Protein AF-0000000077140291 (afdb_homodimer)

InterPro domains:
  IPR004045 Glutathione S-transferase, N-terminal [PF13417] (4-78)
  IPR004045 Glutathione S-transferase, N-terminal [PS50404] (1-81)
  IPR004046 Glutathione S-transferase, C-terminal [PF00043] (127-194)
  IPR010987 Glutathione S-transferase, C-terminal-like [PS50405] (87-202)
  IPR036249 Thioredoxin-like superfamily [SSF52833] (1-85)
  IPR036282 Glutathione S-transferase, C-terminal domain superfamily [SSF47616] (81-201)
  IPR040079 Glutathione transferase family [SFLDS00019] (3-192)

Radius of gyration: 20.7 Å; Cα contacts (8 Å, |Δi|>4): 551; chains: 2; bounding box: 52×52×52 Å

Sequence (404 aa):
MYGLYSHPNSTYSKRVHIYLQYRNLEYETIHVALDKLENRKKTFLAINPYGKVPVLKEGEFLLSESSAIIRYLEEKHSFPNPLFPADLKERALFNQWINQCESEFCFPGSVIYFSKKFIPEEKWETKRMKDSAKRIGRHFDILEQVLNTNQYLIGNQFGLLEILYAPFIEHYEMMDTKVPKSVEDWIHRVMEEPSVKKVLKTMYGLYSHPNSTYSKRVHIYLQYRNLEYETIHVALDKLENRKKTFLAINPYGKVPVLKEGEFLLSESSAIIRYLEEKHSFPNPLFPADLKERALFNQWINQCESEFCFPGSVIYFSKKFIPEEKWETKRMKDSAKRIGRHFDILEQVLNTNQYLIGNQFGLLEILYAPFIEHYEMMDTKVPKSVEDWIHRVMEEPSVKKVLKT

Solvent-accessible surface area (backbone atoms only — not comparable to full-atom values): 21944 Å² total; per-residue (Å²): 119,38,33,34,36,24,37,97,85,36,52,48,22,45,28,46,52,23,51,34,51,65,69,67,53,71,66,44,81,40,82,46,51,61,93,74,47,42,34,73,33,70,76,40,30,74,72,30,80,82,40,61,62,24,29,40,32,52,86,89,47,70,40,42,46,44,70,27,42,51,53,40,54,51,64,70,67,60,55,95,78,58,72,64,59,84,51,67,69,58,32,29,51,50,45,27,46,53,52,45,44,42,66,36,36,50,50,31,46,47,53,37,50,48,39,71,73,74,42,60,76,92,70,51,59,58,69,61,40,52,54,24,18,51,41,32,32,55,45,45,56,55,48,30,67,49,32,72,81,28,78,28,90,58,93,54,39,91,39,56,66,54,42,67,42,45,59,58,56,74,50,51,82,69,46,75,51,74,71,53,66,46,45,50,52,34,50,54,54,52,54,63,35,66,34,41,35,58,59,70,74,99,118,37,34,34,36,25,39,95,85,35,52,50,22,45,30,46,51,24,50,34,52,63,68,68,53,73,64,42,81,40,82,46,51,60,93,75,45,42,34,73,33,71,76,39,29,72,72,31,79,82,38,60,64,23,31,42,31,52,86,89,46,70,40,42,48,44,70,27,41,51,51,40,52,50,64,71,66,60,55,94,79,57,73,64,59,84,51,67,68,57,32,30,52,48,45,27,48,54,53,44,44,43,66,36,36,50,49,32,47,47,55,38,50,48,38,70,73,73,39,58,76,91,69,51,59,59,69,61,40,50,53,23,18,51,41,33,30,55,46,45,55,55,48,30,70,49,32,70,82,28,79,28,90,58,94,54,39,93,39,56,68,54,42,66,42,46,57,57,57,74,51,52,84,68,45,74,51,76,73,54,66,47,45,52,52,35,50,52,54,53,54,61,35,64,35,42,35,60,58,70,74,99

Foldseek 3Di:
DKEWEDALLDLLSLLQQLLCVVVVPDYHYDYQPVVVPSLVDPVNCVLPVVSDDTWMDDPPDIDHDSVVVSVVVQVVVVDPDGLADPDPVLNVVVVVLVVCCVPQAVVLLVLLVCCVPPNDPVPRPVVSLVVSLVSNQVVLVVQCVQLVVALDNGPNDDHSSLSSCLSRCVVVVSSPHDHDPSRVSSNVVSCPPPSNVVSNVD/DKEWEDALLDLLSLLQQLLCVVVVPDYHYDYQPVVVPSLVDPVNCVLPVVSDDTWMDDPPDIDHDSLVVSVVVQVVVVDPDGLADPDPVLNVVVVVLVVCCVPQAVVLLCLLVCCVPPNPPVPRPVVSLVVSLVSNQVVLVVQCVQLVVALDNGPNDDHSSLSSCLSRCVVVVSSPHDHDPSRVSSNVVSCPPPSNVVSNVD

Structure (mmCIF, N/CA/C/O backbone):
data_AF-0000000077140291-model_v1
#
loop_
_entity.id
_entity.type
_entity.pdbx_description
1 polymer 'Putative glutathione S-transferase'
#
loop_
_atom_site.group_PDB
_atom_site.id
_atom_site.type_symbol
_atom_site.label_atom_id
_atom_site.label_alt_id
_atom_site.label_comp_id
_atom_site.label_asym_id
_atom_site.label_entity_id
_atom_site.label_seq_id
_atom_site.pdbx_PDB_ins_code
_atom_site.Cartn_x
_atom_site.Cartn_y
_atom_site.Cartn_z
_atom_site.occupancy
_atom_site.B_iso_or_equiv
_atom_site.auth_seq_id
_atom_site.auth_comp_id
_atom_site.auth_asym_id
_atom_site.auth_atom_id
_atom_site.pdbx_PDB_model_num
ATOM 1 N N . MET A 1 1 ? -16.688 -6.066 -22.188 1 90.88 1 MET A N 1
ATOM 2 C CA . MET A 1 1 ? -15.438 -6.836 -22.109 1 90.88 1 MET A CA 1
ATOM 3 C C . MET A 1 1 ? -14.32 -6 -21.5 1 90.88 1 MET A C 1
ATOM 5 O O . MET A 1 1 ? -14.242 -4.793 -21.734 1 90.88 1 MET A O 1
ATOM 9 N N . TYR A 1 2 ? -13.539 -6.516 -20.578 1 98.06 2 TYR A N 1
ATOM 10 C CA . TYR A 1 2 ? -12.453 -5.789 -19.938 1 98.06 2 TYR A CA 1
ATOM 11 C C . TYR A 1 2 ? -11.266 -5.633 -20.875 1 98.06 2 TYR A C 1
ATOM 13 O O . TYR A 1 2 ? -10.961 -6.535 -21.656 1 98.06 2 TYR A O 1
ATOM 21 N N . GLY A 1 3 ? -10.703 -4.426 -20.828 1 98.69 3 GLY A N 1
ATOM 22 C CA . GLY A 1 3 ? -9.367 -4.219 -21.375 1 98.69 3 GLY A CA 1
ATOM 23 C C . GLY A 1 3 ? -8.305 -4.094 -20.297 1 98.69 3 GLY A C 1
ATOM 24 O O . GLY A 1 3 ? -8.555 -3.547 -19.234 1 98.69 3 GLY A O 1
ATOM 25 N N . LEU A 1 4 ? -7.148 -4.645 -20.594 1 98.81 4 LEU A N 1
ATOM 26 C CA . LEU A 1 4 ? -6.035 -4.523 -19.656 1 98.81 4 LEU A CA 1
ATOM 27 C C . LEU A 1 4 ? -4.793 -3.98 -20.359 1 98.81 4 LEU A C 1
ATOM 29 O O . LEU A 1 4 ? -4.176 -4.684 -21.156 1 98.81 4 LEU A O 1
ATOM 33 N N . TYR A 1 5 ? -4.488 -2.693 -20.141 1 98.88 5 TYR A N 1
ATOM 34 C CA . TYR A 1 5 ? -3.188 -2.174 -20.547 1 98.88 5 TYR A CA 1
ATOM 35 C C . TYR A 1 5 ? -2.062 -2.84 -19.766 1 98.88 5 TYR A C 1
ATOM 37 O O . TYR A 1 5 ? -2.045 -2.795 -18.531 1 98.88 5 TYR A O 1
ATOM 45 N N . SER A 1 6 ? -1.168 -3.445 -20.453 1 98.06 6 SER A N 1
ATOM 46 C CA . SER A 1 6 ? -0.185 -4.277 -19.766 1 98.06 6 SER A CA 1
ATOM 47 C C . SER A 1 6 ? 1.1 -4.402 -20.578 1 98.06 6 SER A C 1
ATOM 49 O O . SER A 1 6 ? 1.146 -3.992 -21.75 1 98.06 6 SER A O 1
ATOM 51 N N . HIS A 1 7 ? 2.109 -4.77 -19.953 1 95.75 7 HIS A N 1
ATOM 52 C CA . HIS A 1 7 ? 3.381 -5.199 -20.531 1 95.75 7 HIS A CA 1
ATOM 53 C C . HIS A 1 7 ? 3.789 -6.566 -19.984 1 95.75 7 HIS A C 1
ATOM 55 O O . HIS A 1 7 ? 3.633 -6.844 -18.797 1 95.75 7 HIS A O 1
ATOM 61 N N . PRO A 1 8 ? 4.316 -7.465 -20.844 1 91.88 8 PRO A N 1
ATOM 62 C CA . PRO A 1 8 ? 4.609 -8.836 -20.422 1 91.88 8 PRO A CA 1
ATOM 63 C C . PRO A 1 8 ? 5.656 -8.891 -19.312 1 91.88 8 PRO A C 1
ATOM 65 O O . PRO A 1 8 ? 5.656 -9.828 -18.5 1 91.88 8 PRO A O 1
ATOM 68 N N . ASN A 1 9 ? 6.5 -7.902 -19.219 1 89 9 ASN A N 1
ATOM 69 C CA . ASN A 1 9 ? 7.559 -7.918 -18.203 1 89 9 ASN A CA 1
ATOM 70 C C . ASN A 1 9 ? 7.133 -7.203 -16.938 1 89 9 ASN A C 1
ATOM 72 O O . ASN A 1 9 ? 7.898 -7.129 -15.969 1 89 9 ASN A O 1
ATOM 76 N N . SER A 1 10 ? 5.965 -6.707 -16.906 1 92.25 10 SER A N 1
ATOM 77 C CA . SER A 1 10 ? 5.477 -6.02 -15.719 1 92.25 10 SER A CA 1
ATOM 78 C C . SER A 1 10 ? 4.965 -7.012 -14.68 1 92.25 10 SER A C 1
ATOM 80 O O . SER A 1 10 ? 3.947 -7.676 -14.898 1 92.25 10 SER A O 1
ATOM 82 N N . THR A 1 11 ? 5.645 -7.047 -13.586 1 93.19 11 THR A N 1
ATOM 83 C CA . THR A 1 11 ? 5.273 -7.926 -12.484 1 93.19 11 THR A CA 1
ATOM 84 C C . THR A 1 11 ? 3.881 -7.59 -11.969 1 93.19 11 THR A C 1
ATOM 86 O O . THR A 1 11 ? 3.107 -8.484 -11.617 1 93.19 11 THR A O 1
ATOM 89 N N . TYR A 1 12 ? 3.52 -6.328 -12 1 95.38 12 TYR A N 1
ATOM 90 C CA . TYR A 1 12 ? 2.223 -5.895 -11.492 1 95.38 12 TYR A CA 1
ATOM 91 C C . TYR A 1 12 ? 1.113 -6.207 -12.492 1 95.38 12 TYR A C 1
ATOM 93 O O . TYR A 1 12 ? -0.016 -6.508 -12.094 1 95.38 12 TYR A O 1
ATOM 101 N N . SER A 1 13 ? 1.411 -6.117 -13.797 1 97.25 13 SER A N 1
ATOM 102 C CA . SER A 1 13 ? 0.445 -6.543 -14.797 1 97.25 13 SER A CA 1
ATOM 103 C C . SER A 1 13 ? 0.136 -8.031 -14.672 1 97.25 13 SER A C 1
ATOM 105 O O . SER A 1 13 ? -1.011 -8.453 -14.844 1 97.25 13 SER A O 1
ATOM 107 N N . LYS A 1 14 ? 1.156 -8.789 -14.375 1 97.62 14 LYS A N 1
ATOM 108 C CA . LYS A 1 14 ? 1.004 -10.242 -14.258 1 97.62 14 LYS A CA 1
ATOM 109 C C . LYS A 1 14 ? 0.029 -10.602 -13.141 1 97.62 14 LYS A C 1
ATOM 111 O O . LYS A 1 14 ? -0.704 -11.586 -13.242 1 97.62 14 LYS A O 1
ATOM 116 N N . ARG A 1 15 ? -0.027 -9.812 -12.102 1 98.19 15 ARG A N 1
ATOM 117 C CA . ARG A 1 15 ? -0.988 -10.031 -11.031 1 98.19 15 ARG A CA 1
ATOM 118 C C . ARG A 1 15 ? -2.416 -10.055 -11.562 1 98.19 15 ARG A C 1
ATOM 120 O O . ARG A 1 15 ? -3.182 -10.977 -11.266 1 98.19 15 ARG A O 1
ATOM 127 N N . VAL A 1 16 ? -2.699 -9.031 -12.336 1 98.75 16 VAL A N 1
ATOM 128 C CA . VAL A 1 16 ? -4.066 -8.875 -12.828 1 98.75 16 VAL A CA 1
ATOM 129 C C . VAL A 1 16 ? -4.375 -9.969 -13.852 1 98.75 16 VAL A C 1
ATOM 131 O O . VAL A 1 16 ? -5.484 -10.508 -13.875 1 98.75 16 VAL A O 1
ATOM 134 N N . HIS A 1 17 ? -3.363 -10.336 -14.672 1 98.69 17 HIS A N 1
ATOM 135 C CA . HIS A 1 17 ? -3.539 -11.453 -15.594 1 98.69 17 HIS A CA 1
ATOM 136 C C . HIS A 1 17 ? -3.867 -12.734 -14.844 1 98.69 17 HIS A C 1
ATOM 138 O O . HIS A 1 17 ? -4.801 -13.453 -15.211 1 98.69 17 HIS A O 1
ATOM 144 N N . ILE A 1 18 ? -3.102 -13.023 -13.805 1 98.62 18 ILE A N 1
ATOM 145 C CA . ILE A 1 18 ? -3.312 -14.234 -13.016 1 98.62 18 ILE A CA 1
ATOM 146 C C . ILE A 1 18 ? -4.723 -14.227 -12.43 1 98.62 18 ILE A C 1
ATOM 148 O O . ILE A 1 18 ? -5.438 -15.227 -12.508 1 98.62 18 ILE A O 1
ATOM 152 N N . TYR A 1 19 ? -5.168 -13.062 -11.891 1 98.56 19 TYR A N 1
ATOM 153 C CA . TYR A 1 19 ? -6.496 -12.945 -11.305 1 98.56 19 TYR A CA 1
ATOM 154 C C . TYR A 1 19 ? -7.578 -13.219 -12.336 1 98.56 19 TYR A C 1
ATOM 156 O O . TYR A 1 19 ? -8.523 -13.969 -12.078 1 98.56 19 TYR A O 1
ATOM 164 N N . LEU A 1 20 ? -7.453 -12.57 -13.484 1 98.69 20 LEU A N 1
ATOM 165 C CA . LEU A 1 20 ? -8.461 -12.703 -14.523 1 98.69 20 LEU A CA 1
ATOM 166 C C . LEU A 1 20 ? -8.555 -14.148 -15.008 1 98.69 20 LEU A C 1
ATOM 168 O O . LEU A 1 20 ? -9.648 -14.648 -15.281 1 98.69 20 LEU A O 1
ATOM 172 N N . GLN A 1 21 ? -7.387 -14.812 -15.133 1 98.06 21 GLN A N 1
ATOM 173 C CA . GLN A 1 21 ? -7.371 -16.219 -15.5 1 98.06 21 GLN A CA 1
ATOM 174 C C . GLN A 1 21 ? -7.996 -17.078 -14.406 1 98.06 21 GLN A C 1
ATOM 176 O O . GLN A 1 21 ? -8.781 -17.984 -14.688 1 98.06 21 GLN A O 1
ATOM 181 N N . TYR A 1 22 ? -7.641 -16.781 -13.188 1 97.81 22 TYR A N 1
ATOM 182 C CA . TYR A 1 22 ? -8.133 -17.531 -12.039 1 97.81 22 TYR A CA 1
ATOM 183 C C . TYR A 1 22 ? -9.656 -17.484 -11.977 1 97.81 22 TYR A C 1
ATOM 185 O O . TYR A 1 22 ? -10.305 -18.484 -11.68 1 97.81 22 TYR A O 1
ATOM 193 N N . ARG A 1 23 ? -10.234 -16.312 -12.258 1 98.12 23 ARG A N 1
ATOM 194 C CA . ARG A 1 23 ? -11.68 -16.109 -12.18 1 98.12 23 ARG A CA 1
ATOM 195 C C . ARG A 1 23 ? -12.344 -16.406 -13.523 1 98.12 23 ARG A C 1
ATOM 197 O O . ARG A 1 23 ? -13.562 -16.281 -13.656 1 98.12 23 ARG A O 1
ATOM 204 N N . ASN A 1 24 ? -11.602 -16.75 -14.516 1 97.44 24 ASN A N 1
ATOM 205 C CA . ASN A 1 24 ? -12.094 -17.031 -15.859 1 97.44 24 ASN A CA 1
ATOM 206 C C . ASN A 1 24 ? -12.906 -15.867 -16.422 1 97.44 24 ASN A C 1
ATOM 208 O O . ASN A 1 24 ? -14.016 -16.062 -16.922 1 97.44 24 ASN A O 1
ATOM 212 N N . LEU A 1 25 ? -12.422 -14.688 -16.234 1 98.06 25 LEU A N 1
ATOM 213 C CA . LEU A 1 25 ? -13.039 -13.492 -16.812 1 98.06 25 LEU A CA 1
ATOM 214 C C . LEU A 1 25 ? -12.438 -13.172 -18.188 1 98.06 25 LEU A C 1
ATOM 216 O O . LEU A 1 25 ? -11.219 -13.227 -18.359 1 98.06 25 LEU A O 1
ATOM 220 N N . GLU A 1 26 ? -13.258 -12.93 -19.094 1 97.94 26 GLU A N 1
ATOM 221 C CA . GLU A 1 26 ? -12.805 -12.555 -20.438 1 97.94 26 GLU A CA 1
ATOM 222 C C . GLU A 1 26 ? -12.234 -11.141 -20.453 1 97.94 26 GLU A C 1
ATOM 224 O O . GLU A 1 26 ? -12.789 -10.234 -19.828 1 97.94 26 GLU A O 1
ATOM 229 N N . TYR A 1 27 ? -11.109 -11.008 -21.172 1 98.38 27 TYR A N 1
ATOM 230 C CA . TYR A 1 27 ? -10.484 -9.695 -21.297 1 98.38 27 TYR A CA 1
ATOM 231 C C . TYR A 1 27 ? -9.594 -9.641 -22.531 1 98.38 27 TYR A C 1
ATOM 233 O O . TYR A 1 27 ? -9.211 -10.672 -23.078 1 98.38 27 TYR A O 1
ATOM 241 N N . GLU A 1 28 ? -9.352 -8.453 -22.969 1 98.31 28 GLU A N 1
ATOM 242 C CA . GLU A 1 28 ? -8.391 -8.18 -24.031 1 98.31 28 GLU A CA 1
ATOM 243 C C . GLU A 1 28 ? -7.145 -7.488 -23.484 1 98.31 28 GLU A C 1
ATOM 245 O O . GLU A 1 28 ? -7.242 -6.551 -22.688 1 98.31 28 GLU A O 1
ATOM 250 N N . THR A 1 29 ? -6.027 -8.008 -23.859 1 98.19 29 THR A N 1
ATOM 251 C CA . THR A 1 29 ? -4.773 -7.379 -23.469 1 98.19 29 THR A CA 1
ATOM 252 C C . THR A 1 29 ? -4.395 -6.266 -24.438 1 98.19 29 THR A C 1
ATOM 254 O O . THR A 1 29 ? -4.375 -6.473 -25.641 1 98.19 29 THR A O 1
ATOM 257 N N . ILE A 1 30 ? -4.191 -5.094 -23.969 1 98.44 30 ILE A N 1
ATOM 258 C CA . ILE A 1 30 ? -3.693 -3.953 -24.734 1 98.44 30 ILE A CA 1
ATOM 259 C C . ILE A 1 30 ? -2.221 -3.717 -24.406 1 98.44 30 ILE A C 1
ATOM 261 O O . ILE A 1 30 ? -1.888 -3.238 -23.312 1 98.44 30 ILE A O 1
ATOM 265 N N . HIS A 1 31 ? -1.391 -4 -25.328 1 98.06 31 HIS A N 1
ATOM 266 C CA . HIS A 1 31 ? 0.05 -3.969 -25.094 1 98.06 31 HIS A CA 1
ATOM 267 C C . HIS A 1 31 ? 0.563 -2.533 -25.031 1 98.06 31 HIS A C 1
ATOM 269 O O . HIS A 1 31 ? 0.233 -1.709 -25.875 1 98.06 31 HIS A O 1
ATOM 275 N N . VAL A 1 32 ? 1.274 -2.232 -23.984 1 98 32 VAL A N 1
ATOM 276 C CA . VAL A 1 32 ? 2.006 -0.978 -23.844 1 98 32 VAL A CA 1
ATOM 277 C C . VAL A 1 32 ? 3.508 -1.242 -23.938 1 98 32 VAL A C 1
ATOM 279 O O . VAL A 1 32 ? 4.078 -1.934 -23.094 1 98 32 VAL A O 1
ATOM 282 N N . ALA A 1 33 ? 4.23 -0.684 -24.906 1 96.31 33 ALA A N 1
ATOM 283 C CA . ALA A 1 33 ? 5.652 -0.921 -25.156 1 96.31 33 ALA A CA 1
ATOM 284 C C . ALA A 1 33 ? 6.516 -0.086 -24.203 1 96.31 33 ALA A C 1
ATOM 286 O O . ALA A 1 33 ? 7.051 0.951 -24.609 1 96.31 33 ALA A O 1
ATOM 287 N N . LEU A 1 34 ? 6.73 -0.626 -23.047 1 92.56 34 LEU A N 1
ATOM 288 C CA . LEU A 1 34 ? 7.547 0.077 -22.062 1 92.56 34 LEU A CA 1
ATOM 289 C C . LEU A 1 34 ? 8.977 0.242 -22.562 1 92.56 34 LEU A C 1
ATOM 291 O O . LEU A 1 34 ? 9.641 1.236 -22.25 1 92.56 34 LEU A O 1
ATOM 295 N N . ASP A 1 35 ? 9.445 -0.725 -23.297 1 89.62 35 ASP A N 1
ATOM 296 C CA . ASP A 1 35 ? 10.805 -0.701 -23.828 1 89.62 35 ASP A CA 1
ATOM 297 C C . ASP A 1 35 ? 10.992 0.459 -24.797 1 89.62 35 ASP A C 1
ATOM 299 O O . ASP A 1 35 ? 12.125 0.879 -25.062 1 89.62 35 ASP A O 1
ATOM 303 N N . LYS A 1 36 ? 9.953 0.956 -25.375 1 94.31 36 LYS A N 1
ATOM 304 C CA . LYS A 1 36 ? 9.992 2.09 -26.281 1 94.31 36 LYS A CA 1
ATOM 305 C C . LYS A 1 36 ? 9.445 3.354 -25.625 1 94.31 36 LYS A C 1
ATOM 307 O O . LYS A 1 36 ? 9.141 4.332 -26.312 1 94.31 36 LYS A O 1
ATOM 312 N N . LEU A 1 37 ? 9.188 3.268 -24.359 1 94.44 37 LEU A N 1
ATOM 313 C CA . LEU A 1 37 ? 8.734 4.383 -23.531 1 94.44 37 LEU A CA 1
ATOM 314 C C . LEU A 1 37 ? 7.348 4.844 -23.969 1 94.44 37 LEU A C 1
ATOM 316 O O . LEU A 1 37 ? 7.039 6.039 -23.906 1 94.44 37 LEU A O 1
ATOM 320 N N . GLU A 1 38 ? 6.602 3.951 -24.469 1 96.69 38 GLU A N 1
ATOM 321 C CA . GLU A 1 38 ? 5.23 4.27 -24.859 1 96.69 38 GLU A CA 1
ATOM 322 C C . GLU A 1 38 ? 4.438 4.805 -23.656 1 96.69 38 GLU A C 1
ATOM 324 O O . GLU A 1 38 ? 3.561 5.656 -23.828 1 96.69 38 GLU A O 1
ATOM 329 N N . ASN A 1 39 ? 4.754 4.312 -22.469 1 95.69 39 ASN A N 1
ATOM 330 C CA . ASN A 1 39 ? 4.078 4.719 -21.234 1 95.69 39 ASN A CA 1
ATOM 331 C C . ASN A 1 39 ? 4.387 6.168 -20.875 1 95.69 39 ASN A C 1
ATOM 333 O O . ASN A 1 39 ? 3.762 6.734 -19.969 1 95.69 39 ASN A O 1
ATOM 337 N N . ARG A 1 40 ? 5.242 6.82 -21.578 1 95.56 40 ARG A N 1
ATOM 338 C CA . ARG A 1 40 ? 5.621 8.203 -21.297 1 95.56 40 ARG A CA 1
ATOM 339 C C . ARG A 1 40 ? 5.023 9.156 -22.328 1 95.56 40 ARG A C 1
ATOM 341 O O . ARG A 1 40 ? 5.148 10.375 -22.203 1 95.56 40 ARG A O 1
ATOM 348 N N . LYS A 1 41 ? 4.43 8.602 -23.312 1 96.94 41 LYS A N 1
ATOM 349 C CA . LYS A 1 41 ? 3.791 9.422 -24.344 1 96.94 41 LYS A CA 1
ATOM 350 C C . LYS A 1 41 ? 2.467 9.992 -23.844 1 96.94 41 LYS A C 1
ATOM 352 O O . LYS A 1 41 ? 1.827 9.406 -22.969 1 96.94 41 LYS A O 1
ATOM 357 N N . LYS A 1 42 ? 2.047 11.102 -24.469 1 96.31 42 LYS A N 1
ATOM 358 C CA . LYS A 1 42 ? 0.834 11.812 -24.062 1 96.31 42 LYS A CA 1
ATOM 359 C C . LYS A 1 42 ? -0.385 10.898 -24.141 1 96.31 42 LYS A C 1
ATOM 361 O O . LYS A 1 42 ? -1.278 10.984 -23.297 1 96.31 42 LYS A O 1
ATOM 366 N N . THR A 1 43 ? -0.392 10.047 -25.109 1 96.75 43 THR A N 1
ATOM 367 C CA . THR A 1 43 ? -1.535 9.164 -25.344 1 96.75 43 THR A CA 1
ATOM 368 C C . THR A 1 43 ? -1.741 8.234 -24.156 1 96.75 43 THR A C 1
ATOM 370 O O . THR A 1 43 ? -2.865 8.062 -23.672 1 96.75 43 THR A O 1
ATOM 373 N N . PHE A 1 44 ? -0.6 7.629 -23.641 1 97.88 44 PHE A N 1
ATOM 374 C CA . PHE A 1 44 ? -0.748 6.719 -22.516 1 97.88 44 PHE A CA 1
ATOM 375 C C . PHE A 1 44 ? -0.911 7.496 -21.203 1 97.88 44 PHE A C 1
ATOM 377 O O . PHE A 1 44 ? -1.641 7.066 -20.312 1 97.88 44 PHE A O 1
ATOM 384 N N . LEU A 1 45 ? -0.256 8.656 -21.125 1 96.44 45 LEU A N 1
ATOM 385 C CA . LEU A 1 45 ? -0.351 9.461 -19.906 1 96.44 45 LEU A CA 1
ATOM 386 C C . LEU A 1 45 ? -1.773 9.969 -19.703 1 96.44 45 LEU A C 1
ATOM 388 O O . LEU A 1 45 ? -2.174 10.273 -18.578 1 96.44 45 LEU A O 1
ATOM 392 N N . ALA A 1 46 ? -2.586 10.055 -20.766 1 96.25 46 ALA A N 1
ATOM 393 C CA . ALA A 1 46 ? -4.004 10.398 -20.656 1 96.25 46 ALA A CA 1
ATOM 394 C C . ALA A 1 46 ? -4.797 9.258 -20.031 1 96.25 46 ALA A C 1
ATOM 396 O O . ALA A 1 46 ? -5.883 9.469 -19.484 1 96.25 46 ALA A O 1
ATOM 397 N N . ILE A 1 47 ? -4.273 8.008 -20.109 1 97.31 47 ILE A N 1
ATOM 398 C CA . ILE A 1 47 ? -4.891 6.812 -19.531 1 97.31 47 ILE A CA 1
ATOM 399 C C . ILE A 1 47 ? -4.492 6.676 -18.078 1 97.31 47 ILE A C 1
ATOM 401 O O . ILE A 1 47 ? -5.34 6.453 -17.203 1 97.31 47 ILE A O 1
ATOM 405 N N . ASN A 1 48 ? -3.223 6.855 -17.828 1 97.56 48 ASN A N 1
ATOM 406 C CA . ASN A 1 48 ? -2.664 6.852 -16.469 1 97.56 48 ASN A CA 1
ATOM 407 C C . ASN A 1 48 ? -1.543 7.879 -16.328 1 97.56 48 ASN A C 1
ATOM 409 O O . ASN A 1 48 ? -0.428 7.656 -16.812 1 97.56 48 ASN A O 1
ATOM 413 N N . PRO A 1 49 ? -1.765 8.922 -15.594 1 96.62 49 PRO A N 1
ATOM 414 C CA . PRO A 1 49 ? -0.794 10.016 -15.5 1 96.62 49 PRO A CA 1
ATOM 415 C C . PRO A 1 49 ? 0.513 9.594 -14.836 1 96.62 49 PRO A C 1
ATOM 417 O O . PRO A 1 49 ? 1.516 10.305 -14.922 1 96.62 49 PRO A O 1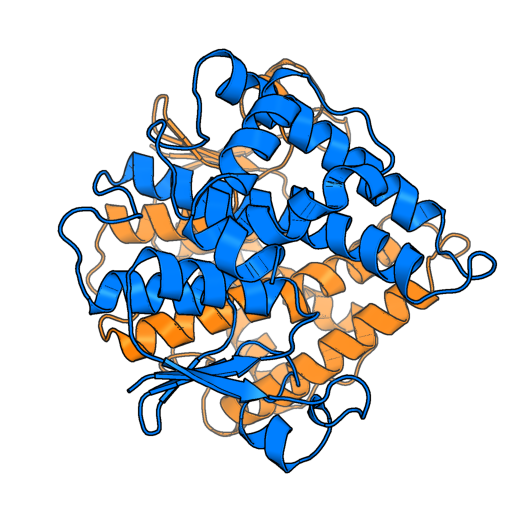
ATOM 420 N N . TYR A 1 50 ? 0.573 8.453 -14.203 1 96.19 50 TYR A N 1
ATOM 421 C CA . TYR A 1 50 ? 1.81 7.969 -13.602 1 96.19 50 TYR A CA 1
ATOM 422 C C . TYR A 1 50 ? 2.637 7.176 -14.602 1 96.19 50 TYR A C 1
ATOM 424 O O . TYR A 1 50 ? 3.777 6.805 -14.32 1 96.19 50 TYR A O 1
ATOM 432 N N . GLY A 1 51 ? 2.023 6.871 -15.789 1 96.5 51 GLY A N 1
ATOM 433 C CA . GLY A 1 51 ? 2.744 6.152 -16.828 1 96.5 51 GLY A CA 1
ATOM 434 C C . GLY A 1 51 ? 3.064 4.719 -16.453 1 96.5 51 GLY A C 1
ATOM 435 O O . GLY A 1 51 ? 4.09 4.176 -16.859 1 96.5 51 GLY A O 1
ATOM 436 N N . LYS A 1 52 ? 2.186 4.133 -15.664 1 95.88 52 LYS A N 1
ATOM 437 C CA . LYS A 1 52 ? 2.445 2.775 -15.195 1 95.88 52 LYS A CA 1
ATOM 438 C C . LYS A 1 52 ? 1.366 1.81 -15.68 1 95.88 52 LYS A C 1
ATOM 440 O O . LYS A 1 52 ? 0.224 2.213 -15.906 1 95.88 52 LYS A O 1
ATOM 445 N N . VAL A 1 53 ? 1.713 0.606 -15.906 1 97.5 53 VAL A N 1
ATOM 446 C CA . VAL A 1 53 ? 0.789 -0.505 -16.109 1 97.5 53 VAL A CA 1
ATOM 447 C C . VAL A 1 53 ? 0.767 -1.386 -14.859 1 97.5 53 VAL A C 1
ATOM 449 O O . VAL A 1 53 ? 1.706 -1.364 -14.055 1 97.5 53 VAL A O 1
ATOM 452 N N . PRO A 1 54 ? -0.321 -2.059 -14.594 1 98.44 54 PRO A N 1
ATOM 453 C CA . PRO A 1 54 ? -1.505 -2.281 -15.43 1 98.44 54 PRO A CA 1
ATOM 454 C C . PRO A 1 54 ? -2.549 -1.177 -15.273 1 98.44 54 PRO A C 1
ATOM 456 O O . PRO A 1 54 ? -2.539 -0.446 -14.281 1 98.44 54 PRO A O 1
ATOM 459 N N . VAL A 1 55 ? -3.406 -1.015 -16.266 1 98.88 55 VAL A N 1
ATOM 460 C CA . VAL A 1 55 ? -4.637 -0.233 -16.203 1 98.88 55 VAL A CA 1
ATOM 461 C C . VAL A 1 55 ? -5.805 -1.06 -16.734 1 98.88 55 VAL A C 1
ATOM 463 O O . VAL A 1 55 ? -5.754 -1.565 -17.859 1 98.88 55 VAL A O 1
ATOM 466 N N . LEU A 1 56 ? -6.793 -1.278 -15.891 1 98.94 56 LEU A N 1
ATOM 467 C CA . LEU A 1 56 ? -8.031 -1.925 -16.328 1 98.94 56 LEU A CA 1
ATOM 468 C C . LEU A 1 56 ? -8.938 -0.933 -17.047 1 98.94 56 LEU A C 1
ATOM 470 O O . LEU A 1 56 ? -9.133 0.192 -16.578 1 98.94 56 LEU A O 1
ATOM 474 N N . LYS A 1 57 ? -9.469 -1.313 -18.156 1 98.75 57 LYS A N 1
ATOM 475 C CA . LYS A 1 57 ? -10.438 -0.53 -18.906 1 98.75 57 LYS A CA 1
ATOM 476 C C . LYS A 1 57 ? -11.789 -1.237 -18.969 1 98.75 57 LYS A C 1
ATOM 478 O O . LYS A 1 57 ? -11.875 -2.387 -19.406 1 98.75 57 LYS A O 1
ATOM 483 N N . GLU A 1 58 ? -12.836 -0.65 -18.469 1 98.31 58 GLU A N 1
ATOM 484 C CA . GLU A 1 58 ? -14.234 -1.053 -18.594 1 98.31 58 GLU A CA 1
ATOM 485 C C . GLU A 1 58 ? -15.078 0.08 -19.172 1 98.31 58 GLU A C 1
ATOM 487 O O . GLU A 1 58 ? -15.547 0.947 -18.422 1 98.31 58 GLU A O 1
ATOM 492 N N . GLY A 1 59 ? -15.367 0.023 -20.484 1 97.31 59 GLY A N 1
ATOM 493 C CA . GLY A 1 59 ? -15.945 1.206 -21.109 1 97.31 59 GLY A CA 1
ATOM 494 C C . GLY A 1 59 ? -15.07 2.438 -20.969 1 97.31 59 GLY A C 1
ATOM 495 O O . GLY A 1 59 ? -13.891 2.414 -21.344 1 97.31 59 GLY A O 1
ATOM 496 N N . GLU A 1 60 ? -15.602 3.443 -20.375 1 97.12 60 GLU A N 1
ATOM 497 C CA . GLU A 1 60 ? -14.836 4.672 -20.172 1 97.12 60 GLU A CA 1
ATOM 498 C C . GLU A 1 60 ? -14.133 4.672 -18.812 1 97.12 60 GLU A C 1
ATOM 500 O O . GLU A 1 60 ? -13.344 5.566 -18.531 1 97.12 60 GLU A O 1
ATOM 505 N N . PHE A 1 61 ? -14.398 3.674 -18.031 1 97.94 61 PHE A N 1
ATOM 506 C CA . PHE A 1 61 ? -13.82 3.586 -16.688 1 97.94 61 PHE A CA 1
ATOM 507 C C . PHE A 1 61 ? -12.406 3.027 -16.734 1 97.94 61 PHE A C 1
ATOM 509 O O . PHE A 1 61 ? -12.172 1.963 -17.312 1 97.94 61 PH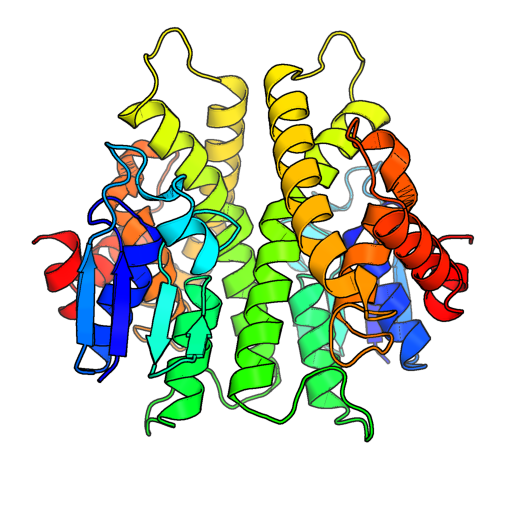E A O 1
ATOM 516 N N . LEU A 1 62 ? -11.422 3.783 -16.219 1 98.56 62 LEU A N 1
ATOM 517 C CA . LEU A 1 62 ? -10.031 3.367 -16.109 1 98.56 62 LEU A CA 1
ATOM 518 C C . LEU A 1 62 ? -9.609 3.219 -14.656 1 98.56 62 LEU A C 1
ATOM 520 O O . LEU A 1 62 ? -9.938 4.062 -13.82 1 98.56 62 LEU A O 1
ATOM 524 N N . LEU A 1 63 ? -8.945 2.125 -14.336 1 98.69 63 LEU A N 1
ATOM 525 C CA . LEU A 1 63 ? -8.5 1.848 -12.977 1 98.69 63 LEU A CA 1
ATOM 526 C C . LEU A 1 63 ? -7.086 1.275 -12.977 1 98.69 63 LEU A C 1
ATOM 528 O O . LEU A 1 63 ? -6.812 0.283 -13.656 1 98.69 63 LEU A O 1
ATOM 532 N N . SER A 1 64 ? -6.219 1.966 -12.227 1 98.38 64 SER A N 1
ATOM 533 C CA . SER A 1 64 ? -4.848 1.484 -12.117 1 98.38 64 SER A CA 1
ATOM 534 C C . SER A 1 64 ? -4.594 0.847 -10.75 1 98.38 64 SER A C 1
ATOM 536 O O . SER A 1 64 ? -5.516 0.717 -9.945 1 98.38 64 SER A O 1
ATOM 538 N N . GLU A 1 65 ? -3.365 0.444 -10.594 1 97.56 65 GLU A N 1
ATOM 539 C CA . GLU A 1 65 ? -2.938 -0.243 -9.383 1 97.56 65 GLU A CA 1
ATOM 540 C C . GLU A 1 65 ? -3.49 -1.664 -9.328 1 97.56 65 GLU A C 1
ATOM 542 O O . GLU A 1 65 ? -4.695 -1.86 -9.172 1 97.56 65 GLU A O 1
ATOM 547 N N . SER A 1 66 ? -2.611 -2.613 -9.328 1 98 66 SER A N 1
ATOM 548 C CA . SER A 1 66 ? -2.996 -4.012 -9.492 1 98 66 SER A CA 1
ATOM 549 C C . SER A 1 66 ? -3.895 -4.477 -8.352 1 98 66 SER A C 1
ATOM 551 O O . SER A 1 66 ? -4.906 -5.141 -8.578 1 98 66 SER A O 1
ATOM 553 N N . SER A 1 67 ? -3.562 -4.07 -7.094 1 96.94 67 SER A N 1
ATOM 554 C CA . SER A 1 67 ? -4.371 -4.508 -5.961 1 96.94 67 SER A CA 1
ATOM 555 C C . SER A 1 67 ? -5.754 -3.865 -5.984 1 96.94 67 SER A C 1
ATOM 557 O O . SER A 1 67 ? -6.746 -4.5 -5.617 1 96.94 67 SER A O 1
ATOM 559 N N . ALA A 1 68 ? -5.855 -2.578 -6.391 1 97.62 68 ALA A N 1
ATOM 560 C CA . ALA A 1 68 ? -7.141 -1.897 -6.516 1 97.62 68 ALA A CA 1
ATOM 561 C C . ALA A 1 68 ? -7.988 -2.521 -7.617 1 97.62 68 ALA A C 1
ATOM 563 O O . ALA A 1 68 ? -9.203 -2.682 -7.465 1 97.62 68 ALA A O 1
ATOM 564 N N . ILE A 1 69 ? -7.352 -2.887 -8.719 1 98.69 69 ILE A N 1
ATOM 565 C CA . ILE A 1 69 ? -8.039 -3.514 -9.844 1 98.69 69 ILE A CA 1
ATOM 566 C C . ILE A 1 69 ? -8.656 -4.836 -9.398 1 98.69 69 ILE A C 1
ATOM 568 O O . ILE A 1 69 ? -9.852 -5.074 -9.617 1 98.69 69 ILE A O 1
ATOM 572 N N . ILE A 1 70 ? -7.895 -5.633 -8.727 1 98.25 70 ILE A N 1
ATOM 573 C CA . ILE A 1 70 ? -8.352 -6.957 -8.32 1 98.25 70 ILE A CA 1
ATOM 574 C C . ILE A 1 70 ? -9.469 -6.824 -7.289 1 98.25 70 ILE A C 1
ATOM 576 O O . ILE A 1 70 ? -10.477 -7.523 -7.367 1 98.25 70 ILE A O 1
ATOM 580 N N . ARG A 1 71 ? -9.289 -5.902 -6.359 1 96.56 71 ARG A N 1
ATOM 581 C CA . ARG A 1 71 ? -10.328 -5.672 -5.363 1 96.56 71 ARG A CA 1
ATOM 582 C C . ARG A 1 71 ? -11.633 -5.242 -6.027 1 96.56 71 ARG A C 1
ATOM 584 O O . ARG A 1 71 ? -12.703 -5.746 -5.68 1 96.56 71 ARG A O 1
ATOM 591 N N . TYR A 1 72 ? -11.555 -4.371 -7.012 1 98.19 72 TYR A N 1
ATOM 592 C CA . TYR A 1 72 ? -12.719 -3.885 -7.742 1 98.19 72 TYR A CA 1
ATOM 593 C C . TYR A 1 72 ? -13.445 -5.031 -8.43 1 98.19 72 TYR A C 1
ATOM 595 O O . TYR A 1 72 ? -14.664 -5.176 -8.297 1 98.19 72 TYR A O 1
ATOM 603 N N . LEU A 1 73 ? -12.734 -5.895 -9.078 1 98.5 73 LEU A N 1
ATOM 604 C CA . LEU A 1 73 ? -13.32 -6.992 -9.836 1 98.5 73 LEU A CA 1
ATOM 605 C C . LEU A 1 73 ? -13.945 -8.023 -8.906 1 98.5 73 LEU A C 1
ATOM 607 O O . LEU A 1 73 ? -15 -8.586 -9.211 1 98.5 73 LEU A O 1
ATOM 611 N N . GLU A 1 74 ? -13.273 -8.25 -7.797 1 96.88 74 GLU A N 1
ATOM 612 C CA . GLU A 1 74 ? -13.844 -9.164 -6.812 1 96.88 74 GLU A CA 1
ATOM 613 C C . GLU A 1 74 ? -15.172 -8.641 -6.273 1 96.88 74 GLU A C 1
ATOM 615 O O . GLU A 1 74 ? -16.141 -9.398 -6.145 1 96.88 74 GLU A O 1
ATOM 620 N N . GLU A 1 75 ? -15.195 -7.371 -5.93 1 95.31 75 GLU A N 1
ATOM 621 C CA . GLU A 1 75 ? -16.406 -6.777 -5.371 1 95.31 75 GLU A CA 1
ATOM 622 C C . GLU A 1 75 ? -17.516 -6.707 -6.414 1 95.31 75 GLU A C 1
ATOM 624 O O . GLU A 1 75 ? -18.688 -6.941 -6.102 1 95.31 75 GLU A O 1
ATOM 629 N N . LYS A 1 76 ? -17.188 -6.43 -7.586 1 97.38 76 LYS A N 1
ATOM 630 C CA . LYS A 1 76 ? -18.141 -6.246 -8.664 1 97.38 76 LYS A CA 1
ATOM 631 C C . LYS A 1 76 ? -18.859 -7.555 -8.984 1 97.38 76 LYS A C 1
ATOM 633 O O . LYS A 1 76 ? -20.078 -7.574 -9.148 1 97.38 76 LYS A O 1
ATOM 638 N N . HIS A 1 77 ? -18.125 -8.625 -9.125 1 97.5 77 HIS A N 1
ATOM 639 C CA . HIS A 1 77 ? -18.688 -9.883 -9.609 1 97.5 77 HIS A CA 1
ATOM 640 C C . HIS A 1 77 ? -19.312 -10.688 -8.477 1 97.5 77 HIS A C 1
ATOM 642 O O . HIS A 1 77 ? -20.125 -11.586 -8.711 1 97.5 77 HIS A O 1
ATOM 648 N N . SER A 1 78 ? -18.969 -10.367 -7.227 1 94.19 78 SER A N 1
ATOM 649 C CA . SER A 1 78 ? -19.562 -11 -6.055 1 94.19 78 SER A CA 1
ATOM 650 C C . SER A 1 78 ? -19.578 -12.523 -6.199 1 94.19 78 SER A C 1
ATOM 652 O O . SER A 1 78 ? -20.625 -13.148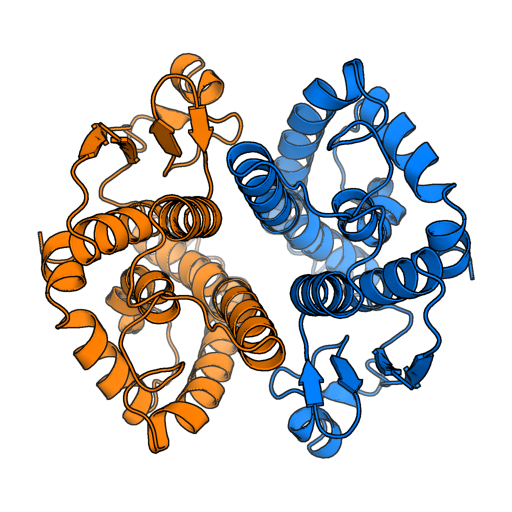 -6.062 1 94.19 78 SER A O 1
ATOM 654 N N . PHE A 1 79 ? -18.438 -13.133 -6.398 1 95.5 79 PHE A N 1
ATOM 655 C CA . PHE A 1 79 ? -18.312 -14.57 -6.574 1 95.5 79 PHE A CA 1
ATOM 656 C C . PHE A 1 79 ? -18.703 -15.312 -5.305 1 95.5 79 PHE A C 1
ATOM 658 O O . PHE A 1 79 ? -18.578 -14.781 -4.199 1 95.5 79 PHE A O 1
ATOM 665 N N . PRO A 1 80 ? -19.234 -16.578 -5.359 1 93.31 80 PRO A N 1
ATOM 666 C CA . PRO A 1 80 ? -19.625 -17.359 -4.184 1 93.31 80 PRO A CA 1
ATOM 667 C C . PRO A 1 80 ? -18.438 -17.688 -3.285 1 93.31 80 PRO A C 1
ATOM 669 O O . PRO A 1 80 ? -18.594 -17.875 -2.076 1 93.31 80 PRO A O 1
ATOM 672 N N . ASN A 1 81 ? -17.281 -17.781 -3.852 1 90.94 81 ASN A N 1
ATOM 673 C CA . ASN A 1 81 ? -16.047 -18.031 -3.115 1 90.94 81 ASN A CA 1
ATOM 674 C C . ASN A 1 81 ? -15.117 -16.812 -3.143 1 90.94 81 ASN A C 1
ATOM 676 O O . ASN A 1 81 ? -14.047 -16.859 -3.754 1 90.94 81 ASN A O 1
ATOM 680 N N . PRO A 1 82 ? -15.539 -15.789 -2.375 1 92 82 PRO A N 1
ATOM 681 C CA . PRO A 1 82 ? -14.766 -14.547 -2.422 1 92 82 PRO A CA 1
ATOM 682 C C . PRO A 1 82 ? -13.328 -14.727 -1.919 1 92 82 PRO A C 1
ATOM 684 O O . PRO A 1 82 ? -13.086 -15.531 -1.015 1 92 82 PRO A O 1
ATOM 687 N N . LEU A 1 83 ? -12.461 -13.938 -2.461 1 94.44 83 LEU A N 1
ATOM 688 C CA . LEU A 1 83 ? -11.055 -13.961 -2.062 1 94.44 83 LEU A CA 1
ATOM 689 C C . LEU A 1 83 ? -10.836 -13.117 -0.812 1 94.44 83 LEU A C 1
ATOM 691 O O . LEU A 1 83 ? -9.773 -13.195 -0.187 1 94.44 83 LEU A O 1
ATOM 695 N N . PHE A 1 84 ? -11.82 -12.305 -0.454 1 91.69 84 PHE A N 1
ATOM 696 C CA . PHE A 1 84 ? -11.773 -11.508 0.766 1 91.69 84 PHE A CA 1
ATOM 697 C C . PHE A 1 84 ? -12.609 -12.148 1.868 1 91.69 84 PHE A C 1
ATOM 699 O O . PHE A 1 84 ? -13.727 -12.602 1.621 1 91.69 84 PHE A O 1
ATOM 706 N N . PRO A 1 85 ? -12.039 -12.164 3.092 1 92.5 85 PRO A N 1
ATOM 707 C CA . PRO A 1 85 ? -12.812 -12.734 4.199 1 92.5 85 PRO A CA 1
ATOM 708 C C . PRO A 1 85 ? -14.078 -11.945 4.508 1 92.5 85 PRO A C 1
ATOM 710 O O . PRO A 1 85 ? -14.086 -10.711 4.395 1 92.5 85 PRO A O 1
ATOM 713 N N . ALA A 1 86 ? -15.102 -12.641 4.965 1 91.62 86 ALA A N 1
ATOM 714 C CA . ALA A 1 86 ? -16.359 -12 5.359 1 91.62 86 ALA A CA 1
ATOM 715 C C . ALA A 1 86 ? -16.25 -11.43 6.773 1 91.62 86 ALA A C 1
ATOM 717 O O . ALA A 1 86 ? -16.828 -10.383 7.066 1 91.62 86 ALA A O 1
ATOM 718 N N . ASP A 1 87 ? -15.57 -12.148 7.594 1 95.62 87 ASP A N 1
ATOM 719 C CA . ASP A 1 87 ? -15.414 -11.719 8.984 1 95.62 87 ASP A CA 1
ATOM 720 C C . ASP A 1 87 ? -14.594 -10.438 9.07 1 95.62 87 ASP A C 1
ATOM 722 O O . ASP A 1 87 ? -13.555 -10.312 8.414 1 95.62 87 ASP A O 1
ATOM 726 N N . LEU A 1 88 ? -15.062 -9.516 9.875 1 96.88 88 LEU A N 1
ATOM 727 C CA . LEU A 1 88 ? -14.484 -8.172 9.961 1 96.88 88 LEU A CA 1
ATOM 728 C C . LEU A 1 88 ? -13.031 -8.242 10.398 1 96.88 88 LEU A C 1
ATOM 730 O O . LEU A 1 88 ? -12.164 -7.617 9.781 1 96.88 88 LEU A O 1
ATOM 734 N N . LYS A 1 89 ? -12.758 -8.961 11.469 1 97.06 89 LYS A N 1
ATOM 735 C CA . LYS A 1 89 ? -11.398 -9.039 11.992 1 97.06 89 LYS A CA 1
ATOM 736 C C . LYS A 1 89 ? -10.484 -9.797 11.031 1 97.06 89 LYS A C 1
ATOM 738 O O . LYS A 1 89 ? -9.328 -9.414 10.836 1 97.06 89 LYS A O 1
ATOM 743 N N . GLU A 1 90 ? -10.977 -10.828 10.391 1 95.38 90 GLU A N 1
ATOM 744 C CA . GLU A 1 90 ? -10.203 -11.555 9.383 1 95.38 90 GLU A CA 1
ATOM 745 C C . GLU A 1 90 ? -9.883 -10.672 8.188 1 95.38 90 GLU A C 1
ATOM 747 O O . GLU A 1 90 ? -8.781 -10.727 7.641 1 95.38 90 GLU A O 1
ATOM 752 N N . ARG A 1 91 ? -10.844 -9.891 7.77 1 95.69 91 ARG A N 1
ATOM 753 C CA . ARG A 1 91 ? -10.648 -8.977 6.648 1 95.69 91 ARG A CA 1
ATOM 754 C C . ARG A 1 91 ? -9.617 -7.906 6.996 1 95.69 91 ARG A C 1
ATOM 756 O O . ARG A 1 91 ? -8.836 -7.492 6.141 1 95.69 91 ARG A O 1
ATOM 763 N N . ALA A 1 92 ? -9.633 -7.457 8.258 1 97.5 92 ALA A N 1
ATOM 764 C CA . ALA A 1 92 ? -8.641 -6.488 8.719 1 97.5 92 ALA A CA 1
ATOM 765 C C . ALA A 1 92 ? -7.23 -7.066 8.648 1 97.5 92 ALA A C 1
ATOM 767 O O . ALA A 1 92 ? -6.309 -6.41 8.156 1 97.5 92 ALA A O 1
ATOM 768 N N . LEU A 1 93 ? -7.109 -8.258 9.086 1 96.38 93 LEU A N 1
ATOM 769 C CA . LEU A 1 93 ? -5.82 -8.938 9.031 1 96.38 93 LEU A CA 1
ATOM 770 C C . LEU A 1 93 ? -5.391 -9.156 7.582 1 96.38 93 LEU A C 1
ATOM 772 O O . LEU A 1 93 ? -4.203 -9.055 7.262 1 96.38 93 LEU A O 1
ATOM 776 N N . PHE A 1 94 ? -6.332 -9.477 6.766 1 95.5 94 PHE A N 1
ATOM 777 C CA . PHE A 1 94 ? -6.094 -9.633 5.336 1 95.5 94 PHE A CA 1
ATOM 778 C C . PHE A 1 94 ? -5.531 -8.352 4.734 1 95.5 94 PHE A C 1
ATOM 780 O O . PHE A 1 94 ? -4.531 -8.383 4.016 1 95.5 94 PHE A O 1
ATOM 787 N N . ASN A 1 95 ? -6.121 -7.223 5.047 1 96.62 95 ASN A N 1
ATOM 788 C CA . ASN A 1 95 ? -5.637 -5.934 4.566 1 96.62 95 ASN A CA 1
ATOM 789 C C . ASN A 1 95 ? -4.246 -5.621 5.109 1 96.62 95 ASN A C 1
ATOM 791 O O . ASN A 1 95 ? -3.408 -5.059 4.398 1 96.62 95 ASN A O 1
ATOM 795 N N . GLN A 1 96 ? -4.016 -5.98 6.359 1 97.5 96 GLN A N 1
ATOM 796 C CA . GLN A 1 96 ? -2.682 -5.859 6.938 1 97.5 96 GLN A CA 1
ATOM 797 C C . GLN A 1 96 ? -1.654 -6.637 6.121 1 97.5 96 GLN A C 1
ATOM 799 O O . GLN A 1 96 ? -0.593 -6.109 5.781 1 97.5 96 GLN A O 1
ATOM 804 N N . TRP A 1 97 ? -1.998 -7.816 5.754 1 97 97 TRP A N 1
ATOM 805 C CA . TRP A 1 97 ? -1.1 -8.695 5.008 1 97 97 TRP A CA 1
ATOM 806 C C . TRP A 1 97 ? -0.812 -8.125 3.623 1 97 97 TRP A C 1
ATOM 808 O O . TRP A 1 97 ? 0.309 -8.234 3.121 1 97 97 TRP A O 1
ATOM 818 N N . ILE A 1 98 ? -1.831 -7.582 3.012 1 96.88 98 ILE A N 1
ATOM 819 C CA . ILE A 1 98 ? -1.645 -6.969 1.701 1 96.88 98 ILE A CA 1
ATOM 820 C C . ILE A 1 98 ? -0.616 -5.848 1.799 1 96.88 98 ILE A C 1
ATOM 822 O O . ILE A 1 98 ? 0.309 -5.77 0.987 1 96.88 98 ILE A O 1
ATOM 826 N N . ASN A 1 99 ? -0.781 -5.012 2.84 1 96.56 99 ASN A N 1
ATOM 827 C CA . ASN A 1 99 ? 0.163 -3.918 3.045 1 96.56 99 ASN A CA 1
ATOM 828 C C . ASN A 1 99 ? 1.575 -4.438 3.299 1 96.56 99 ASN A C 1
ATOM 830 O O . ASN A 1 99 ? 2.543 -3.906 2.752 1 96.56 99 ASN A O 1
ATOM 834 N N . GLN A 1 100 ? 1.671 -5.477 4.086 1 96.81 100 GLN A N 1
ATOM 835 C CA . GLN A 1 100 ? 2.965 -6.066 4.418 1 96.81 100 GLN A CA 1
ATOM 836 C C . GLN A 1 100 ? 3.598 -6.727 3.197 1 96.81 100 GLN A C 1
ATOM 838 O O . GLN A 1 100 ? 4.812 -6.648 3.004 1 96.81 100 GLN A O 1
ATOM 843 N N . CYS A 1 101 ? 2.787 -7.367 2.414 1 96.81 101 CYS A N 1
ATOM 844 C CA . CYS A 1 101 ? 3.266 -7.941 1.16 1 96.81 101 CYS A CA 1
ATOM 845 C C . CYS A 1 101 ? 3.928 -6.875 0.293 1 96.81 101 CYS A C 1
ATOM 847 O O . CYS A 1 101 ? 5.043 -7.07 -0.195 1 96.81 101 CYS A O 1
ATOM 849 N N . GLU A 1 102 ? 3.262 -5.754 0.178 1 95.94 102 GLU A N 1
ATOM 850 C CA . GLU A 1 102 ? 3.75 -4.676 -0.677 1 95.94 102 GLU A CA 1
ATOM 851 C C . GLU A 1 102 ? 5.035 -4.07 -0.123 1 95.94 102 GLU A C 1
ATOM 853 O O . GLU A 1 102 ? 6.031 -3.951 -0.841 1 95.94 102 GLU A O 1
ATOM 858 N N . SER A 1 103 ? 5.043 -3.771 1.159 1 94.25 103 SER A N 1
ATOM 859 C CA . SER A 1 103 ? 6.113 -2.971 1.742 1 94.25 103 SER A CA 1
ATOM 860 C C . SER A 1 103 ? 7.328 -3.834 2.074 1 94.25 103 SER A C 1
ATOM 862 O O . SER A 1 103 ? 8.469 -3.359 2.02 1 94.25 103 SER A O 1
ATOM 864 N N . GLU A 1 104 ? 7.082 -5.109 2.449 1 96.19 104 GLU A N 1
ATOM 865 C CA . GLU A 1 104 ? 8.172 -5.91 3.006 1 96.19 104 GLU A CA 1
ATOM 866 C C . GLU A 1 104 ? 8.719 -6.891 1.972 1 96.19 104 GLU A C 1
ATOM 868 O O . GLU A 1 104 ? 9.805 -7.441 2.146 1 96.19 104 GLU A O 1
ATOM 873 N N . PHE A 1 105 ? 8 -7.094 0.938 1 96.31 105 PHE A N 1
ATOM 874 C CA . PHE A 1 105 ? 8.477 -8.062 -0.039 1 96.31 105 PHE A CA 1
ATOM 875 C C . PHE A 1 105 ? 8.477 -7.469 -1.44 1 96.31 105 PHE A C 1
ATOM 877 O O . PHE A 1 105 ? 9.523 -7.387 -2.086 1 96.31 105 PHE A O 1
ATOM 884 N N . CYS A 1 106 ? 7.371 -6.98 -1.952 1 94.31 106 CYS A N 1
ATOM 885 C CA . CYS A 1 106 ? 7.234 -6.605 -3.355 1 94.31 106 CYS A CA 1
ATOM 886 C C . CYS A 1 106 ? 8.109 -5.402 -3.686 1 94.31 106 CYS A C 1
ATOM 888 O O . CYS A 1 106 ? 8.836 -5.41 -4.684 1 94.31 106 CYS A O 1
ATOM 890 N N . PHE A 1 107 ? 8.07 -4.406 -2.846 1 92.12 107 PHE A N 1
ATOM 891 C CA . PHE A 1 107 ? 8.875 -3.217 -3.105 1 92.12 107 PHE A CA 1
ATOM 892 C C . PHE A 1 107 ? 10.367 -3.539 -3.006 1 92.12 107 PHE A C 1
ATOM 894 O O . PHE A 1 107 ? 11.117 -3.311 -3.953 1 92.12 107 PHE A O 1
ATOM 901 N N . PRO A 1 108 ? 10.82 -4.113 -1.915 1 94.44 108 PRO A N 1
ATOM 902 C CA . PRO A 1 108 ? 12.234 -4.48 -1.864 1 94.44 108 PRO A CA 1
ATOM 903 C C . PRO A 1 108 ? 12.625 -5.473 -2.959 1 94.44 108 PRO A C 1
ATOM 905 O O . PRO A 1 108 ? 13.742 -5.414 -3.475 1 94.44 108 PRO A O 1
ATOM 908 N N . GLY A 1 109 ? 11.766 -6.434 -3.197 1 93.75 109 GLY A N 1
ATOM 909 C CA . GLY A 1 109 ? 12.016 -7.367 -4.281 1 93.75 109 GLY A CA 1
ATOM 910 C C . GLY A 1 109 ? 12.211 -6.684 -5.625 1 93.75 109 GLY A C 1
ATOM 911 O O . GLY A 1 109 ? 13.078 -7.074 -6.406 1 93.75 109 GLY A O 1
ATOM 912 N N . SER A 1 110 ? 11.414 -5.691 -5.875 1 91.44 110 SER A N 1
ATOM 913 C CA . SER A 1 110 ? 11.508 -4.941 -7.125 1 91.44 110 SER A CA 1
ATOM 914 C C . SER A 1 110 ? 12.844 -4.211 -7.23 1 91.44 110 SER A C 1
ATOM 916 O O . SER A 1 110 ? 13.398 -4.074 -8.32 1 91.44 110 SER A O 1
ATOM 918 N N . VAL A 1 111 ? 13.328 -3.711 -6.125 1 91.12 111 VAL A N 1
ATOM 919 C CA . VAL A 1 111 ? 14.625 -3.037 -6.09 1 91.12 111 VAL A CA 1
ATOM 920 C C . VAL A 1 111 ? 15.719 -3.99 -6.57 1 91.12 111 VAL A C 1
ATOM 922 O O . VAL A 1 111 ? 16.516 -3.639 -7.441 1 91.12 111 VAL A O 1
ATOM 925 N N . ILE A 1 112 ? 15.711 -5.168 -6.027 1 93.75 112 ILE A N 1
ATOM 926 C CA . ILE A 1 112 ? 16.734 -6.156 -6.355 1 93.75 112 ILE A CA 1
ATOM 927 C C . ILE A 1 112 ? 16.547 -6.637 -7.793 1 93.75 112 ILE A C 1
ATOM 929 O O . ILE A 1 112 ? 17.5 -6.672 -8.57 1 93.75 112 ILE A O 1
ATOM 933 N N . TYR A 1 113 ? 15.344 -6.918 -8.109 1 90.06 113 TYR A N 1
ATOM 934 C CA . TYR A 1 113 ? 15.031 -7.434 -9.438 1 90.06 113 TYR A CA 1
ATOM 935 C C . TYR A 1 113 ? 15.43 -6.438 -10.516 1 90.06 113 TYR A C 1
ATOM 937 O O . TYR A 1 113 ? 16.094 -6.801 -11.492 1 90.06 113 TYR A O 1
ATOM 945 N N . PHE A 1 114 ? 15.086 -5.223 -10.414 1 87.25 114 PHE A N 1
ATOM 946 C CA . PHE A 1 114 ? 15.391 -4.195 -11.406 1 87.25 114 PHE A CA 1
ATOM 947 C C . PHE A 1 114 ? 16.891 -3.982 -11.516 1 87.25 114 PHE A C 1
ATOM 949 O O . PHE A 1 114 ? 17.422 -3.84 -12.617 1 87.25 114 PHE A O 1
ATOM 956 N N . SER A 1 115 ? 17.562 -3.936 -10.391 1 91.81 115 SER A N 1
ATOM 957 C CA . SER A 1 115 ? 19.016 -3.762 -10.398 1 91.81 115 SER A CA 1
ATOM 958 C C . SER A 1 115 ? 19.703 -4.883 -11.172 1 91.81 115 SER A C 1
ATOM 960 O O . SER A 1 115 ? 20.484 -4.621 -12.086 1 91.81 115 SER A O 1
ATOM 962 N N . LYS A 1 116 ? 19.297 -6.043 -10.898 1 92.25 116 LYS A N 1
ATOM 963 C CA . LYS A 1 116 ? 19.969 -7.195 -11.484 1 92.25 116 LYS A CA 1
ATOM 964 C C . LYS A 1 116 ? 19.594 -7.367 -12.953 1 92.25 116 LYS A C 1
ATOM 966 O O . LYS A 1 116 ? 20.406 -7.848 -13.75 1 92.25 116 LYS A O 1
ATOM 971 N N . LYS A 1 117 ? 18.469 -6.957 -13.352 1 88.06 117 LYS A N 1
ATOM 972 C CA . LYS A 1 117 ? 17.984 -7.207 -14.711 1 88.06 117 LYS A CA 1
ATOM 973 C C . LYS A 1 117 ? 18.344 -6.051 -15.641 1 88.06 117 LYS A C 1
ATOM 975 O O . LYS A 1 117 ? 18.594 -6.262 -16.828 1 88.06 117 LYS A O 1
ATOM 980 N N . PHE A 1 118 ? 18.422 -4.836 -15.109 1 86.19 118 PHE A N 1
ATOM 981 C CA . PHE A 1 118 ? 18.453 -3.719 -16.047 1 86.19 118 PHE A CA 1
ATOM 982 C C . PHE A 1 118 ? 19.641 -2.807 -15.773 1 86.19 118 PHE A C 1
ATOM 984 O O . PHE A 1 118 ? 19.953 -1.927 -16.578 1 86.19 118 PHE A O 1
ATOM 991 N N . ILE A 1 119 ? 20.312 -2.988 -14.641 1 89.88 119 ILE A N 1
ATOM 992 C CA . ILE A 1 119 ? 21.422 -2.113 -14.273 1 89.88 119 ILE A CA 1
ATOM 993 C C . ILE A 1 119 ? 22.719 -2.9 -14.312 1 89.88 119 ILE A C 1
ATOM 995 O O . ILE A 1 119 ? 22.812 -4 -13.766 1 89.88 119 ILE A O 1
ATOM 999 N N . PRO A 1 120 ? 23.672 -2.357 -14.984 1 94.56 120 PRO A N 1
ATOM 1000 C CA . PRO A 1 120 ? 24.984 -3.016 -14.914 1 94.56 120 PRO A CA 1
ATOM 1001 C C . PRO A 1 120 ? 25.5 -3.148 -13.492 1 94.56 120 PRO A C 1
ATOM 1003 O O . PRO A 1 120 ? 25.297 -2.25 -12.664 1 94.56 120 PRO A O 1
ATOM 1006 N N . GLU A 1 121 ? 26.219 -4.168 -13.266 1 93.62 121 GLU A N 1
ATOM 1007 C CA . GLU A 1 121 ? 26.656 -4.516 -11.922 1 93.62 121 GLU A CA 1
ATOM 1008 C C . GLU A 1 121 ? 27.469 -3.383 -11.297 1 93.62 121 GLU A C 1
ATOM 1010 O O . GLU A 1 121 ? 27.359 -3.117 -10.102 1 93.62 121 GLU A O 1
ATOM 1015 N N . GLU A 1 122 ? 28.25 -2.65 -12.07 1 93.88 122 GLU A N 1
ATOM 1016 C CA . GLU A 1 122 ? 29.125 -1.588 -11.578 1 93.88 122 GLU A CA 1
ATOM 1017 C C . GLU A 1 122 ? 28.312 -0.396 -11.078 1 93.88 122 GLU A C 1
ATOM 1019 O O . GLU A 1 122 ? 28.828 0.444 -10.336 1 93.88 122 GLU A O 1
ATOM 1024 N N . LYS A 1 123 ? 27.125 -0.387 -11.359 1 92.5 123 LYS A N 1
ATOM 1025 C CA . LYS A 1 123 ? 26.266 0.742 -10.992 1 92.5 123 LYS A CA 1
ATOM 1026 C C . LYS A 1 123 ? 25.219 0.332 -9.961 1 92.5 123 LYS A C 1
ATOM 1028 O O . LYS A 1 123 ? 24.297 1.095 -9.664 1 92.5 123 LYS A O 1
ATOM 1033 N N . TRP A 1 124 ? 25.391 -0.874 -9.477 1 91.81 124 TRP A N 1
ATOM 1034 C CA . TRP A 1 124 ? 24.438 -1.372 -8.492 1 91.81 124 TRP A CA 1
ATOM 1035 C C . TRP A 1 124 ? 24.469 -0.535 -7.223 1 91.81 124 TRP A C 1
ATOM 1037 O O . TRP A 1 124 ? 25.547 -0.145 -6.766 1 91.81 124 TRP A O 1
ATOM 1047 N N . GLU A 1 125 ? 23.297 -0.223 -6.773 1 89.62 125 GLU A N 1
ATOM 1048 C CA . GLU A 1 125 ? 23.203 0.334 -5.43 1 89.62 125 GLU A CA 1
ATOM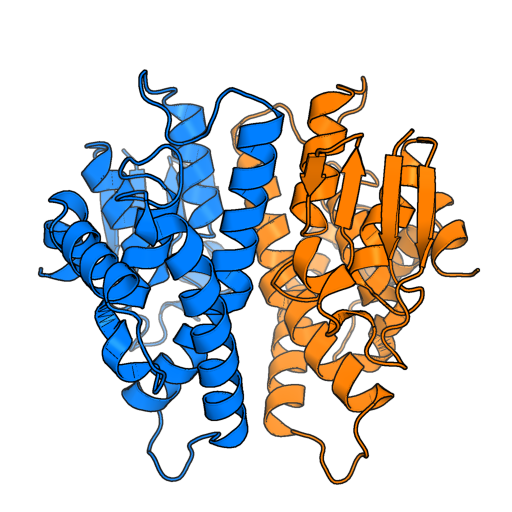 1049 C C . GLU A 1 125 ? 23.266 -0.763 -4.371 1 89.62 125 GLU A C 1
ATOM 1051 O O . GLU A 1 125 ? 22.25 -1.086 -3.742 1 89.62 125 GLU A O 1
ATOM 1056 N N . THR A 1 126 ? 24.391 -1.172 -4.016 1 91.69 126 THR A N 1
ATOM 1057 C CA . THR A 1 126 ? 24.625 -2.396 -3.258 1 91.69 126 THR A CA 1
ATOM 1058 C C . THR A 1 126 ? 24.047 -2.281 -1.847 1 91.69 126 THR A C 1
ATOM 1060 O O . THR A 1 126 ? 23.5 -3.246 -1.313 1 91.69 126 THR A O 1
ATOM 1063 N N . LYS A 1 127 ? 24.234 -1.082 -1.263 1 89.5 127 LYS A N 1
ATOM 1064 C CA . LYS A 1 127 ? 23.688 -0.907 0.083 1 89.5 127 LYS A CA 1
ATOM 1065 C C . LYS A 1 127 ? 22.172 -1.055 0.091 1 89.5 127 LYS A C 1
ATOM 1067 O O . LYS A 1 127 ? 21.609 -1.753 0.941 1 89.5 127 LYS A O 1
ATOM 1072 N N . ARG A 1 128 ? 21.516 -0.447 -0.876 1 89.88 128 ARG A N 1
ATOM 1073 C CA . ARG A 1 128 ? 20.062 -0.513 -0.994 1 89.88 128 ARG A CA 1
ATOM 1074 C C . ARG A 1 128 ? 19.609 -1.941 -1.253 1 89.88 128 ARG A C 1
ATOM 1076 O O . ARG A 1 128 ? 18.594 -2.387 -0.69 1 89.88 128 ARG A O 1
ATOM 1083 N N . MET A 1 129 ? 20.312 -2.637 -2.092 1 94.38 129 MET A N 1
ATOM 1084 C CA . MET A 1 129 ? 19.969 -4.02 -2.416 1 94.38 129 MET A CA 1
ATOM 1085 C C . MET A 1 129 ? 20.125 -4.918 -1.191 1 94.38 129 MET A C 1
ATOM 1087 O O . MET A 1 129 ? 19.281 -5.789 -0.947 1 94.38 129 MET A O 1
ATOM 1091 N N . LYS A 1 130 ? 21.172 -4.691 -0.449 1 95.31 130 LYS A N 1
ATOM 1092 C CA . LYS A 1 130 ? 21.406 -5.477 0.759 1 95.31 130 LYS A CA 1
ATOM 1093 C C . LYS A 1 130 ? 20.312 -5.227 1.797 1 95.31 130 LYS A C 1
ATOM 1095 O O . LYS A 1 130 ? 19.859 -6.16 2.455 1 95.31 130 LYS A O 1
ATOM 1100 N N . ASP A 1 131 ? 19.938 -3.955 1.948 1 93.31 131 ASP A N 1
ATOM 1101 C CA . ASP A 1 131 ? 18.844 -3.613 2.857 1 93.31 131 ASP A CA 1
ATOM 1102 C C . ASP A 1 131 ? 17.547 -4.285 2.428 1 93.31 131 ASP A C 1
ATOM 1104 O O . ASP A 1 131 ? 16.766 -4.746 3.27 1 93.31 131 ASP A O 1
ATOM 1108 N N . SER A 1 132 ? 17.344 -4.27 1.159 1 96 132 SER A N 1
ATOM 1109 C CA . SER A 1 132 ? 16.156 -4.922 0.609 1 96 132 SER A CA 1
ATOM 1110 C C . SER A 1 132 ? 16.172 -6.422 0.899 1 96 132 SER A C 1
ATOM 1112 O O . SER A 1 132 ? 15.156 -6.984 1.315 1 96 132 SER A O 1
ATOM 1114 N N . ALA A 1 133 ? 17.312 -7.043 0.697 1 97.31 133 ALA A N 1
ATOM 1115 C CA . ALA A 1 133 ? 17.438 -8.469 0.957 1 97.31 133 ALA A CA 1
ATOM 1116 C C . ALA A 1 133 ? 17.172 -8.789 2.426 1 97.31 133 ALA A C 1
ATOM 1118 O O . ALA A 1 133 ? 16.547 -9.805 2.744 1 97.31 133 ALA A O 1
ATOM 1119 N N . LYS A 1 134 ? 17.625 -7.953 3.277 1 96.5 134 LYS A N 1
ATOM 1120 C CA . LYS A 1 134 ? 17.406 -8.133 4.707 1 96.5 134 LYS A CA 1
ATOM 1121 C C . LYS A 1 134 ? 15.914 -8.062 5.051 1 96.5 134 LYS A C 1
ATOM 1123 O O . LYS A 1 134 ? 15.414 -8.867 5.84 1 96.5 134 LYS A O 1
ATOM 1128 N N . ARG A 1 135 ? 15.266 -7.113 4.488 1 96 135 ARG A N 1
ATOM 1129 C CA . ARG A 1 135 ? 13.828 -6.949 4.695 1 96 135 ARG A CA 1
ATOM 1130 C C . ARG A 1 135 ? 13.062 -8.18 4.215 1 96 135 ARG A C 1
ATOM 1132 O O . ARG A 1 135 ? 12.164 -8.664 4.902 1 96 135 ARG A O 1
ATOM 1139 N N . ILE A 1 136 ? 13.445 -8.656 3.078 1 97.38 136 ILE A N 1
ATOM 1140 C CA . ILE A 1 136 ? 12.805 -9.836 2.5 1 97.38 136 ILE A CA 1
ATOM 1141 C C . ILE A 1 136 ? 13.062 -11.047 3.387 1 97.38 136 ILE A C 1
ATOM 1143 O O . ILE A 1 136 ? 12.164 -11.859 3.615 1 97.38 136 ILE A O 1
ATOM 1147 N N . GLY A 1 137 ? 14.297 -11.156 3.861 1 97.38 137 GLY A N 1
ATOM 1148 C CA . GLY A 1 137 ? 14.617 -12.258 4.754 1 97.38 137 GLY A CA 1
ATOM 1149 C C . GLY A 1 137 ? 13.75 -12.289 6 1 97.38 137 GLY A C 1
ATOM 1150 O O . GLY A 1 137 ? 13.234 -13.344 6.375 1 97.38 137 GLY A O 1
ATOM 1151 N N . ARG A 1 138 ? 13.547 -11.125 6.613 1 96 138 ARG A N 1
ATOM 1152 C CA . ARG A 1 138 ? 12.68 -11.023 7.777 1 96 138 ARG A CA 1
ATOM 1153 C C . ARG A 1 138 ? 11.242 -11.406 7.426 1 96 138 ARG A C 1
ATOM 1155 O O . ARG A 1 138 ? 10.562 -12.07 8.211 1 96 138 ARG A O 1
ATOM 1162 N N . HIS A 1 139 ? 10.812 -10.961 6.324 1 97.75 139 HIS A N 1
ATOM 1163 C CA . HIS A 1 139 ? 9.469 -11.281 5.855 1 97.75 139 HIS A CA 1
ATOM 1164 C C . HIS A 1 139 ? 9.297 -12.781 5.66 1 97.75 139 HIS A C 1
ATOM 1166 O O . HIS A 1 139 ? 8.281 -13.352 6.062 1 97.75 139 HIS A O 1
ATOM 1172 N N . PHE A 1 140 ? 10.289 -13.445 5.051 1 97.88 140 PHE A N 1
ATOM 1173 C CA . PHE A 1 140 ? 10.234 -14.891 4.84 1 97.88 140 PHE A CA 1
ATOM 1174 C C . PHE A 1 140 ? 10.188 -15.625 6.172 1 97.88 140 PHE A C 1
ATOM 1176 O O . PHE A 1 140 ? 9.508 -16.641 6.301 1 97.88 140 PHE A O 1
ATOM 1183 N N . ASP A 1 141 ? 10.867 -15.109 7.176 1 97.25 141 ASP A N 1
ATOM 1184 C CA . ASP A 1 141 ? 10.82 -15.711 8.508 1 97.25 141 ASP A CA 1
ATOM 1185 C C . ASP A 1 141 ? 9.406 -15.664 9.078 1 97.25 141 ASP A C 1
ATOM 1187 O O . ASP A 1 141 ? 8.953 -16.625 9.703 1 97.25 141 ASP A O 1
ATOM 1191 N N . ILE A 1 142 ? 8.781 -14.625 8.867 1 96.56 142 ILE A N 1
ATOM 1192 C CA . ILE A 1 142 ? 7.422 -14.461 9.359 1 96.56 142 ILE A CA 1
ATOM 1193 C C . ILE A 1 142 ? 6.477 -15.383 8.594 1 96.56 142 ILE A C 1
ATOM 1195 O O . ILE A 1 142 ? 5.613 -16.031 9.188 1 96.56 142 ILE A O 1
ATOM 1199 N N . LEU A 1 143 ? 6.629 -15.461 7.238 1 97.69 143 LEU A N 1
ATOM 1200 C CA . LEU A 1 143 ? 5.82 -16.375 6.438 1 97.69 143 LEU A CA 1
ATOM 1201 C C . LEU A 1 143 ? 6.012 -17.812 6.906 1 97.69 143 LEU A C 1
ATOM 1203 O O . LEU A 1 143 ? 5.066 -18.609 6.879 1 97.69 143 LEU A O 1
ATOM 1207 N N . GLU A 1 144 ? 7.207 -18.125 7.258 1 97.94 144 GLU A N 1
ATOM 1208 C CA . GLU A 1 144 ? 7.52 -19.469 7.715 1 97.94 144 GLU A CA 1
ATOM 1209 C C . GLU A 1 144 ? 6.645 -19.875 8.898 1 97.94 144 GLU A C 1
ATOM 1211 O O . GLU A 1 144 ? 6.172 -21 8.977 1 97.94 144 GLU A O 1
ATOM 1216 N N . GLN A 1 145 ? 6.391 -18.969 9.781 1 95.81 145 GLN A N 1
ATOM 1217 C CA . GLN A 1 145 ? 5.586 -19.25 10.961 1 95.81 145 GLN A CA 1
ATOM 1218 C C . GLN A 1 145 ? 4.168 -19.656 10.57 1 95.81 145 GLN A C 1
ATOM 1220 O O . GLN A 1 145 ? 3.561 -20.516 11.219 1 95.81 145 GLN A O 1
ATOM 1225 N N . VAL A 1 146 ? 3.68 -19.078 9.5 1 95.06 146 VAL A N 1
ATOM 1226 C CA . VAL A 1 146 ? 2.344 -19.406 9.008 1 95.06 146 VAL A CA 1
ATOM 1227 C C . VAL A 1 146 ? 2.383 -20.688 8.195 1 95.06 146 VAL A C 1
ATOM 1229 O O . VAL A 1 146 ? 1.53 -21.562 8.367 1 95.06 146 VAL A O 1
ATOM 1232 N N . LEU A 1 147 ? 3.4 -20.844 7.434 1 97.69 147 LEU A N 1
ATOM 1233 C CA . LEU A 1 147 ? 3.455 -21.891 6.41 1 97.69 147 LEU A CA 1
ATOM 1234 C C . LEU A 1 147 ? 3.955 -23.203 6.996 1 97.69 147 LEU A C 1
ATOM 1236 O O . LEU A 1 147 ? 3.904 -24.234 6.332 1 97.69 147 LEU A O 1
ATOM 1240 N N . ASN A 1 148 ? 4.379 -23.125 8.242 1 96.69 148 ASN A N 1
ATOM 1241 C CA . ASN A 1 148 ? 4.727 -24.359 8.938 1 96.69 148 ASN A CA 1
ATOM 1242 C C . ASN A 1 148 ? 3.496 -25.219 9.211 1 96.69 148 ASN A C 1
ATOM 1244 O O . ASN A 1 148 ? 3.6 -26.453 9.312 1 96.69 148 ASN A O 1
ATOM 1248 N N . THR A 1 149 ? 2.346 -24.578 9.258 1 96 149 THR A N 1
ATOM 1249 C CA . THR A 1 149 ? 1.155 -25.344 9.625 1 96 149 THR A CA 1
ATOM 1250 C C . THR A 1 149 ? 0.051 -25.156 8.594 1 96 149 THR A C 1
ATOM 1252 O O . THR A 1 149 ? -1.017 -25.766 8.703 1 96 149 THR A O 1
ATOM 1255 N N . ASN A 1 150 ? 0.266 -24.312 7.629 1 96.31 150 ASN A N 1
ATOM 1256 C CA . ASN A 1 150 ? -0.706 -24.031 6.578 1 96.31 150 ASN A CA 1
ATOM 1257 C C . ASN A 1 150 ? -0.076 -24.141 5.191 1 96.31 150 ASN A C 1
ATOM 1259 O O . ASN A 1 150 ? 1.119 -23.891 5.027 1 96.31 150 ASN A O 1
ATOM 1263 N N . GLN A 1 151 ? -0.819 -24.484 4.266 1 96.69 151 GLN A N 1
ATOM 1264 C CA . GLN A 1 151 ? -0.333 -24.578 2.893 1 96.69 151 GLN A CA 1
ATOM 1265 C C . GLN A 1 151 ? -0.336 -23.219 2.207 1 96.69 151 GLN A C 1
ATOM 1267 O O . GLN A 1 151 ? 0.413 -23 1.254 1 96.69 151 GLN A O 1
ATOM 1272 N N . TYR A 1 152 ? -1.214 -22.344 2.691 1 96.75 152 TYR A N 1
ATOM 1273 C CA . TYR A 1 152 ? -1.349 -21 2.145 1 96.75 152 TYR A CA 1
ATOM 1274 C C . TYR A 1 152 ? -1.445 -19.969 3.26 1 96.75 152 TYR A C 1
ATOM 1276 O O . TYR A 1 152 ? -1.497 -20.312 4.441 1 96.75 152 TYR A O 1
ATOM 1284 N N . LEU A 1 153 ? -1.386 -18.734 2.893 1 95.12 153 LEU A N 1
ATOM 1285 C CA . LEU A 1 153 ? -1.15 -17.672 3.857 1 95.12 153 LEU A CA 1
ATOM 1286 C C . LEU A 1 153 ? -2.426 -17.328 4.625 1 95.12 153 LEU A C 1
ATOM 1288 O O . LEU A 1 153 ? -2.381 -17.078 5.832 1 95.12 153 LEU A O 1
ATOM 1292 N N . ILE A 1 154 ? -3.559 -17.266 3.928 1 89.31 154 ILE A N 1
ATOM 1293 C CA . ILE A 1 154 ? -4.816 -16.953 4.598 1 89.31 154 ILE A CA 1
ATOM 1294 C C . ILE A 1 154 ? -5.852 -18.031 4.281 1 89.31 154 ILE A C 1
ATOM 1296 O O . ILE A 1 154 ? -6.039 -18.391 3.117 1 89.31 154 ILE A O 1
ATOM 1300 N N . GLY A 1 155 ? -6.566 -18.562 5.289 1 85.31 155 GLY A N 1
ATOM 1301 C CA . GLY A 1 155 ? -7.617 -19.547 5.113 1 85.31 155 GLY A CA 1
ATOM 1302 C C . GLY A 1 155 ? -7.105 -20.859 4.559 1 85.31 155 GLY A C 1
ATOM 1303 O O . GLY A 1 155 ? -7.898 -21.719 4.152 1 85.31 155 GLY A O 1
ATOM 1304 N N . ASN A 1 156 ? -5.871 -20.984 4.41 1 90.19 156 ASN A N 1
ATOM 1305 C CA . ASN A 1 156 ? -5.176 -22.156 3.906 1 90.19 156 ASN A CA 1
ATOM 1306 C C . ASN A 1 156 ? -5.652 -22.531 2.506 1 90.19 156 ASN A C 1
ATOM 1308 O O . ASN A 1 156 ? -5.895 -23.703 2.221 1 90.19 156 ASN A O 1
ATOM 1312 N N . GLN A 1 157 ? -5.945 -21.609 1.731 1 92.38 157 GLN A N 1
ATOM 1313 C CA . GLN A 1 157 ? -6.324 -21.766 0.331 1 92.38 157 GLN A CA 1
ATOM 1314 C C . GLN A 1 157 ? -5.668 -20.703 -0.538 1 92.38 157 GLN A C 1
ATOM 1316 O O . GLN A 1 157 ? -5.355 -19.609 -0.06 1 92.38 157 GLN A O 1
ATOM 1321 N N . PHE A 1 158 ? -5.445 -21.109 -1.834 1 96 158 PHE A N 1
ATOM 1322 C CA . PHE A 1 158 ? -4.961 -20.125 -2.801 1 96 158 PHE A CA 1
ATOM 1323 C C . PHE A 1 158 ? -5.895 -18.938 -2.877 1 96 158 PHE A C 1
ATOM 1325 O O . PHE A 1 158 ? -7.113 -19.094 -2.969 1 96 158 PHE A O 1
ATOM 1332 N N . GLY A 1 159 ? -5.301 -17.766 -2.768 1 95.44 159 GLY A N 1
ATOM 1333 C CA . GLY A 1 159 ? -6.133 -16.578 -2.738 1 95.44 159 GLY A CA 1
ATOM 1334 C C . GLY A 1 159 ? -5.422 -15.336 -3.244 1 95.44 159 GLY A C 1
ATOM 1335 O O . GLY A 1 159 ? -4.48 -15.438 -4.035 1 95.44 159 GLY A O 1
ATOM 1336 N N . LEU A 1 160 ? -5.918 -14.219 -2.898 1 96.06 160 LEU A N 1
ATOM 1337 C CA . LEU A 1 160 ? -5.453 -12.938 -3.424 1 96.06 160 LEU A CA 1
ATOM 1338 C C . LEU A 1 160 ? -3.99 -12.703 -3.068 1 96.06 160 LEU A C 1
ATOM 1340 O O . LEU A 1 160 ? -3.223 -12.195 -3.887 1 96.06 160 LEU A O 1
ATOM 1344 N N . LEU A 1 161 ? -3.633 -13.047 -1.833 1 96.88 161 LEU A N 1
ATOM 1345 C CA . LEU A 1 161 ? -2.248 -12.812 -1.433 1 96.88 161 LEU A CA 1
ATOM 1346 C C . LEU A 1 161 ? -1.288 -13.602 -2.316 1 96.88 161 LEU A C 1
ATOM 1348 O O . LEU A 1 161 ? -0.252 -13.086 -2.734 1 96.88 161 LEU A O 1
ATOM 1352 N N . GLU A 1 162 ? -1.631 -14.883 -2.59 1 98.12 162 GLU A N 1
ATOM 1353 C CA . GLU A 1 162 ? -0.783 -15.672 -3.473 1 98.12 162 GLU A CA 1
ATOM 1354 C C . GLU A 1 162 ? -0.676 -15.039 -4.855 1 98.12 162 GLU A C 1
ATOM 1356 O O . GLU A 1 162 ? 0.395 -15.039 -5.465 1 98.12 162 GLU A O 1
ATOM 1361 N N . ILE A 1 163 ? -1.777 -14.477 -5.293 1 98.12 163 ILE A N 1
ATOM 1362 C CA . ILE A 1 163 ? -1.788 -13.797 -6.59 1 98.12 163 ILE A CA 1
ATOM 1363 C C . ILE A 1 163 ? -0.851 -12.594 -6.551 1 98.12 163 ILE A C 1
ATOM 1365 O O . ILE A 1 163 ? -0.11 -12.352 -7.504 1 98.12 163 ILE A O 1
ATOM 1369 N N . LEU A 1 164 ? -0.838 -11.867 -5.465 1 97.5 164 LEU A N 1
ATOM 1370 C CA . LEU A 1 164 ? 0.013 -10.688 -5.336 1 97.5 164 LEU A CA 1
ATOM 1371 C C . LEU A 1 164 ? 1.485 -11.086 -5.285 1 97.5 164 LEU A C 1
ATOM 1373 O O . LEU A 1 164 ? 2.34 -10.383 -5.828 1 97.5 164 LEU A O 1
ATOM 1377 N N . TYR A 1 165 ? 1.788 -12.219 -4.695 1 97.5 165 TYR A N 1
ATOM 1378 C CA . TYR A 1 165 ? 3.162 -12.672 -4.5 1 97.5 165 TYR A CA 1
ATOM 1379 C C . TYR A 1 165 ? 3.709 -13.312 -5.773 1 97.5 165 TYR A C 1
ATOM 1381 O O . TYR A 1 165 ? 4.906 -13.227 -6.047 1 97.5 165 TYR A O 1
ATOM 1389 N N . ALA A 1 166 ? 2.908 -13.938 -6.508 1 97.44 166 ALA A N 1
ATOM 1390 C CA . ALA A 1 166 ? 3.293 -14.93 -7.512 1 97.44 166 ALA A CA 1
ATOM 1391 C C . ALA A 1 166 ? 4.305 -14.344 -8.492 1 97.44 166 ALA A C 1
ATOM 1393 O O . ALA A 1 166 ? 5.379 -14.914 -8.695 1 97.44 166 ALA A O 1
ATOM 1394 N N . PRO A 1 167 ? 4.051 -13.156 -9.055 1 95.69 167 PRO A N 1
ATOM 1395 C CA . PRO A 1 167 ? 5.012 -12.672 -10.047 1 95.69 167 PRO A CA 1
ATOM 1396 C C . PRO A 1 167 ? 6.363 -12.312 -9.438 1 95.69 167 PRO A C 1
ATOM 1398 O O . PRO A 1 167 ? 7.371 -12.266 -10.148 1 95.69 167 PRO A O 1
ATOM 1401 N N . PHE A 1 168 ? 6.371 -12.07 -8.164 1 94.25 168 PHE A N 1
ATOM 1402 C CA . PHE A 1 168 ? 7.602 -11.664 -7.492 1 94.25 168 PHE A CA 1
ATOM 1403 C C . PHE A 1 168 ? 8.383 -12.875 -7 1 94.25 168 PHE A C 1
ATOM 1405 O O . PHE A 1 168 ? 9.602 -12.93 -7.137 1 94.25 168 PHE A O 1
ATOM 1412 N N . ILE A 1 169 ? 7.668 -13.828 -6.484 1 95.56 169 ILE A N 1
ATOM 1413 C CA . ILE A 1 169 ? 8.352 -14.977 -5.902 1 95.56 169 ILE A CA 1
ATOM 1414 C C . ILE A 1 169 ? 8.828 -15.906 -7.016 1 95.56 169 ILE A C 1
ATOM 1416 O O . ILE A 1 169 ? 9.609 -16.828 -6.766 1 95.56 169 ILE A O 1
ATOM 1420 N N . GLU A 1 170 ? 8.336 -15.68 -8.211 1 93.44 170 GLU A N 1
ATOM 1421 C CA . GLU A 1 170 ? 8.914 -16.375 -9.359 1 93.44 170 GLU A CA 1
ATOM 1422 C C . GLU A 1 170 ? 10.422 -16.203 -9.406 1 93.44 170 GLU A C 1
ATOM 1424 O O . GLU A 1 170 ? 11.141 -17.094 -9.867 1 93.44 170 GLU A O 1
ATOM 1429 N N . HIS A 1 171 ? 10.93 -15.109 -8.867 1 91.06 171 HIS A N 1
ATOM 1430 C CA . HIS A 1 171 ? 12.344 -14.758 -8.93 1 91.06 171 HIS A CA 1
ATOM 1431 C C . HIS A 1 171 ? 12.969 -14.734 -7.543 1 91.06 171 HIS A C 1
ATOM 1433 O O . HIS A 1 171 ? 13.867 -13.938 -7.273 1 91.06 171 HIS A O 1
ATOM 1439 N N . TYR A 1 172 ? 12.469 -15.602 -6.664 1 92.69 172 TYR A N 1
ATOM 1440 C CA . TYR A 1 172 ? 12.922 -15.531 -5.277 1 92.69 172 TYR A CA 1
ATOM 1441 C C . TYR A 1 172 ? 14.414 -15.805 -5.172 1 92.69 172 TYR A C 1
ATOM 1443 O O . TYR A 1 172 ? 15.07 -15.344 -4.238 1 92.69 172 TYR A O 1
ATOM 1451 N N . GLU A 1 173 ? 15.016 -16.453 -6.164 1 92.69 173 GLU A N 1
ATOM 1452 C CA . GLU A 1 173 ? 16.438 -16.797 -6.141 1 92.69 173 GLU A CA 1
ATOM 1453 C C . GLU A 1 173 ? 17.297 -15.539 -6.293 1 92.69 173 GLU A C 1
ATOM 1455 O O . GLU A 1 173 ? 18.469 -15.539 -5.914 1 92.69 173 GLU A O 1
ATOM 1460 N N . MET A 1 174 ? 16.75 -14.531 -6.785 1 92.19 174 MET A N 1
ATOM 1461 C CA . MET A 1 174 ? 17.469 -13.281 -7 1 92.19 174 MET A CA 1
ATOM 1462 C C . MET A 1 174 ? 17.516 -12.453 -5.719 1 92.19 174 MET A C 1
ATOM 1464 O O . MET A 1 174 ? 18.281 -11.492 -5.629 1 92.19 174 MET A O 1
ATOM 1468 N N . MET A 1 175 ? 16.781 -12.773 -4.633 1 92.12 175 MET A N 1
ATOM 1469 C CA . MET A 1 175 ? 16.562 -11.906 -3.477 1 92.12 175 MET A CA 1
ATOM 1470 C C . MET A 1 175 ? 17.766 -11.938 -2.537 1 92.12 175 MET A C 1
ATOM 1472 O O . MET A 1 175 ? 17.859 -11.117 -1.623 1 92.12 175 MET A O 1
ATOM 1476 N N . ASP A 1 176 ? 18.734 -12.82 -2.762 1 91.69 176 ASP A N 1
ATOM 1477 C CA . ASP A 1 176 ? 20 -12.875 -2.031 1 91.69 176 ASP A CA 1
ATOM 1478 C C . ASP A 1 176 ? 19.75 -13.031 -0.531 1 91.69 176 ASP A C 1
ATOM 1480 O O . ASP A 1 176 ? 20.297 -12.266 0.272 1 91.69 176 ASP A O 1
ATOM 1484 N N . THR A 1 177 ? 18.781 -13.828 -0.142 1 95.12 177 THR A N 1
ATOM 1485 C CA . THR A 1 177 ? 18.484 -14.141 1.251 1 95.12 177 THR A CA 1
ATOM 1486 C C . THR A 1 177 ? 18.094 -15.609 1.41 1 95.12 177 THR A C 1
ATOM 1488 O O . THR A 1 177 ? 17.828 -16.297 0.422 1 95.12 177 THR A O 1
ATOM 1491 N N . LYS A 1 178 ? 18.188 -16.078 2.617 1 95.31 178 LYS A N 1
ATOM 1492 C CA . LYS A 1 178 ? 17.766 -17.438 2.908 1 95.31 178 LYS A CA 1
ATOM 1493 C C . LYS A 1 178 ? 16.266 -17.609 2.771 1 95.31 178 LYS A C 1
ATOM 1495 O O . LYS A 1 178 ? 15.5 -16.719 3.168 1 95.31 178 LYS A O 1
ATOM 1500 N N . VAL A 1 179 ? 15.875 -18.703 2.211 1 96.81 179 VAL A N 1
ATOM 1501 C CA . VAL A 1 179 ? 14.469 -19.047 2.07 1 96.81 179 VAL A CA 1
ATOM 1502 C C . VAL A 1 179 ? 14.172 -20.328 2.854 1 96.81 179 VAL A C 1
ATOM 1504 O O . VAL A 1 179 ? 14.648 -21.406 2.496 1 96.81 179 VAL A O 1
ATOM 1507 N N . PRO A 1 180 ? 13.383 -20.141 3.887 1 97.69 180 PRO A N 1
ATOM 1508 C CA . PRO A 1 180 ? 13.031 -21.344 4.645 1 97.69 180 PRO A CA 1
ATOM 1509 C C . PRO A 1 180 ? 12.344 -22.406 3.783 1 97.69 180 PRO A C 1
ATOM 1511 O O . PRO A 1 180 ? 11.641 -22.062 2.826 1 97.69 180 PRO A O 1
ATOM 1514 N N . LYS A 1 181 ? 12.438 -23.688 4.141 1 97.62 181 LYS A N 1
ATOM 1515 C CA . LYS A 1 181 ? 11.898 -24.797 3.363 1 97.62 181 LYS A CA 1
ATOM 1516 C C . LYS A 1 181 ? 10.391 -24.672 3.201 1 97.62 181 LYS A C 1
ATOM 1518 O O . LYS A 1 181 ? 9.852 -24.891 2.111 1 97.62 181 LYS A O 1
ATOM 1523 N N . SER A 1 182 ? 9.703 -24.312 4.238 1 98 182 SER A N 1
ATOM 1524 C CA . SER A 1 182 ? 8.25 -24.203 4.172 1 98 182 SER A CA 1
ATOM 1525 C C . SER A 1 182 ? 7.82 -23.109 3.197 1 98 182 SER A C 1
ATOM 1527 O O . SER A 1 182 ? 6.797 -23.234 2.523 1 98 182 SER A O 1
ATOM 1529 N N . VAL A 1 183 ? 8.617 -22.047 3.135 1 98.19 183 VAL A N 1
ATOM 1530 C CA . VAL A 1 183 ? 8.344 -20.953 2.197 1 98.19 183 VAL A CA 1
ATOM 1531 C C . VAL A 1 183 ? 8.625 -21.422 0.771 1 98.19 183 VAL A C 1
ATOM 1533 O O . VAL A 1 183 ? 7.855 -21.141 -0.146 1 98.19 183 VAL A O 1
ATOM 1536 N N . GLU A 1 184 ? 9.719 -22.109 0.612 1 97.69 184 GLU A N 1
ATOM 1537 C CA . GLU A 1 184 ? 10.039 -22.672 -0.701 1 97.69 184 GLU A CA 1
ATOM 1538 C C . GLU A 1 184 ? 8.945 -23.609 -1.191 1 97.69 184 GLU A C 1
ATOM 1540 O O . GLU A 1 184 ? 8.562 -23.578 -2.363 1 97.69 184 GLU A O 1
ATOM 1545 N N . ASP A 1 185 ? 8.5 -24.438 -0.318 1 98 185 ASP A N 1
ATOM 1546 C CA . ASP A 1 185 ? 7.414 -25.344 -0.665 1 98 185 ASP A CA 1
ATOM 1547 C C . ASP A 1 185 ? 6.164 -24.562 -1.077 1 98 185 ASP A C 1
ATOM 1549 O O . ASP A 1 185 ? 5.477 -24.953 -2.029 1 98 185 ASP A O 1
ATOM 1553 N N . TRP A 1 186 ? 5.879 -23.516 -0.323 1 98.44 186 TRP A N 1
ATOM 1554 C CA . TRP A 1 186 ? 4.746 -22.656 -0.626 1 98.44 186 TRP A CA 1
ATOM 1555 C C . TRP A 1 186 ? 4.91 -22 -1.998 1 98.44 186 TRP A C 1
ATOM 1557 O O . TRP A 1 186 ? 3.961 -21.953 -2.785 1 98.44 186 TRP A O 1
ATOM 1567 N N . ILE A 1 187 ? 6.129 -21.562 -2.295 1 97.81 187 ILE A N 1
ATOM 1568 C CA . ILE A 1 187 ? 6.422 -20.953 -3.588 1 97.81 187 ILE A CA 1
ATOM 1569 C C . ILE A 1 187 ? 6.137 -21.953 -4.707 1 97.81 187 ILE A C 1
ATOM 1571 O O . ILE A 1 187 ? 5.473 -21.625 -5.691 1 97.81 187 ILE A O 1
ATOM 1575 N N . HIS A 1 188 ? 6.566 -23.141 -4.527 1 97.38 188 HIS A N 1
ATOM 1576 C CA . HIS A 1 188 ? 6.34 -24.172 -5.535 1 97.38 188 HIS A CA 1
ATOM 1577 C C . HIS A 1 188 ? 4.852 -24.438 -5.727 1 97.38 188 HIS A C 1
ATOM 1579 O O . HIS A 1 188 ? 4.387 -24.594 -6.855 1 97.38 188 HIS A O 1
ATOM 1585 N N . ARG A 1 189 ? 4.113 -24.5 -4.645 1 97.62 189 ARG A N 1
ATOM 1586 C CA . ARG A 1 189 ? 2.674 -24.719 -4.719 1 97.62 189 ARG A CA 1
ATOM 1587 C C . ARG A 1 189 ? 1.988 -23.578 -5.477 1 97.62 189 ARG A C 1
ATOM 1589 O O . ARG A 1 189 ? 1.116 -23.828 -6.312 1 97.62 189 ARG A O 1
ATOM 1596 N N . VAL A 1 190 ? 2.379 -22.359 -5.16 1 98.06 190 VAL A N 1
ATOM 1597 C CA . VAL A 1 190 ? 1.793 -21.188 -5.801 1 98.06 190 VAL A CA 1
ATOM 1598 C C . VAL A 1 190 ? 2.104 -21.203 -7.297 1 98.06 190 VAL A C 1
ATOM 1600 O O . VAL A 1 190 ? 1.221 -20.969 -8.125 1 98.06 190 VAL A O 1
ATOM 1603 N N . MET A 1 191 ? 3.381 -21.562 -7.648 1 97.44 191 MET A N 1
ATOM 1604 C CA . MET A 1 191 ? 3.82 -21.547 -9.039 1 97.44 191 MET A CA 1
ATOM 1605 C C . MET A 1 191 ? 3.111 -22.641 -9.844 1 97.44 191 MET A C 1
ATOM 1607 O O . MET A 1 191 ? 2.992 -22.531 -11.07 1 97.44 191 MET A O 1
ATOM 1611 N N . GLU A 1 192 ? 2.564 -23.609 -9.164 1 96.94 192 GLU A N 1
ATOM 1612 C CA . GLU A 1 192 ? 1.927 -24.734 -9.844 1 96.94 192 GLU A CA 1
ATOM 1613 C C . GLU A 1 192 ? 0.438 -24.484 -10.055 1 96.94 192 GLU A C 1
ATOM 1615 O O . GLU A 1 192 ? -0.23 -25.219 -10.773 1 96.94 192 GLU A O 1
ATOM 1620 N N . GLU A 1 193 ? -0.085 -23.5 -9.391 1 97.38 193 GLU A N 1
ATOM 1621 C CA . GLU A 1 193 ? -1.485 -23.156 -9.609 1 97.38 193 GLU A CA 1
ATOM 1622 C C . GLU A 1 193 ? -1.754 -22.859 -11.078 1 97.38 193 GLU A C 1
ATOM 1624 O O . GLU A 1 193 ? -1.005 -22.109 -11.711 1 97.38 193 GLU A O 1
ATOM 1629 N N . PRO A 1 194 ? -2.775 -23.359 -11.688 1 97.62 194 PRO A N 1
ATOM 1630 C CA . PRO A 1 194 ? -2.998 -23.297 -13.133 1 97.62 194 PRO A CA 1
ATOM 1631 C C . PRO A 1 194 ? -3.006 -21.875 -13.68 1 97.62 194 PRO A C 1
ATOM 1633 O O . PRO A 1 194 ? -2.377 -21.594 -14.703 1 97.62 194 PRO A O 1
ATOM 1636 N N . SER A 1 195 ? -3.656 -20.984 -13.031 1 97.75 195 SER A N 1
ATOM 1637 C CA . SER A 1 195 ? -3.713 -19.594 -13.508 1 97.75 195 SER A CA 1
ATOM 1638 C C . SER A 1 195 ? -2.338 -18.938 -13.461 1 97.75 195 SER A C 1
ATOM 1640 O O . SER A 1 195 ? -1.999 -18.141 -14.336 1 97.75 195 SER A O 1
ATOM 1642 N N . VAL A 1 196 ? -1.525 -19.297 -12.461 1 98.12 196 VAL A N 1
ATOM 1643 C CA . VAL A 1 196 ? -0.175 -18.75 -12.32 1 98.12 196 VAL A CA 1
ATOM 1644 C C . VAL A 1 196 ? 0.722 -19.328 -13.414 1 98.12 196 VAL A C 1
ATOM 1646 O O . VAL A 1 196 ? 1.419 -18.578 -14.109 1 98.12 196 VAL A O 1
ATOM 1649 N N . LYS A 1 197 ? 0.62 -20.594 -13.641 1 97.12 197 LYS A N 1
ATOM 1650 C CA . LYS A 1 197 ? 1.412 -21.266 -14.664 1 97.12 197 LYS A CA 1
ATOM 1651 C C . LYS A 1 197 ? 1.104 -20.703 -16.047 1 97.12 197 LYS A C 1
ATOM 1653 O O . LYS A 1 197 ? 2.012 -20.5 -16.859 1 97.12 197 LYS A O 1
ATOM 1658 N N . LYS A 1 198 ? -0.105 -20.516 -16.25 1 96.06 198 LYS A N 1
ATOM 1659 C CA . LYS A 1 198 ? -0.536 -20.031 -17.562 1 96.06 198 LYS A CA 1
ATOM 1660 C C . LYS A 1 198 ? 0.047 -18.656 -17.844 1 96.06 198 LYS A C 1
ATOM 1662 O O . LYS A 1 198 ? 0.452 -18.359 -18.969 1 96.06 198 LYS A O 1
ATOM 1667 N N . VAL A 1 199 ? 0.125 -17.781 -16.828 1 97 199 VAL A N 1
ATOM 1668 C CA . VAL A 1 199 ? 0.531 -16.391 -17.016 1 97 199 VAL A CA 1
ATOM 1669 C C . VAL A 1 199 ? 2.055 -16.281 -16.969 1 97 199 VAL A C 1
ATOM 1671 O O . VAL A 1 199 ? 2.656 -15.562 -17.766 1 97 199 VAL A O 1
ATOM 1674 N N . LEU A 1 200 ? 2.707 -16.938 -16.062 1 95.19 200 LEU A N 1
ATOM 1675 C CA . LEU A 1 200 ? 4.137 -16.75 -15.844 1 95.19 200 LEU A CA 1
ATOM 1676 C C . LEU A 1 200 ? 4.953 -17.688 -16.719 1 95.19 200 LEU A C 1
ATOM 1678 O O . LEU A 1 200 ? 6.125 -17.422 -17 1 95.19 200 LEU A O 1
ATOM 1682 N N . LYS A 1 201 ? 4.59 -18.906 -17.016 1 80 201 LYS A N 1
ATOM 1683 C CA . LYS A 1 201 ? 5.348 -19.828 -17.859 1 80 201 LYS A CA 1
ATOM 1684 C C . LYS A 1 201 ? 4.977 -19.656 -19.328 1 80 201 LYS A C 1
ATOM 1686 O O . LYS A 1 201 ? 5.414 -20.422 -20.172 1 80 201 LYS A O 1
ATOM 1691 N N . THR A 1 202 ? 4.137 -18.625 -19.719 1 54.5 202 THR A N 1
ATOM 1692 C CA . THR A 1 202 ? 3.891 -18.469 -21.141 1 54.5 202 THR A CA 1
ATOM 1693 C C . THR A 1 202 ? 4.992 -17.625 -21.797 1 54.5 202 THR A C 1
ATOM 1695 O O . THR A 1 202 ? 5.496 -16.688 -21.188 1 54.5 202 THR A O 1
ATOM 1698 N N . MET B 1 1 ? -12.102 -0.585 25.25 1 91 1 MET B N 1
ATOM 1699 C CA . MET B 1 1 ? -11.312 0.604 24.922 1 91 1 MET B CA 1
ATOM 1700 C C . MET B 1 1 ? -10.133 0.253 24.031 1 91 1 MET B C 1
ATOM 1702 O O . MET B 1 1 ? -9.531 -0.812 24.172 1 91 1 MET B O 1
ATOM 1706 N N . TYR B 1 2 ? -9.844 0.998 22.984 1 98.06 2 TYR B N 1
ATOM 1707 C CA . TYR B 1 2 ? -8.742 0.729 22.078 1 98.06 2 TYR B CA 1
ATOM 1708 C C . TYR B 1 2 ? -7.402 1.106 22.703 1 98.06 2 TYR B C 1
ATOM 1710 O O . TYR B 1 2 ? -7.316 2.086 23.453 1 98.06 2 TYR B O 1
ATOM 1718 N N . GLY B 1 3 ? -6.441 0.229 22.484 1 98.69 3 GLY B N 1
ATOM 1719 C CA . GLY B 1 3 ? -5.047 0.594 22.688 1 98.69 3 GLY B CA 1
ATOM 1720 C C . GLY B 1 3 ? -4.297 0.857 21.391 1 98.69 3 GLY B C 1
ATOM 1721 O O . GLY B 1 3 ? -4.543 0.196 20.391 1 98.69 3 GLY B O 1
ATOM 1722 N N . LEU B 1 4 ? -3.432 1.831 21.453 1 98.81 4 LEU B N 1
ATOM 1723 C CA . LEU B 1 4 ? -2.607 2.121 20.281 1 98.81 4 LEU B CA 1
ATOM 1724 C C . LEU B 1 4 ? -1.13 2.156 20.656 1 98.81 4 LEU B C 1
ATOM 1726 O O . LEU B 1 4 ? -0.676 3.086 21.328 1 98.81 4 LEU B O 1
ATOM 1730 N N . TYR B 1 5 ? -0.394 1.092 20.312 1 98.81 5 TYR B N 1
ATOM 1731 C CA . TYR B 1 5 ? 1.062 1.154 20.375 1 98.81 5 TYR B CA 1
ATOM 1732 C C . TYR B 1 5 ? 1.616 2.176 19.391 1 98.81 5 TYR B C 1
ATOM 1734 O O . TYR B 1 5 ? 1.367 2.084 18.188 1 98.81 5 TYR B O 1
ATOM 1742 N N . SER B 1 6 ? 2.326 3.104 19.906 1 98 6 SER B N 1
ATOM 1743 C CA . SER B 1 6 ? 2.711 4.227 19.047 1 98 6 SER B CA 1
ATOM 1744 C C . SER B 1 6 ? 3.99 4.887 19.547 1 98 6 SER B C 1
ATOM 1746 O O . SER B 1 6 ? 4.465 4.582 20.641 1 98 6 SER B O 1
ATOM 1748 N N . HIS B 1 7 ? 4.59 5.613 18.734 1 95.69 7 HIS B N 1
ATOM 1749 C CA . HIS B 1 7 ? 5.68 6.539 19.016 1 95.69 7 HIS B CA 1
ATOM 1750 C C . HIS B 1 7 ? 5.379 7.93 18.469 1 95.69 7 HIS B C 1
ATOM 1752 O O . HIS B 1 7 ? 4.863 8.062 17.359 1 95.69 7 HIS B O 1
ATOM 1758 N N . PRO B 1 8 ? 5.695 9 19.219 1 91.81 8 PRO B N 1
ATOM 1759 C CA . PRO B 1 8 ? 5.312 10.352 18.797 1 91.81 8 PRO B CA 1
ATOM 1760 C C . PRO B 1 8 ? 5.965 10.766 17.484 1 91.81 8 PRO B C 1
ATOM 1762 O O . PRO B 1 8 ? 5.41 11.586 16.75 1 91.81 8 PRO B O 1
ATOM 1765 N N . ASN B 1 9 ? 7.086 10.195 17.141 1 88.88 9 ASN B N 1
ATOM 1766 C CA . ASN B 1 9 ? 7.793 10.586 15.922 1 88.88 9 ASN B CA 1
ATOM 1767 C C . ASN B 1 9 ? 7.398 9.695 14.742 1 88.88 9 ASN B C 1
ATOM 1769 O O . ASN B 1 9 ? 7.887 9.891 13.633 1 88.88 9 ASN B O 1
ATOM 1773 N N . SER B 1 10 ? 6.562 8.773 14.977 1 92.06 10 SER B N 1
ATOM 1774 C CA . SER B 1 10 ? 6.129 7.895 13.891 1 92.06 10 SER B CA 1
ATOM 1775 C C . SER B 1 10 ? 5.039 8.547 13.055 1 92.06 10 SER B C 1
ATOM 1777 O O . SER B 1 10 ? 3.92 8.758 13.523 1 92.06 10 SER B O 1
ATOM 1779 N N . THR B 1 11 ? 5.355 8.805 11.836 1 93.06 11 THR B N 1
ATOM 1780 C CA . THR B 1 11 ? 4.426 9.414 10.891 1 93.06 11 THR B CA 1
ATOM 1781 C C . THR B 1 11 ? 3.203 8.523 10.688 1 93.06 11 THR B C 1
ATOM 1783 O O . THR B 1 11 ? 2.08 9.023 10.57 1 93.06 11 THR B O 1
ATOM 1786 N N . TYR B 1 12 ? 3.396 7.223 10.742 1 95.25 12 TYR B N 1
ATOM 1787 C CA . TYR B 1 12 ? 2.301 6.285 10.523 1 95.25 12 TYR B CA 1
ATOM 1788 C C . TYR B 1 12 ? 1.42 6.176 11.766 1 95.25 12 TYR B C 1
ATOM 1790 O O . TYR B 1 12 ? 0.207 5.984 11.656 1 95.25 12 TYR B O 1
ATOM 1798 N N . SER B 1 13 ? 2.025 6.277 12.953 1 97.25 13 SER B N 1
ATOM 1799 C CA . SER B 1 13 ? 1.229 6.336 14.18 1 97.25 13 SER B CA 1
ATOM 1800 C C . SER B 1 13 ? 0.333 7.57 14.195 1 97.25 13 SER B C 1
ATOM 1802 O O . SER B 1 13 ? -0.814 7.5 14.641 1 97.25 13 SER B O 1
ATOM 1804 N N . LYS B 1 14 ? 0.871 8.656 13.719 1 97.56 14 LYS B N 1
ATOM 1805 C CA . LYS B 1 14 ? 0.132 9.914 13.711 1 97.56 14 LYS B CA 1
ATOM 1806 C C . LYS B 1 14 ? -1.134 9.805 12.867 1 97.56 14 LYS B C 1
ATOM 1808 O O . LYS B 1 14 ? -2.154 10.414 13.18 1 97.56 14 LYS B O 1
ATOM 1813 N N . ARG B 1 15 ? -1.11 9.008 11.828 1 98.12 15 ARG B N 1
ATOM 1814 C CA . ARG B 1 15 ? -2.297 8.781 11.008 1 98.12 15 ARG B CA 1
ATOM 1815 C C . ARG B 1 15 ? -3.453 8.258 11.852 1 98.12 15 ARG B C 1
ATOM 1817 O O . ARG B 1 15 ? -4.566 8.781 11.781 1 98.12 15 ARG B O 1
ATOM 1824 N N . VAL B 1 16 ? -3.119 7.242 12.617 1 98.75 16 VAL B N 1
ATOM 1825 C CA . VAL B 1 16 ? -4.16 6.578 13.398 1 98.75 16 VAL B CA 1
ATOM 1826 C C . VAL B 1 16 ? -4.633 7.5 14.516 1 98.75 16 VAL B C 1
ATOM 1828 O O . VAL B 1 16 ? -5.824 7.551 14.828 1 98.75 16 VAL B O 1
ATOM 1831 N N . HIS B 1 17 ? -3.701 8.281 15.102 1 98.69 17 HIS B N 1
ATOM 1832 C CA . HIS B 1 17 ? -4.09 9.273 16.094 1 98.69 17 HIS B CA 1
ATOM 1833 C C . HIS B 1 17 ? -5.066 10.289 15.5 1 98.69 17 HIS B C 1
ATOM 1835 O O . HIS B 1 17 ? -6.098 10.594 16.109 1 98.69 17 HIS B O 1
ATOM 1841 N N . ILE B 1 18 ? -4.734 10.812 14.344 1 98.56 18 ILE B N 1
ATOM 1842 C CA . ILE B 1 18 ? -5.586 11.797 13.68 1 98.56 18 ILE B CA 1
ATOM 1843 C C . ILE B 1 18 ? -6.969 11.195 13.438 1 98.56 18 ILE B C 1
ATOM 1845 O O . ILE B 1 18 ? -7.984 11.836 13.727 1 98.56 18 ILE B O 1
ATOM 1849 N N . TYR B 1 19 ? -7.016 9.938 12.945 1 98.56 19 TYR B N 1
ATOM 1850 C CA . TYR B 1 19 ? -8.281 9.273 12.672 1 98.56 19 TYR B CA 1
ATOM 1851 C C . TYR B 1 19 ? -9.117 9.133 13.938 1 98.56 19 TYR B C 1
ATOM 1853 O O . TYR B 1 19 ? -10.312 9.438 13.938 1 98.56 19 TYR B O 1
ATOM 1861 N N . LEU B 1 20 ? -8.484 8.641 14.992 1 98.62 20 LEU B N 1
ATOM 1862 C CA . LEU B 1 20 ? -9.195 8.414 16.25 1 98.62 20 LEU B CA 1
ATOM 1863 C C . LEU B 1 20 ? -9.742 9.727 16.797 1 98.62 20 LEU B C 1
ATOM 1865 O O . LEU B 1 20 ? -10.859 9.758 17.328 1 98.62 20 LEU B O 1
ATOM 1869 N N . GLN B 1 21 ? -8.945 10.797 16.688 1 98.06 21 GLN B N 1
ATOM 1870 C CA . GLN B 1 21 ? -9.414 12.109 17.109 1 98.06 21 GLN B CA 1
ATOM 1871 C C . GLN B 1 21 ? -10.562 12.594 16.234 1 98.06 21 GLN B C 1
ATOM 1873 O O . GLN B 1 21 ? -11.555 13.117 16.734 1 98.06 21 GLN B O 1
ATOM 1878 N N . TYR B 1 22 ? -10.406 12.414 14.945 1 97.81 22 TYR B N 1
ATOM 1879 C CA . TYR B 1 22 ? -11.406 12.844 13.977 1 97.81 22 TYR B CA 1
ATOM 1880 C C . TYR B 1 22 ? -12.75 12.188 14.258 1 97.81 22 TYR B C 1
ATOM 1882 O O . TYR B 1 22 ? -13.797 12.836 14.156 1 97.81 22 TYR B O 1
ATOM 1890 N N . ARG B 1 23 ? -12.734 10.883 14.609 1 98.12 23 ARG B N 1
ATOM 1891 C CA . ARG B 1 23 ? -13.961 10.133 14.852 1 98.12 23 ARG B CA 1
ATOM 1892 C C . ARG B 1 23 ? -14.359 10.195 16.312 1 98.12 23 ARG B C 1
ATOM 1894 O O . ARG B 1 23 ? -15.367 9.602 16.719 1 98.12 23 ARG B O 1
ATOM 1901 N N . ASN B 1 24 ? -13.609 10.852 17.141 1 97.44 24 ASN B N 1
ATOM 1902 C CA . ASN B 1 24 ? -13.859 10.984 18.578 1 97.44 24 ASN B CA 1
ATOM 1903 C C . ASN B 1 24 ? -13.984 9.617 19.25 1 97.44 24 ASN B C 1
ATOM 1905 O O . ASN B 1 24 ? -14.93 9.375 20 1 97.44 24 ASN B O 1
ATOM 1909 N N . LEU B 1 25 ? -13.117 8.719 18.922 1 98.06 25 LEU B N 1
ATOM 1910 C CA . LEU B 1 25 ? -13.055 7.406 19.547 1 98.06 25 LEU B CA 1
ATOM 1911 C C . LEU B 1 25 ? -12.086 7.418 20.734 1 98.06 25 LEU B C 1
ATOM 1913 O O . LEU B 1 25 ? -10.984 7.965 20.625 1 98.06 25 LEU B O 1
ATOM 1917 N N . GLU B 1 26 ? -12.492 6.898 21.797 1 97.94 26 GLU B N 1
ATOM 1918 C CA . GLU B 1 26 ? -11.633 6.805 22.969 1 97.94 26 GLU B CA 1
ATOM 1919 C C . GLU B 1 26 ? -10.555 5.738 22.781 1 97.94 26 GLU B C 1
ATOM 1921 O O . GLU B 1 26 ? -10.828 4.66 22.25 1 97.94 26 GLU B O 1
ATOM 1926 N N . TYR B 1 27 ? -9.344 6.105 23.234 1 98.38 27 TYR B N 1
ATOM 1927 C CA . TYR B 1 27 ? -8.234 5.164 23.156 1 98.38 27 TYR B CA 1
ATOM 1928 C C . TYR B 1 27 ? -7.137 5.523 24.141 1 98.38 27 TYR B C 1
ATOM 1930 O O . TYR B 1 27 ? -7.086 6.652 24.641 1 98.38 27 TYR B O 1
ATOM 1938 N N . GLU B 1 28 ? -6.359 4.555 24.453 1 98.31 28 GLU B N 1
ATOM 1939 C CA . GLU B 1 28 ? -5.156 4.738 25.25 1 98.31 28 GLU B CA 1
ATOM 1940 C C . GLU B 1 28 ? -3.896 4.578 24.406 1 98.31 28 GLU B C 1
ATOM 1942 O O . GLU B 1 28 ? -3.789 3.643 23.609 1 98.31 28 GLU B O 1
ATOM 1947 N N . THR B 1 29 ? -3.025 5.512 24.531 1 98.19 29 THR B N 1
ATOM 1948 C CA . THR B 1 29 ? -1.753 5.418 23.828 1 98.19 29 THR B CA 1
ATOM 1949 C C . THR B 1 29 ? -0.747 4.598 24.625 1 98.19 29 THR B C 1
ATOM 1951 O O . THR B 1 29 ? -0.532 4.855 25.812 1 98.19 29 THR B O 1
ATOM 1954 N N . ILE B 1 30 ? -0.201 3.582 24.078 1 98.44 30 ILE B N 1
ATOM 1955 C CA . ILE B 1 30 ? 0.869 2.771 24.641 1 98.44 30 ILE B CA 1
ATOM 1956 C C . ILE B 1 30 ? 2.197 3.127 23.984 1 98.44 30 ILE B C 1
ATOM 1958 O O . ILE B 1 30 ? 2.432 2.771 22.828 1 98.44 30 ILE B O 1
ATOM 1962 N N . HIS B 1 31 ? 3.02 3.746 24.703 1 98 31 HIS B N 1
ATOM 1963 C CA . HIS B 1 31 ? 4.258 4.281 24.156 1 98 31 HIS B CA 1
ATOM 1964 C C . HIS B 1 31 ? 5.27 3.168 23.891 1 98 31 HIS B C 1
ATOM 1966 O O . HIS B 1 31 ? 5.5 2.32 24.766 1 98 31 HIS B O 1
ATOM 1972 N N . VAL B 1 32 ? 5.793 3.125 22.719 1 97.94 32 VAL B N 1
ATOM 1973 C CA . VAL B 1 32 ? 6.91 2.26 22.344 1 97.94 32 VAL B CA 1
ATOM 1974 C C . VAL B 1 32 ? 8.164 3.104 22.109 1 97.94 32 VAL B C 1
ATOM 1976 O O . VAL B 1 32 ? 8.203 3.922 21.188 1 97.94 32 VAL B O 1
ATOM 1979 N N . ALA B 1 33 ? 9.258 2.924 22.859 1 96.25 33 ALA B N 1
ATOM 1980 C CA . ALA B 1 33 ? 10.484 3.719 22.781 1 96.25 33 ALA B CA 1
ATOM 1981 C C . ALA B 1 33 ? 11.367 3.256 21.625 1 96.25 33 ALA B C 1
ATOM 1983 O O . ALA B 1 33 ? 12.352 2.543 21.844 1 96.25 33 ALA B O 1
ATOM 1984 N N . LEU B 1 34 ? 11.078 3.785 20.484 1 92.19 34 LEU B N 1
ATOM 1985 C CA . LEU B 1 34 ? 11.859 3.42 19.297 1 92.19 34 LEU B CA 1
ATOM 1986 C C . LEU B 1 34 ? 13.312 3.863 19.453 1 92.19 34 LEU B C 1
ATOM 1988 O O . LEU B 1 34 ? 14.219 3.197 18.953 1 92.19 34 LEU B O 1
ATOM 1992 N N . ASP B 1 35 ? 13.516 4.965 20.109 1 89.38 35 ASP B N 1
ATOM 1993 C CA . ASP B 1 35 ? 14.852 5.516 20.312 1 89.38 35 ASP B CA 1
ATOM 1994 C C . ASP B 1 35 ? 15.703 4.578 21.156 1 89.38 35 ASP B C 1
ATOM 1996 O O . ASP B 1 35 ? 16.938 4.66 21.141 1 89.38 35 ASP B O 1
ATOM 2000 N N . LYS B 1 36 ? 15.109 3.721 21.969 1 94.5 36 LYS B N 1
ATOM 2001 C CA . LYS B 1 36 ? 15.805 2.742 22.781 1 94.5 36 LYS B CA 1
ATOM 2002 C C . LYS B 1 36 ? 15.68 1.339 22.203 1 94.5 36 LYS B C 1
ATOM 2004 O O . LYS B 1 36 ? 15.961 0.348 22.875 1 94.5 36 LYS B O 1
ATOM 2009 N N . LEU B 1 37 ? 15.102 1.264 21 1 94.25 37 LEU B N 1
ATOM 2010 C CA . LEU B 1 37 ? 14.953 0.024 20.25 1 94.25 37 LEU B CA 1
ATOM 2011 C C . LEU B 1 37 ? 14 -0.934 20.953 1 94.25 37 LEU B C 1
ATOM 2013 O O . LEU B 1 37 ? 14.195 -2.15 20.922 1 94.25 37 LEU B O 1
ATOM 2017 N N . GLU B 1 38 ? 13.102 -0.381 21.672 1 96.62 38 GLU B N 1
ATOM 2018 C CA . GLU B 1 38 ? 12.094 -1.205 22.328 1 96.62 38 GLU B CA 1
ATOM 2019 C C . GLU B 1 38 ? 11.336 -2.064 21.328 1 96.62 38 GLU B C 1
ATOM 2021 O O . GLU B 1 38 ? 10.93 -3.188 21.641 1 96.62 38 GLU B O 1
ATOM 2026 N N . ASN B 1 39 ? 11.141 -1.551 20.109 1 95.62 39 ASN B N 1
ATOM 2027 C CA . ASN B 1 39 ? 10.422 -2.246 19.047 1 95.62 39 ASN B CA 1
ATOM 2028 C C . ASN B 1 39 ? 11.195 -3.467 18.562 1 95.62 39 ASN B C 1
ATOM 2030 O O . ASN B 1 39 ? 10.664 -4.273 17.781 1 95.62 39 ASN B O 1
ATOM 2034 N N . ARG B 1 40 ? 12.375 -3.688 19.016 1 95.56 40 ARG B N 1
ATOM 2035 C CA . ARG B 1 40 ? 13.195 -4.812 18.594 1 95.56 40 ARG B CA 1
ATOM 2036 C C . ARG B 1 40 ? 13.281 -5.875 19.688 1 95.56 40 ARG B C 1
ATOM 2038 O O . ARG B 1 40 ? 13.852 -6.949 19.469 1 95.56 40 ARG B O 1
ATOM 2045 N N . LYS B 1 41 ? 12.758 -5.543 20.797 1 96.94 41 LYS B N 1
ATOM 2046 C CA . LYS B 1 41 ? 12.75 -6.5 21.906 1 96.94 41 LYS B CA 1
ATOM 2047 C C . LYS B 1 41 ? 11.68 -7.574 21.688 1 96.94 41 LYS B C 1
ATOM 2049 O O . LYS B 1 41 ? 10.688 -7.336 21 1 96.94 41 LYS B O 1
ATOM 2054 N N . LYS B 1 42 ? 11.891 -8.758 22.344 1 96.19 42 LYS B N 1
ATOM 2055 C CA . LYS B 1 42 ? 11 -9.906 22.203 1 96.19 42 LYS B CA 1
ATOM 2056 C C . LYS B 1 42 ? 9.57 -9.555 22.594 1 96.19 42 LYS B C 1
ATOM 2058 O O . LYS B 1 42 ? 8.617 -10.023 21.969 1 96.19 42 LYS B O 1
ATOM 2063 N N . THR B 1 43 ? 9.453 -8.727 23.578 1 96.81 43 THR B N 1
ATOM 2064 C CA . THR B 1 43 ? 8.141 -8.367 24.109 1 96.81 43 THR B CA 1
ATOM 2065 C C . THR B 1 43 ? 7.309 -7.648 23.047 1 96.81 43 THR B C 1
ATOM 2067 O O . THR B 1 43 ? 6.137 -7.969 22.844 1 96.81 43 THR B O 1
ATOM 2070 N N . PHE B 1 44 ? 7.965 -6.66 22.328 1 97.88 44 PHE B N 1
ATOM 2071 C CA . PHE B 1 44 ? 7.215 -5.938 21.312 1 97.88 44 PHE B CA 1
ATOM 2072 C C . PHE B 1 44 ? 7.078 -6.773 20.047 1 97.88 44 PHE B C 1
ATOM 2074 O O . PHE B 1 44 ? 6.055 -6.715 19.359 1 97.88 44 PHE B O 1
ATOM 2081 N N . LEU B 1 45 ? 8.102 -7.574 19.734 1 96.44 45 LEU B N 1
ATOM 2082 C CA . LEU B 1 45 ? 8.062 -8.406 18.547 1 96.44 45 LEU B CA 1
ATOM 2083 C C . LEU B 1 45 ? 6.949 -9.445 18.641 1 96.44 45 LEU B C 1
ATOM 2085 O O . LEU B 1 45 ? 6.453 -9.93 17.625 1 96.44 45 LEU B O 1
ATOM 2089 N N . ALA B 1 46 ? 6.516 -9.812 19.859 1 96.25 46 ALA B N 1
ATOM 2090 C CA . ALA B 1 46 ? 5.367 -10.695 20.078 1 96.25 46 ALA B CA 1
ATOM 2091 C C . ALA B 1 46 ? 4.066 -9.992 19.703 1 96.25 46 ALA B C 1
ATOM 2093 O O . ALA B 1 46 ? 3.061 -10.641 19.406 1 96.25 46 ALA B O 1
ATOM 2094 N N . ILE B 1 47 ? 4.047 -8.633 19.719 1 97.31 47 ILE B N 1
ATOM 2095 C CA . ILE B 1 47 ? 2.893 -7.816 19.375 1 97.31 47 ILE B CA 1
ATOM 2096 C C . ILE B 1 47 ? 2.857 -7.602 17.859 1 97.31 47 ILE B C 1
ATOM 2098 O O . ILE B 1 47 ? 1.812 -7.773 17.219 1 97.31 47 ILE B O 1
ATOM 2102 N N . ASN B 1 48 ? 4.012 -7.277 17.312 1 97.56 48 ASN B N 1
ATOM 2103 C CA . ASN B 1 48 ? 4.195 -7.117 15.875 1 97.56 48 ASN B CA 1
ATOM 2104 C C . ASN B 1 48 ? 5.566 -7.617 15.43 1 97.56 48 ASN B C 1
ATOM 2106 O O . ASN B 1 48 ? 6.578 -6.941 15.633 1 97.56 48 ASN B O 1
ATOM 2110 N N . PRO B 1 49 ? 5.617 -8.688 14.711 1 96.69 49 PRO B N 1
ATOM 2111 C CA . PRO B 1 49 ? 6.895 -9.305 14.344 1 96.69 49 PRO B CA 1
ATOM 2112 C C . PRO B 1 49 ? 7.734 -8.43 13.422 1 96.69 49 PRO B C 1
ATOM 2114 O O . PRO B 1 49 ? 8.93 -8.68 13.242 1 96.69 49 PRO B O 1
ATOM 2117 N N . TYR B 1 50 ? 7.188 -7.395 12.844 1 96.19 50 TYR B N 1
ATOM 2118 C CA . TYR B 1 50 ? 7.957 -6.492 12 1 96.19 50 TYR B CA 1
ATOM 2119 C C . TYR B 1 50 ? 8.609 -5.391 12.828 1 96.19 50 TYR B C 1
ATOM 2121 O O . TYR B 1 50 ? 9.414 -4.613 12.312 1 96.19 50 TYR B O 1
ATOM 2129 N N . GLY B 1 51 ? 8.211 -5.281 14.141 1 96.44 51 GLY B N 1
ATOM 2130 C CA . GLY B 1 51 ? 8.797 -4.285 15.016 1 96.44 51 GLY B CA 1
ATOM 2131 C C . GLY B 1 51 ? 8.422 -2.865 14.648 1 96.44 51 GLY B C 1
ATOM 2132 O O . GLY B 1 51 ? 9.211 -1.937 14.852 1 96.44 51 GLY B O 1
ATOM 2133 N N . LYS B 1 52 ? 7.227 -2.717 14.117 1 95.81 52 LYS B N 1
ATOM 2134 C CA . LYS B 1 52 ? 6.812 -1.393 13.664 1 95.81 52 LYS B CA 1
ATOM 2135 C C . LYS B 1 52 ? 5.582 -0.913 14.43 1 95.81 52 LYS B C 1
ATOM 2137 O O . LYS B 1 52 ? 4.777 -1.725 14.891 1 95.81 52 LYS B O 1
ATOM 2142 N N . VAL B 1 53 ? 5.461 0.339 14.617 1 97.44 53 VAL B N 1
ATOM 2143 C CA . VAL B 1 53 ? 4.242 1.002 15.078 1 97.44 53 VAL B CA 1
ATOM 2144 C C . VAL B 1 53 ? 3.59 1.746 13.914 1 97.44 53 VAL B C 1
ATOM 2146 O O . VAL B 1 53 ? 4.25 2.066 12.922 1 97.44 53 VAL B O 1
ATOM 2149 N N . PRO B 1 54 ? 2.295 1.923 13.945 1 98.44 54 PRO B N 1
ATOM 2150 C CA . PRO B 1 54 ? 1.344 1.687 15.039 1 98.44 54 PRO B CA 1
ATOM 2151 C C . PRO B 1 54 ? 0.825 0.251 15.062 1 98.44 54 PRO B C 1
ATOM 2153 O O . PRO B 1 54 ? 0.903 -0.459 14.062 1 98.44 54 PRO B O 1
ATOM 2156 N N . VAL B 1 55 ? 0.362 -0.193 16.219 1 98.81 55 VAL B N 1
ATOM 2157 C CA . VAL B 1 55 ? -0.437 -1.402 16.391 1 98.81 55 VAL B CA 1
ATOM 2158 C C . VAL B 1 55 ? -1.681 -1.086 17.219 1 98.81 55 VAL B C 1
ATOM 2160 O O . VAL B 1 55 ? -1.578 -0.552 18.328 1 98.81 55 VAL B O 1
ATOM 2163 N N . LEU B 1 56 ? -2.848 -1.319 16.625 1 98.94 56 LEU B N 1
ATOM 2164 C CA . LEU B 1 56 ? -4.102 -1.199 17.375 1 98.94 56 LEU B CA 1
ATOM 2165 C C . LEU B 1 56 ? -4.352 -2.438 18.219 1 98.94 56 LEU B C 1
ATOM 2167 O O . LEU B 1 56 ? -4.184 -3.564 17.75 1 98.94 56 LEU B O 1
ATOM 2171 N N . LYS B 1 57 ? -4.719 -2.25 19.438 1 98.75 57 LYS B N 1
ATOM 2172 C CA . LYS B 1 57 ? -5.098 -3.32 20.359 1 98.75 57 LYS B CA 1
ATOM 2173 C C . LYS B 1 57 ? -6.566 -3.207 20.766 1 98.75 57 LYS B C 1
ATOM 2175 O O . LYS B 1 57 ? -7 -2.168 21.266 1 98.75 57 LYS B O 1
ATOM 2180 N N . GLU B 1 58 ? -7.367 -4.191 20.469 1 98.31 58 GLU B N 1
ATOM 2181 C CA . GLU B 1 58 ? -8.742 -4.375 20.938 1 98.31 58 GLU B CA 1
ATOM 2182 C C . GLU B 1 58 ? -8.914 -5.727 21.625 1 98.31 58 GLU B C 1
ATOM 2184 O O . GLU B 1 58 ? -9.148 -6.738 20.969 1 98.31 58 GLU B O 1
ATOM 2189 N N . GLY B 1 59 ? -8.898 -5.723 22.984 1 97.31 59 GLY B N 1
ATOM 2190 C CA . GLY B 1 59 ? -8.789 -7.004 23.672 1 97.31 59 GLY B CA 1
ATOM 2191 C C . GLY B 1 59 ? -7.551 -7.789 23.266 1 97.31 59 GLY B C 1
ATOM 2192 O O . GLY B 1 59 ? -6.434 -7.281 23.359 1 97.31 59 GLY B O 1
ATOM 2193 N N . GLU B 1 60 ? -7.762 -8.945 22.766 1 97.12 60 GLU B N 1
ATOM 2194 C CA . GLU B 1 60 ? -6.641 -9.773 22.344 1 97.12 60 GLU B CA 1
ATOM 2195 C C . GLU B 1 60 ? -6.324 -9.562 20.859 1 97.12 60 GLU B C 1
ATOM 2197 O O . GLU B 1 60 ? -5.328 -10.078 20.344 1 97.12 60 GLU B O 1
ATOM 2202 N N . PHE B 1 61 ? -7.133 -8.797 20.203 1 97.94 61 PHE B N 1
ATOM 2203 C CA . PHE B 1 61 ? -6.965 -8.555 18.781 1 97.94 61 PHE B CA 1
ATOM 2204 C C . PHE B 1 61 ? -5.918 -7.473 18.531 1 97.94 61 PHE B C 1
ATOM 2206 O O . PHE B 1 61 ? -6.012 -6.375 19.078 1 97.94 61 PHE B O 1
ATOM 2213 N N . LEU B 1 62 ? -4.859 -7.797 17.75 1 98.56 62 LEU B N 1
ATOM 2214 C CA . LEU B 1 62 ? -3.811 -6.859 17.359 1 98.56 62 LEU B CA 1
ATOM 2215 C C . LEU B 1 62 ? -3.826 -6.625 15.852 1 98.56 62 LEU B C 1
ATOM 2217 O O . LEU B 1 62 ? -3.969 -7.57 15.07 1 98.56 62 LEU B O 1
ATOM 2221 N N . LEU B 1 63 ? -3.75 -5.379 15.453 1 98.69 63 LEU B N 1
ATOM 2222 C CA . LEU B 1 63 ? -3.777 -5.008 14.039 1 98.69 63 LEU B CA 1
ATOM 2223 C C . LEU B 1 63 ? -2.752 -3.92 13.742 1 98.69 63 LEU B C 1
ATOM 2225 O O . LEU B 1 63 ? -2.75 -2.869 14.391 1 98.69 63 LEU B O 1
ATOM 2229 N N . SER B 1 64 ? -1.878 -4.238 12.781 1 98.31 64 SER B N 1
ATOM 2230 C CA . SER B 1 64 ? -0.875 -3.254 12.383 1 98.31 64 SER B CA 1
ATOM 2231 C C . SER B 1 64 ? -1.218 -2.631 11.031 1 98.31 64 SER B C 1
ATOM 2233 O O . SER B 1 64 ? -2.273 -2.912 10.469 1 98.31 64 SER B O 1
ATOM 2235 N N . GLU B 1 65 ? -0.313 -1.787 10.625 1 97.56 65 GLU B N 1
ATOM 2236 C CA . GLU B 1 65 ? -0.482 -1.045 9.375 1 97.56 65 GLU B CA 1
ATOM 2237 C C . GLU B 1 65 ? -1.555 0.032 9.516 1 97.56 65 GLU B C 1
ATOM 2239 O O . GLU B 1 65 ? -2.74 -0.279 9.648 1 97.56 65 GLU B O 1
ATOM 2244 N N . SER B 1 66 ? -1.15 1.256 9.359 1 98 66 SER B N 1
ATOM 2245 C CA . SER B 1 66 ? -2.012 2.391 9.672 1 98 66 SER B CA 1
ATOM 2246 C C . SER B 1 66 ? -3.258 2.4 8.797 1 98 66 SER B C 1
ATOM 2248 O O . SER B 1 66 ? -4.367 2.611 9.289 1 98 66 SER B O 1
ATOM 2250 N N . SER B 1 67 ? -3.09 2.109 7.477 1 96.94 67 SER B N 1
ATOM 2251 C CA . SER B 1 67 ? -4.242 2.137 6.582 1 96.94 67 SER B CA 1
ATOM 2252 C C . SER B 1 67 ? -5.207 0.996 6.887 1 96.94 67 SER B C 1
ATOM 2254 O O . SER B 1 67 ? -6.426 1.163 6.789 1 96.94 67 SER B O 1
ATOM 2256 N N . ALA B 1 68 ? -4.699 -0.204 7.246 1 97.62 68 ALA B N 1
ATOM 2257 C CA . ALA B 1 68 ? -5.543 -1.336 7.625 1 97.62 68 ALA B CA 1
ATOM 2258 C C . ALA B 1 68 ? -6.293 -1.052 8.922 1 97.62 68 ALA B C 1
ATOM 2260 O O . ALA B 1 68 ? -7.473 -1.396 9.055 1 97.62 68 ALA B O 1
ATOM 2261 N N . ILE B 1 69 ? -5.617 -0.411 9.859 1 98.69 69 ILE B N 1
ATOM 2262 C CA . ILE B 1 69 ? -6.219 -0.059 11.141 1 98.69 69 ILE B CA 1
ATOM 2263 C C . ILE B 1 69 ? -7.402 0.88 10.914 1 98.69 69 ILE B C 1
ATOM 2265 O O . ILE B 1 69 ? -8.5 0.634 11.406 1 98.69 69 ILE B O 1
ATOM 2269 N N . ILE B 1 70 ? -7.191 1.887 10.125 1 98.25 70 ILE B N 1
ATOM 2270 C CA . ILE B 1 70 ? -8.219 2.898 9.898 1 98.25 70 ILE B CA 1
ATOM 2271 C C . ILE B 1 70 ? -9.391 2.281 9.141 1 98.25 70 ILE B C 1
ATOM 2273 O O . ILE B 1 70 ? -10.555 2.521 9.484 1 98.25 70 ILE B O 1
ATOM 2277 N N . ARG B 1 71 ? -9.086 1.459 8.164 1 96.62 71 ARG B N 1
ATOM 2278 C CA . ARG B 1 71 ? -10.148 0.785 7.418 1 96.62 71 ARG B CA 1
ATOM 2279 C C . ARG B 1 71 ? -10.984 -0.098 8.336 1 96.62 71 ARG B C 1
ATOM 2281 O O . ARG B 1 71 ? -12.211 -0.084 8.266 1 96.62 71 ARG B O 1
ATOM 2288 N N . TYR B 1 72 ? -10.328 -0.816 9.227 1 98.25 72 TYR B N 1
ATOM 2289 C CA . TYR B 1 72 ? -11.008 -1.691 10.18 1 98.25 72 TYR B CA 1
ATOM 2290 C C . TYR B 1 72 ? -11.953 -0.899 11.07 1 98.25 72 TYR B C 1
ATOM 2292 O O . TYR B 1 72 ? -13.125 -1.262 11.219 1 98.25 72 TYR B O 1
ATOM 2300 N N . LEU B 1 73 ? -11.523 0.21 11.57 1 98.5 73 LEU B N 1
ATOM 2301 C CA . LEU B 1 73 ? -12.312 1.016 12.492 1 98.5 73 LEU B CA 1
ATOM 2302 C C . LEU B 1 73 ? -13.492 1.668 11.781 1 98.5 73 LEU B C 1
ATOM 2304 O O . LEU B 1 73 ? -14.586 1.771 12.344 1 98.5 73 LEU B O 1
ATOM 2308 N N . GLU B 1 74 ? -13.234 2.082 10.562 1 96.88 74 GLU B N 1
ATOM 2309 C CA . GLU B 1 74 ? -14.328 2.645 9.781 1 96.88 74 GLU B CA 1
ATOM 2310 C C . GLU B 1 74 ? -15.422 1.607 9.531 1 96.88 74 GLU B C 1
ATOM 2312 O O . GLU B 1 74 ? -16.609 1.906 9.656 1 96.88 74 GLU B O 1
ATOM 2317 N N . GLU B 1 75 ? -15.008 0.427 9.141 1 95.31 75 GLU B N 1
ATOM 2318 C CA . GLU B 1 75 ? -15.977 -0.628 8.844 1 95.31 75 GLU B CA 1
ATOM 2319 C C . GLU B 1 75 ? -16.703 -1.085 10.109 1 95.31 75 GLU B C 1
ATOM 2321 O O . GLU B 1 75 ? -17.906 -1.352 10.078 1 95.31 75 GLU B O 1
ATOM 2326 N N . LYS B 1 76 ? -16.016 -1.149 11.164 1 97.38 76 LYS B N 1
ATOM 2327 C CA . LYS B 1 76 ? -16.562 -1.648 12.422 1 97.38 76 LYS B CA 1
ATOM 2328 C C . LYS B 1 76 ? -17.641 -0.722 12.961 1 97.38 76 LYS B C 1
ATOM 2330 O O . LYS B 1 76 ? -18.703 -1.184 13.398 1 97.38 76 LYS B O 1
ATOM 2335 N N . HIS B 1 77 ? -17.391 0.56 12.961 1 97.5 77 HIS B N 1
ATOM 2336 C CA . HIS B 1 77 ? -18.281 1.508 13.625 1 97.5 77 HIS B CA 1
ATOM 2337 C C . HIS B 1 77 ? -19.406 1.942 12.695 1 97.5 77 HIS B C 1
ATOM 2339 O O . HIS B 1 77 ? -20.438 2.463 13.156 1 97.5 77 HIS B O 1
ATOM 2345 N N . SER B 1 78 ? -19.266 1.726 11.391 1 94.19 78 SER B N 1
ATOM 2346 C CA . SER B 1 78 ? -20.312 2.02 10.422 1 94.19 78 SER B CA 1
ATOM 2347 C C . SER B 1 78 ? -20.891 3.412 10.641 1 94.19 78 SER B C 1
ATOM 2349 O O . SER B 1 78 ? -22.109 3.57 10.781 1 94.19 78 SER B O 1
ATOM 2351 N N . PHE B 1 79 ? -20.078 4.426 10.609 1 95.44 79 PHE B N 1
ATOM 2352 C CA . PHE B 1 79 ? -20.5 5.809 10.82 1 95.44 79 PHE B CA 1
ATOM 2353 C C . PHE B 1 79 ? -21.438 6.266 9.711 1 95.44 79 PHE B C 1
ATOM 2355 O O . PHE B 1 79 ? -21.359 5.777 8.586 1 95.44 79 PHE B O 1
ATOM 2362 N N . PRO B 1 80 ? -22.391 7.219 9.969 1 93.25 80 PRO B N 1
ATOM 2363 C CA . PRO B 1 80 ? -23.312 7.727 8.953 1 93.25 80 PRO B CA 1
ATOM 2364 C C . PRO B 1 80 ? -22.609 8.469 7.824 1 93.25 80 PRO B C 1
ATOM 2366 O O . PRO B 1 80 ? -23.109 8.516 6.699 1 93.25 80 PRO B O 1
ATOM 2369 N N . ASN B 1 81 ? -21.469 9.047 8.109 1 90.88 81 ASN B N 1
ATOM 2370 C CA . ASN B 1 81 ? -20.641 9.734 7.125 1 90.88 81 ASN B CA 1
ATOM 2371 C C . ASN B 1 81 ? -19.344 8.984 6.879 1 90.88 81 ASN B C 1
ATOM 2373 O O . ASN B 1 81 ? -18.266 9.477 7.223 1 90.88 81 ASN B O 1
ATOM 2377 N N . PRO B 1 82 ? -19.484 7.836 6.184 1 92 82 PRO B N 1
ATOM 2378 C CA . PRO B 1 82 ? -18.297 7.004 5.988 1 92 82 PRO B CA 1
ATOM 2379 C C . PRO B 1 82 ? -17.203 7.711 5.18 1 92 82 PRO B C 1
ATOM 2381 O O . PRO B 1 82 ? -17.516 8.5 4.285 1 92 82 PRO B O 1
ATOM 2384 N N . LEU B 1 83 ? -15.992 7.359 5.469 1 94.5 83 LEU B N 1
ATOM 2385 C CA . LEU B 1 83 ? -14.844 7.922 4.762 1 94.5 83 LEU B CA 1
ATOM 2386 C C . LEU B 1 83 ? -14.594 7.172 3.457 1 94.5 83 LEU B C 1
ATOM 2388 O O . LEU B 1 83 ? -13.828 7.633 2.611 1 94.5 83 LEU B O 1
ATOM 2392 N N . PHE B 1 84 ? -15.234 6.027 3.297 1 91.69 84 PHE B N 1
ATOM 2393 C CA . PHE B 1 84 ? -15.148 5.258 2.061 1 91.69 84 PHE B CA 1
ATOM 2394 C C . PHE B 1 84 ? -16.406 5.457 1.215 1 91.69 84 PHE B C 1
ATOM 2396 O O . PHE B 1 84 ? -17.516 5.434 1.734 1 91.69 84 PHE B O 1
ATOM 2403 N N . PRO B 1 85 ? -16.188 5.637 -0.103 1 92.56 85 PRO B N 1
ATOM 2404 C CA . PRO B 1 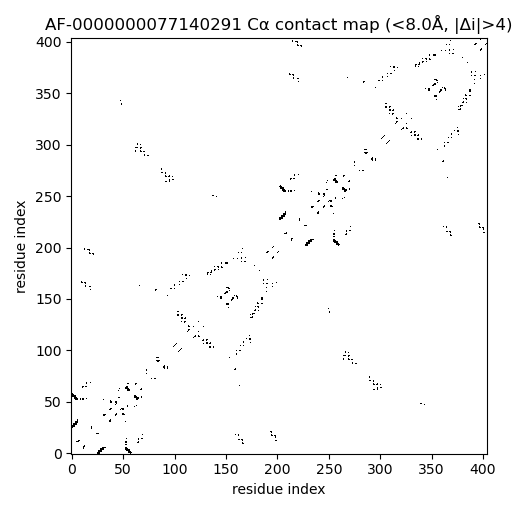85 ? -17.344 5.801 -0.97 1 92.56 85 PRO B CA 1
ATOM 2405 C C . PRO B 1 85 ? -18.234 4.551 -1.017 1 92.56 85 PRO B C 1
ATOM 2407 O O . PRO B 1 85 ? -17.719 3.432 -0.966 1 92.56 85 PRO B O 1
ATOM 2410 N N . ALA B 1 86 ? -19.531 4.758 -1.189 1 91.62 86 ALA B N 1
ATOM 2411 C CA . ALA B 1 86 ? -20.469 3.65 -1.319 1 91.62 86 ALA B CA 1
ATOM 2412 C C . ALA B 1 86 ? -20.484 3.104 -2.744 1 91.62 86 ALA B C 1
ATOM 2414 O O . ALA B 1 86 ? -20.641 1.898 -2.953 1 91.62 86 ALA B O 1
ATOM 2415 N N . ASP B 1 87 ? -20.344 3.996 -3.67 1 95.62 87 ASP B N 1
ATOM 2416 C CA . ASP B 1 87 ? -20.359 3.6 -5.074 1 95.62 87 ASP B CA 1
ATOM 2417 C C . ASP B 1 87 ? -19.141 2.748 -5.414 1 95.62 87 ASP B C 1
ATOM 2419 O O . ASP B 1 87 ? -18.016 3.078 -5.02 1 95.62 87 ASP B O 1
ATOM 2423 N N . LEU B 1 88 ? -19.375 1.667 -6.129 1 96.88 88 LEU B N 1
ATOM 2424 C CA . LEU B 1 88 ? -18.344 0.667 -6.414 1 96.88 88 LEU B CA 1
ATOM 2425 C C . LEU B 1 88 ? -17.172 1.288 -7.168 1 96.88 88 LEU B C 1
ATOM 2427 O O . LEU B 1 88 ? -16.016 1.095 -6.797 1 96.88 88 LEU B O 1
ATOM 2431 N N . LYS B 1 89 ? -17.469 2.008 -8.234 1 97.12 89 LYS B N 1
ATOM 2432 C CA . LYS B 1 89 ? -16.422 2.596 -9.055 1 97.12 89 LYS B CA 1
ATOM 2433 C C . LYS B 1 89 ? -15.688 3.699 -8.289 1 97.12 89 LYS B C 1
ATOM 2435 O O . LYS B 1 89 ? -14.461 3.822 -8.383 1 97.12 89 LYS B O 1
ATOM 2440 N N . GLU B 1 90 ? -16.391 4.488 -7.504 1 95.31 90 GLU B N 1
ATOM 2441 C CA . GLU B 1 90 ? -15.758 5.512 -6.672 1 95.31 90 GLU B CA 1
ATOM 2442 C C . GLU B 1 90 ? -14.852 4.887 -5.621 1 95.31 90 GLU B C 1
ATOM 2444 O O . GLU B 1 90 ? -13.766 5.402 -5.344 1 95.31 90 GLU B O 1
ATOM 2449 N N . ARG B 1 91 ? -15.297 3.814 -5.035 1 95.69 91 ARG B N 1
ATOM 2450 C CA . ARG B 1 91 ? -14.5 3.111 -4.035 1 95.69 91 ARG B CA 1
ATOM 2451 C C . ARG B 1 91 ? -13.234 2.52 -4.656 1 95.69 91 ARG B C 1
ATOM 2453 O O . ARG B 1 91 ? -12.18 2.5 -4.023 1 95.69 91 ARG B O 1
ATOM 2460 N N . ALA B 1 92 ? -13.359 2.035 -5.906 1 97.5 92 ALA B N 1
ATOM 2461 C CA . ALA B 1 92 ? -12.195 1.522 -6.625 1 97.5 92 ALA B CA 1
ATOM 2462 C C . ALA B 1 92 ? -11.156 2.619 -6.848 1 97.5 92 ALA B C 1
ATOM 2464 O O . ALA B 1 92 ? -9.969 2.414 -6.605 1 97.5 92 ALA B O 1
ATOM 2465 N N . LEU B 1 93 ? -11.625 3.744 -7.254 1 96.25 93 LEU B N 1
ATOM 2466 C CA . LEU B 1 93 ? -10.734 4.883 -7.457 1 96.25 93 LEU B CA 1
ATOM 2467 C C . LEU B 1 93 ? -10.109 5.328 -6.137 1 96.25 93 LEU B C 1
ATOM 2469 O O . LEU B 1 93 ? -8.945 5.723 -6.098 1 96.25 93 LEU B O 1
ATOM 2473 N N . PHE B 1 94 ? -10.883 5.273 -5.125 1 95.38 94 PHE B N 1
ATOM 2474 C CA . PHE B 1 94 ? -10.406 5.586 -3.781 1 95.38 94 PHE B CA 1
ATOM 2475 C C . PHE B 1 94 ? -9.258 4.664 -3.385 1 95.38 94 PHE B C 1
ATOM 2477 O O . PHE B 1 94 ? -8.219 5.125 -2.91 1 95.38 94 PHE B O 1
ATOM 2484 N N . ASN B 1 95 ? -9.414 3.391 -3.594 1 96.62 95 ASN B N 1
ATOM 2485 C CA . ASN B 1 95 ? -8.359 2.428 -3.299 1 96.62 95 ASN B CA 1
ATOM 2486 C C . ASN B 1 95 ? -7.121 2.668 -4.16 1 96.62 95 ASN B C 1
ATOM 2488 O O . ASN B 1 95 ? -5.992 2.527 -3.689 1 96.62 95 ASN B O 1
ATOM 2492 N N . GLN B 1 96 ? -7.352 3.021 -5.406 1 97.5 96 GLN B N 1
ATOM 2493 C CA . GLN B 1 96 ? -6.254 3.422 -6.281 1 97.5 96 GLN B CA 1
ATOM 2494 C C . GLN B 1 96 ? -5.469 4.582 -5.68 1 97.5 96 GLN B C 1
ATOM 2496 O O . GLN B 1 96 ? -4.238 4.539 -5.617 1 97.5 96 GLN B O 1
ATOM 2501 N N . TRP B 1 97 ? -6.16 5.551 -5.195 1 97 97 TRP B N 1
ATOM 2502 C CA . TRP B 1 97 ? -5.539 6.746 -4.629 1 97 97 TRP B CA 1
ATOM 2503 C C . TRP B 1 97 ? -4.738 6.402 -3.377 1 97 97 TRP B C 1
ATOM 2505 O O . TRP B 1 97 ? -3.67 6.973 -3.143 1 97 97 TRP B O 1
ATOM 2515 N N . ILE B 1 98 ? -5.289 5.527 -2.578 1 96.81 98 ILE B N 1
ATOM 2516 C CA . ILE B 1 98 ? -4.582 5.105 -1.374 1 96.81 98 ILE B CA 1
ATOM 2517 C C . ILE B 1 98 ? -3.242 4.48 -1.758 1 96.81 98 ILE B C 1
ATOM 2519 O O . ILE B 1 98 ? -2.205 4.82 -1.182 1 96.81 98 ILE B O 1
ATOM 2523 N N . ASN B 1 99 ? -3.293 3.598 -2.766 1 96.56 99 ASN B N 1
ATOM 2524 C CA . ASN B 1 99 ? -2.064 2.963 -3.232 1 96.56 99 ASN B CA 1
ATOM 2525 C C . ASN B 1 99 ? -1.074 3.988 -3.777 1 96.56 99 ASN B C 1
ATOM 2527 O O . ASN B 1 99 ? 0.123 3.916 -3.492 1 96.56 99 ASN B O 1
ATOM 2531 N N . GLN B 1 100 ? -1.582 4.938 -4.523 1 96.81 100 GLN B N 1
ATOM 2532 C CA . GLN B 1 100 ? -0.743 5.973 -5.109 1 96.81 100 GLN B CA 1
ATOM 2533 C C . GLN B 1 100 ? -0.165 6.891 -4.035 1 96.81 100 GLN B C 1
ATOM 2535 O O . GLN B 1 100 ? 0.99 7.312 -4.129 1 96.81 100 GLN B O 1
ATOM 2540 N N . CYS B 1 101 ? -0.965 7.199 -3.059 1 96.81 101 CYS B N 1
ATOM 2541 C CA . CYS B 1 101 ? -0.479 7.973 -1.923 1 96.81 101 CYS B CA 1
ATOM 2542 C C . CYS B 1 101 ? 0.728 7.301 -1.28 1 96.81 101 CYS B C 1
ATOM 2544 O O . CYS B 1 101 ? 1.756 7.941 -1.057 1 96.81 101 CYS B O 1
ATOM 2546 N N . GLU B 1 102 ? 0.609 6.008 -1.069 1 95.94 102 GLU B N 1
ATOM 2547 C CA . GLU B 1 102 ? 1.664 5.258 -0.398 1 95.94 102 GLU B CA 1
ATOM 2548 C C . GLU B 1 102 ? 2.922 5.184 -1.258 1 95.94 102 GLU B C 1
ATOM 2550 O O . GLU B 1 102 ? 4.02 5.492 -0.787 1 95.94 102 GLU B O 1
ATOM 2555 N N . SER B 1 103 ? 2.754 4.859 -2.52 1 94.31 103 SER B N 1
ATOM 2556 C CA . SER B 1 103 ? 3.895 4.523 -3.367 1 94.31 103 SER B CA 1
ATOM 2557 C C . SER B 1 103 ? 4.555 5.781 -3.924 1 94.31 103 SER B C 1
ATOM 2559 O O . SER B 1 103 ? 5.766 5.801 -4.152 1 94.31 103 SER B O 1
ATOM 2561 N N . GLU B 1 104 ? 3.738 6.832 -4.176 1 96.25 104 GLU B N 1
ATOM 2562 C CA . GLU B 1 104 ? 4.262 7.973 -4.926 1 96.25 104 GLU B CA 1
ATOM 2563 C C . GLU B 1 104 ? 4.59 9.141 -4 1 96.25 104 GLU B C 1
ATOM 2565 O O . GLU B 1 104 ? 5.297 10.07 -4.391 1 96.25 104 GLU B O 1
ATOM 2570 N N . PHE B 1 105 ? 4.105 9.094 -2.82 1 96.25 105 PHE B N 1
ATOM 2571 C CA . PHE B 1 105 ? 4.367 10.219 -1.932 1 96.25 105 PHE B CA 1
ATOM 2572 C C . PHE B 1 105 ? 4.926 9.742 -0.598 1 96.25 105 PHE B C 1
ATOM 2574 O O . PHE B 1 105 ? 6.031 10.125 -0.211 1 96.25 105 PHE B O 1
ATOM 2581 N N . CYS B 1 106 ? 4.258 8.875 0.13 1 94.25 106 CYS B N 1
ATOM 2582 C CA . CYS B 1 106 ? 4.609 8.547 1.507 1 94.25 106 CYS B CA 1
ATOM 2583 C C . CYS B 1 106 ? 5.941 7.812 1.569 1 94.25 106 CYS B C 1
ATOM 2585 O O . CYS B 1 106 ? 6.805 8.156 2.377 1 94.25 106 CYS B O 1
ATOM 2587 N N . PHE B 1 107 ? 6.109 6.852 0.711 1 92 107 PHE B N 1
ATOM 2588 C CA . PHE B 1 107 ? 7.359 6.098 0.719 1 92 107 PHE B CA 1
ATOM 2589 C C . PHE B 1 107 ? 8.523 6.98 0.302 1 92 107 PHE B C 1
ATOM 2591 O O . PHE B 1 107 ? 9.508 7.109 1.036 1 92 107 PHE B O 1
ATOM 2598 N N . PRO B 1 108 ? 8.453 7.621 -0.837 1 94.38 108 PRO B N 1
ATOM 2599 C CA . PRO B 1 108 ? 9.555 8.523 -1.189 1 94.38 108 PRO B CA 1
ATOM 2600 C C . PRO B 1 108 ? 9.758 9.641 -0.167 1 94.38 108 PRO B C 1
ATOM 2602 O O . PRO B 1 108 ? 10.891 10.062 0.076 1 94.38 108 PRO B O 1
ATOM 2605 N N . GLY B 1 109 ? 8.656 10.188 0.318 1 93.62 109 GLY B N 1
ATOM 2606 C CA . GLY B 1 109 ? 8.766 11.188 1.363 1 93.62 109 GLY B CA 1
ATOM 2607 C C . GLY B 1 109 ? 9.516 10.703 2.588 1 93.62 109 GLY B C 1
ATOM 2608 O O . GLY B 1 109 ? 10.305 11.445 3.17 1 93.62 109 GLY B O 1
ATOM 2609 N N . SER B 1 110 ? 9.266 9.492 2.957 1 91.25 110 SER B N 1
ATOM 2610 C CA . SER B 1 110 ? 9.938 8.906 4.109 1 91.25 110 SER B CA 1
ATOM 2611 C C . SER B 1 110 ? 11.438 8.773 3.869 1 91.25 110 SER B C 1
ATOM 2613 O O . SER B 1 110 ? 12.234 8.914 4.797 1 91.25 110 SER B O 1
ATOM 2615 N N . VAL B 1 111 ? 11.805 8.453 2.658 1 91 111 VAL B N 1
ATOM 2616 C CA . VAL B 1 111 ? 13.211 8.352 2.291 1 91 111 VAL B CA 1
ATOM 2617 C C . VAL B 1 111 ? 13.914 9.688 2.557 1 91 111 VAL B C 1
ATOM 2619 O O . VAL B 1 111 ? 14.969 9.727 3.199 1 91 111 VAL B O 1
ATOM 2622 N N . ILE B 1 112 ? 13.32 10.734 2.094 1 93.62 112 ILE B N 1
ATOM 2623 C CA . ILE B 1 112 ? 13.906 12.062 2.225 1 93.62 112 ILE B CA 1
ATOM 2624 C C . ILE B 1 112 ? 13.883 12.5 3.689 1 93.62 112 ILE B C 1
ATOM 2626 O O . ILE B 1 112 ? 14.891 12.953 4.227 1 93.62 112 ILE B O 1
ATOM 2630 N N . TYR B 1 113 ? 12.773 12.297 4.301 1 89.88 113 TYR B N 1
ATOM 2631 C CA . TYR B 1 113 ? 12.594 12.711 5.688 1 89.88 113 TYR B CA 1
ATOM 2632 C C . TYR B 1 113 ? 13.594 12.008 6.602 1 89.88 113 TYR B C 1
ATOM 2634 O O . TYR B 1 113 ? 14.266 12.656 7.406 1 89.88 113 TYR B O 1
ATOM 2642 N N . PHE B 1 114 ? 13.742 10.75 6.516 1 86.88 114 PHE B N 1
ATOM 2643 C CA . PHE B 1 114 ? 14.648 9.977 7.359 1 86.88 114 PHE B CA 1
ATOM 2644 C C . PHE B 1 114 ? 16.094 10.391 7.113 1 86.88 114 PHE B C 1
ATOM 2646 O O . PHE B 1 114 ? 16.875 10.523 8.055 1 86.88 114 PHE B O 1
ATOM 2653 N N . SER B 1 115 ? 16.438 10.555 5.859 1 91.56 115 SER B N 1
ATOM 2654 C CA . SER B 1 115 ? 17.797 10.977 5.523 1 91.56 115 SER B CA 1
ATOM 2655 C C . SER B 1 115 ? 18.141 12.312 6.172 1 91.56 115 SER B C 1
ATOM 2657 O O . SER B 1 115 ? 19.156 12.43 6.863 1 91.56 115 SER B O 1
ATOM 2659 N N . LYS B 1 116 ? 17.266 13.203 6.059 1 92.06 116 LYS B N 1
ATOM 2660 C CA . LYS B 1 116 ? 17.547 14.555 6.527 1 92.06 116 LYS B CA 1
ATOM 2661 C C . LYS B 1 116 ? 17.469 14.633 8.055 1 92.06 116 LYS B C 1
ATOM 2663 O O . LYS B 1 116 ? 18.188 15.43 8.664 1 92.06 116 LYS B O 1
ATOM 2668 N N . LYS B 1 117 ? 16.734 13.828 8.672 1 87.81 117 LYS B N 1
ATOM 2669 C CA . LYS B 1 117 ? 16.516 13.93 10.117 1 87.81 117 LYS B CA 1
ATOM 2670 C C . LYS B 1 117 ? 17.516 13.062 10.883 1 87.81 117 LYS B C 1
ATOM 2672 O O . LYS B 1 117 ? 17.922 13.414 11.992 1 87.81 117 LYS B O 1
ATOM 2677 N N . PHE B 1 118 ? 17.938 11.961 10.297 1 85.88 118 PHE B N 1
ATOM 2678 C CA . PHE B 1 118 ? 18.625 10.992 11.148 1 85.88 118 PHE B CA 1
ATOM 2679 C C . PHE B 1 118 ? 19.969 10.617 10.57 1 85.88 118 PHE B C 1
ATOM 2681 O O . PHE B 1 118 ? 20.797 9.977 11.242 1 85.88 118 PHE B O 1
ATOM 2688 N N . ILE B 1 119 ? 20.234 10.984 9.328 1 89.56 119 ILE B N 1
ATOM 2689 C CA . ILE B 1 119 ? 21.484 10.602 8.68 1 89.56 119 ILE B CA 1
ATOM 2690 C C . ILE B 1 119 ? 22.344 11.844 8.461 1 89.56 119 ILE B C 1
ATOM 2692 O O . ILE B 1 119 ? 21.859 12.867 7.961 1 89.56 119 ILE B O 1
ATOM 2696 N N . PRO B 1 120 ? 23.562 11.75 8.883 1 94.5 120 PRO B N 1
ATOM 2697 C CA . PRO B 1 120 ? 24.438 12.867 8.555 1 94.5 120 PRO B CA 1
ATOM 2698 C C . PRO B 1 120 ? 24.531 13.133 7.051 1 94.5 120 PRO B C 1
ATOM 2700 O O . PRO B 1 120 ? 24.516 12.188 6.254 1 94.5 120 PRO B O 1
ATOM 2703 N N . GLU B 1 121 ? 24.703 14.344 6.723 1 93.69 121 GLU B N 1
ATOM 2704 C CA . GLU B 1 121 ? 24.641 14.773 5.328 1 93.69 121 GLU B CA 1
ATOM 2705 C C . GLU B 1 121 ? 25.672 14.031 4.48 1 93.69 121 GLU B C 1
ATOM 2707 O O . GLU B 1 121 ? 25.406 13.68 3.33 1 93.69 121 GLU B O 1
ATOM 2712 N N . GLU B 1 122 ? 26.828 13.695 5.016 1 93.81 122 GLU B N 1
ATOM 2713 C CA . GLU B 1 122 ? 27.906 13.047 4.289 1 93.81 122 GLU B CA 1
ATOM 2714 C C . GLU B 1 122 ? 27.547 11.609 3.924 1 93.81 122 GLU B C 1
ATOM 2716 O O . GLU B 1 122 ? 28.172 11.008 3.047 1 93.81 122 GLU B O 1
ATOM 2721 N N . LYS B 1 123 ? 26.562 11.148 4.473 1 92.44 123 LYS B N 1
ATOM 2722 C CA . LYS B 1 123 ? 26.172 9.758 4.25 1 92.44 123 LYS B CA 1
ATOM 2723 C C . LYS B 1 123 ? 24.844 9.68 3.5 1 92.44 123 LYS B C 1
ATOM 2725 O O . LYS B 1 123 ? 24.266 8.594 3.379 1 92.44 123 LYS B O 1
ATOM 2730 N N . TRP B 1 124 ? 24.406 10.805 3.043 1 91.88 124 TRP B N 1
ATOM 2731 C CA . TRP B 1 124 ? 23.141 10.844 2.326 1 91.88 124 TRP B CA 1
ATOM 2732 C C . TRP B 1 124 ? 23.219 10.039 1.032 1 91.88 124 TRP B C 1
ATOM 2734 O O . TRP B 1 124 ? 24.234 10.094 0.326 1 91.88 124 TRP B O 1
ATOM 2744 N N . GLU B 1 125 ? 22.219 9.273 0.844 1 89.44 125 GLU B N 1
ATOM 2745 C CA . GLU B 1 125 ? 22.031 8.656 -0.469 1 89.44 125 GLU B CA 1
ATOM 2746 C C . GLU B 1 125 ? 21.406 9.633 -1.457 1 89.44 125 GLU B C 1
ATOM 2748 O O . GLU B 1 125 ? 20.234 9.5 -1.816 1 89.44 125 GLU B O 1
ATOM 2753 N N . THR B 1 126 ? 22.172 10.438 -2.031 1 91.56 126 THR B N 1
ATOM 2754 C CA . THR B 1 126 ? 21.719 11.617 -2.762 1 91.56 126 THR B CA 1
ATOM 2755 C C . THR B 1 126 ? 20.938 11.219 -4.012 1 91.56 126 THR B C 1
ATOM 2757 O O . THR B 1 126 ? 19.938 11.852 -4.359 1 91.56 126 THR B O 1
ATOM 2760 N N . LYS B 1 127 ? 21.422 10.148 -4.68 1 89.38 127 LYS B N 1
ATOM 2761 C CA . LYS B 1 127 ? 20.703 9.711 -5.871 1 89.38 127 LYS B CA 1
ATOM 2762 C C . LYS B 1 127 ? 19.297 9.242 -5.527 1 89.38 127 LYS B C 1
ATOM 2764 O O . LYS B 1 127 ? 18.328 9.609 -6.195 1 89.38 127 LYS B O 1
ATOM 2769 N N . ARG B 1 128 ? 19.188 8.477 -4.465 1 89.69 128 ARG B N 1
ATOM 2770 C CA . ARG B 1 128 ? 17.891 7.961 -4.016 1 89.69 128 ARG B CA 1
ATOM 2771 C C . ARG B 1 128 ? 16.969 9.102 -3.586 1 89.69 128 ARG B C 1
ATOM 2773 O O . ARG B 1 128 ? 15.781 9.078 -3.883 1 89.69 128 ARG B O 1
ATOM 2780 N N . MET B 1 129 ? 17.516 10.055 -2.912 1 94.38 129 MET B N 1
ATOM 2781 C CA . MET B 1 129 ? 16.75 11.203 -2.451 1 94.38 129 MET B CA 1
ATOM 2782 C C . MET B 1 129 ? 16.25 12.031 -3.633 1 94.38 129 MET B C 1
ATOM 2784 O O . MET B 1 129 ? 15.102 12.484 -3.635 1 94.38 129 MET B O 1
ATOM 2788 N N . LYS B 1 130 ? 17.094 12.203 -4.605 1 95.25 130 LYS B N 1
ATOM 2789 C CA . LYS B 1 130 ? 16.703 12.961 -5.797 1 95.25 130 LYS B CA 1
ATOM 2790 C C . LYS B 1 130 ? 15.602 12.242 -6.57 1 95.25 130 LYS B C 1
ATOM 2792 O O . LYS B 1 130 ? 14.672 12.883 -7.055 1 95.25 130 LYS B O 1
ATOM 2797 N N . ASP B 1 131 ? 15.734 10.914 -6.688 1 93.25 131 ASP B N 1
ATOM 2798 C CA . ASP B 1 131 ? 14.695 10.125 -7.34 1 93.25 131 ASP B CA 1
ATOM 2799 C C . ASP B 1 131 ? 13.367 10.234 -6.59 1 93.25 131 ASP B C 1
ATOM 2801 O O . ASP B 1 131 ? 12.305 10.312 -7.207 1 93.25 131 ASP B O 1
ATOM 2805 N N . SER B 1 132 ? 13.492 10.211 -5.305 1 95.88 132 SER B N 1
ATOM 2806 C CA . SER B 1 132 ? 12.305 10.367 -4.469 1 95.88 132 SER B CA 1
ATOM 2807 C C . SER B 1 132 ? 11.656 11.727 -4.68 1 95.88 132 SER B C 1
ATOM 2809 O O . SER B 1 132 ? 10.43 11.82 -4.828 1 95.88 132 SER B O 1
ATOM 2811 N N . ALA B 1 133 ? 12.461 12.758 -4.723 1 97.31 133 ALA B N 1
ATOM 2812 C CA . ALA B 1 133 ? 11.953 14.109 -4.938 1 97.31 133 ALA B CA 1
ATOM 2813 C C . ALA B 1 133 ? 11.258 14.227 -6.289 1 97.31 133 ALA B C 1
ATOM 2815 O O . ALA B 1 133 ? 10.219 14.883 -6.406 1 97.31 133 ALA B O 1
ATOM 2816 N N . LYS B 1 134 ? 11.781 13.586 -7.254 1 96.44 134 LYS B N 1
ATOM 2817 C CA . LYS B 1 134 ? 11.18 13.594 -8.586 1 96.44 134 LYS B CA 1
ATOM 2818 C C . LYS B 1 134 ? 9.812 12.914 -8.578 1 96.44 134 LYS B C 1
ATOM 2820 O O . LYS B 1 134 ? 8.867 13.414 -9.195 1 96.44 134 LYS B O 1
ATOM 2825 N N . ARG B 1 135 ? 9.742 11.82 -7.93 1 95.94 135 ARG B N 1
ATOM 2826 C CA . ARG B 1 135 ? 8.484 11.086 -7.809 1 95.94 135 ARG B CA 1
ATOM 2827 C C . ARG B 1 135 ? 7.43 11.938 -7.105 1 95.94 135 ARG B C 1
ATOM 2829 O O . ARG B 1 135 ? 6.281 11.984 -7.543 1 95.94 135 ARG B O 1
ATOM 2836 N N . ILE B 1 136 ? 7.84 12.578 -6.074 1 97.38 136 ILE B N 1
ATOM 2837 C CA . ILE B 1 136 ? 6.938 13.43 -5.305 1 97.38 136 ILE B CA 1
ATOM 2838 C C . ILE B 1 136 ? 6.48 14.602 -6.168 1 97.38 136 ILE B C 1
ATOM 2840 O O . ILE B 1 136 ? 5.305 14.977 -6.148 1 97.38 136 ILE B O 1
ATOM 2844 N N . GLY B 1 137 ? 7.418 15.188 -6.902 1 97.31 137 GLY B N 1
ATOM 2845 C CA . GLY B 1 137 ? 7.062 16.281 -7.793 1 97.31 137 GLY B CA 1
ATOM 2846 C C . GLY B 1 137 ? 5.996 15.906 -8.805 1 97.31 137 GLY B C 1
ATOM 2847 O O . GLY B 1 137 ? 5.031 16.656 -9 1 97.31 137 GLY B O 1
ATOM 2848 N N . ARG B 1 138 ? 6.141 14.719 -9.406 1 95.94 138 ARG B N 1
ATOM 2849 C CA . ARG B 1 138 ? 5.141 14.227 -10.344 1 95.94 138 ARG B CA 1
ATOM 2850 C C . ARG B 1 138 ? 3.795 14.023 -9.648 1 95.94 138 ARG B C 1
ATOM 2852 O O . ARG B 1 138 ? 2.744 14.32 -10.227 1 95.94 138 ARG B O 1
ATOM 2859 N N . HIS B 1 139 ? 3.848 13.492 -8.516 1 97.75 139 HIS B N 1
ATOM 2860 C CA . HIS B 1 139 ? 2.635 13.273 -7.734 1 97.75 139 HIS B CA 1
ATOM 2861 C C . HIS B 1 139 ? 1.927 14.594 -7.43 1 97.75 139 HIS B C 1
ATOM 2863 O O . HIS B 1 139 ? 0.705 14.688 -7.562 1 97.75 139 HIS B O 1
ATOM 2869 N N . PHE B 1 140 ? 2.684 15.617 -7.039 1 97.88 140 PHE B N 1
ATOM 2870 C CA . PHE B 1 140 ? 2.111 16.938 -6.754 1 97.88 140 PHE B CA 1
ATOM 2871 C C . PHE B 1 140 ? 1.473 17.531 -8 1 97.88 140 PHE B C 1
ATOM 2873 O O . PHE B 1 140 ? 0.435 18.188 -7.922 1 97.88 140 PHE B O 1
ATOM 2880 N N . ASP B 1 141 ? 2.045 17.281 -9.164 1 97.25 141 ASP B N 1
ATOM 2881 C CA . ASP B 1 141 ? 1.457 17.75 -10.414 1 97.25 141 ASP B CA 1
ATOM 2882 C C . ASP B 1 141 ? 0.086 17.109 -10.641 1 97.25 141 ASP B C 1
ATOM 2884 O O . ASP B 1 141 ? -0.841 17.781 -11.102 1 97.25 141 ASP B O 1
ATOM 2888 N N . ILE B 1 142 ? 0.001 15.922 -10.336 1 96.5 142 ILE B N 1
ATOM 2889 C CA . ILE B 1 142 ? -1.257 15.203 -10.516 1 96.5 142 ILE B CA 1
ATOM 2890 C C . ILE B 1 142 ? -2.287 15.711 -9.508 1 96.5 142 ILE B C 1
ATOM 2892 O O . ILE B 1 142 ? -3.449 15.93 -9.852 1 96.5 142 ILE B O 1
ATOM 2896 N N . LEU B 1 143 ? -1.869 15.914 -8.227 1 97.69 143 LEU B N 1
ATOM 2897 C CA . LEU B 1 143 ? -2.764 16.469 -7.219 1 97.69 143 LEU B CA 1
ATOM 2898 C C . LEU B 1 143 ? -3.281 17.844 -7.648 1 97.69 143 LEU B C 1
ATOM 2900 O O . LEU B 1 143 ? -4.43 18.188 -7.367 1 97.69 143 LEU B O 1
ATOM 2904 N N . GLU B 1 144 ? -2.418 18.578 -8.242 1 97.94 144 GLU B N 1
ATOM 2905 C CA . GLU B 1 144 ? -2.787 19.922 -8.695 1 97.94 144 GLU B CA 1
ATOM 2906 C C . GLU B 1 144 ? -3.992 19.875 -9.633 1 97.94 144 GLU B C 1
ATOM 2908 O O . GLU B 1 144 ? -4.883 20.719 -9.547 1 97.94 144 GLU B O 1
ATOM 2913 N N . GLN B 1 145 ? -4.062 18.906 -10.469 1 95.81 145 GLN B N 1
ATOM 2914 C CA . GLN B 1 145 ? -5.164 18.781 -11.414 1 95.81 145 GLN B CA 1
ATOM 2915 C C . GLN B 1 145 ? -6.5 18.625 -10.695 1 95.81 145 GLN B C 1
ATOM 2917 O O . GLN B 1 145 ? -7.527 19.125 -11.148 1 95.81 145 GLN B O 1
ATOM 2922 N N . VAL B 1 146 ? -6.457 17.953 -9.578 1 95.12 146 VAL B N 1
ATOM 2923 C CA . VAL B 1 146 ? -7.656 17.734 -8.773 1 95.12 146 VAL B CA 1
ATOM 2924 C C . VAL B 1 146 ? -7.945 18.969 -7.93 1 95.12 146 VAL B C 1
ATOM 2926 O O . VAL B 1 146 ? -9.094 19.422 -7.859 1 95.12 146 VAL B O 1
ATOM 2929 N N . LEU B 1 147 ? -6.934 19.562 -7.414 1 97.69 147 LEU B N 1
ATOM 2930 C CA . LEU B 1 147 ? -7.062 20.578 -6.383 1 97.69 147 LEU B CA 1
ATOM 2931 C C . LEU B 1 147 ? -7.27 21.953 -7 1 97.69 147 LEU B C 1
ATOM 2933 O O . LEU B 1 147 ? -7.57 22.922 -6.293 1 97.69 147 LEU B O 1
ATOM 2937 N N . ASN B 1 148 ? -7.148 22 -8.312 1 96.75 148 ASN B N 1
ATOM 2938 C CA . ASN B 1 148 ? -7.484 23.234 -9.008 1 96.75 148 ASN B CA 1
ATOM 2939 C C . ASN B 1 148 ? -8.984 23.531 -8.945 1 96.75 148 ASN B C 1
ATOM 2941 O O . ASN B 1 148 ? -9.398 24.688 -9.008 1 96.75 148 ASN B O 1
ATOM 2945 N N . THR B 1 149 ? -9.773 22.484 -8.758 1 96.06 149 THR B N 1
ATOM 2946 C CA . THR B 1 149 ? -11.219 22.688 -8.805 1 96.06 149 THR B CA 1
ATOM 2947 C C . THR B 1 149 ? -11.883 22.141 -7.551 1 96.06 149 THR B C 1
ATOM 2949 O O . THR B 1 149 ? -13.102 22.281 -7.375 1 96.06 149 THR B O 1
ATOM 2952 N N . ASN B 1 150 ? -11.148 21.5 -6.727 1 96.31 150 ASN B N 1
ATOM 2953 C CA . ASN B 1 150 ? -11.656 20.906 -5.492 1 96.31 150 ASN B CA 1
ATOM 2954 C C . ASN B 1 150 ? -10.82 21.312 -4.285 1 96.31 150 ASN B C 1
ATOM 2956 O O . ASN B 1 150 ? -9.617 21.562 -4.414 1 96.31 150 ASN B O 1
ATOM 2960 N N . GLN B 1 151 ? -11.391 21.359 -3.191 1 96.69 151 GLN B N 1
ATOM 2961 C CA . GLN B 1 151 ? -10.68 21.719 -1.965 1 96.69 151 GLN B CA 1
ATOM 2962 C C . GLN B 1 151 ? -9.992 20.484 -1.366 1 96.69 151 GLN B C 1
ATOM 2964 O O . GLN B 1 151 ? -9.016 20.625 -0.622 1 96.69 151 GLN B O 1
ATOM 2969 N N . TYR B 1 152 ? -10.539 19.328 -1.679 1 96.75 152 TYR B N 1
ATOM 2970 C CA . TYR B 1 152 ? -10 18.062 -1.182 1 96.75 152 TYR B CA 1
ATOM 2971 C C . TYR B 1 152 ? -9.93 17.031 -2.295 1 96.75 152 TYR B C 1
ATOM 2973 O O . TYR B 1 152 ? -10.391 17.281 -3.412 1 96.75 152 TYR B O 1
ATOM 2981 N N . LEU B 1 153 ? -9.297 15.938 -2.02 1 95.06 153 LEU B N 1
ATOM 2982 C CA . LEU B 1 153 ? -8.883 15.008 -3.064 1 95.06 153 LEU B CA 1
ATOM 2983 C C . LEU B 1 153 ? -10.055 14.156 -3.535 1 95.06 153 LEU B C 1
ATOM 2985 O O . LEU B 1 153 ? -10.195 13.891 -4.73 1 95.06 153 LEU B O 1
ATOM 2989 N N . ILE B 1 154 ? -10.875 13.672 -2.596 1 89.44 154 ILE B N 1
ATOM 2990 C CA . ILE B 1 154 ? -12.023 12.852 -2.973 1 89.44 154 ILE B CA 1
ATOM 2991 C C . ILE B 1 154 ? -13.297 13.438 -2.369 1 89.44 154 ILE B C 1
ATOM 2993 O O . ILE B 1 154 ? -13.344 13.75 -1.178 1 89.44 154 ILE B O 1
ATOM 2997 N N . GLY B 1 155 ? -14.383 13.578 -3.162 1 85.31 155 GLY B N 1
ATOM 2998 C CA . GLY B 1 155 ? -15.664 14.07 -2.697 1 85.31 155 GLY B CA 1
ATOM 2999 C C . GLY B 1 155 ? -15.609 15.508 -2.213 1 85.31 155 GLY B C 1
ATOM 3000 O O . GLY B 1 155 ? -16.562 16 -1.612 1 85.31 155 GLY B O 1
ATOM 3001 N N . ASN B 1 156 ? -14.523 16.125 -2.352 1 90.12 156 ASN B N 1
ATOM 3002 C CA . ASN B 1 156 ? -14.258 17.516 -1.965 1 90.12 156 ASN B CA 1
ATOM 3003 C C . ASN B 1 156 ? -14.508 17.734 -0.476 1 90.12 156 ASN B C 1
ATOM 3005 O O . ASN B 1 156 ? -15.133 18.734 -0.089 1 90.12 156 ASN B O 1
ATOM 3009 N N . GLN B 1 157 ? -14.219 16.797 0.305 1 92.38 157 GLN B N 1
ATOM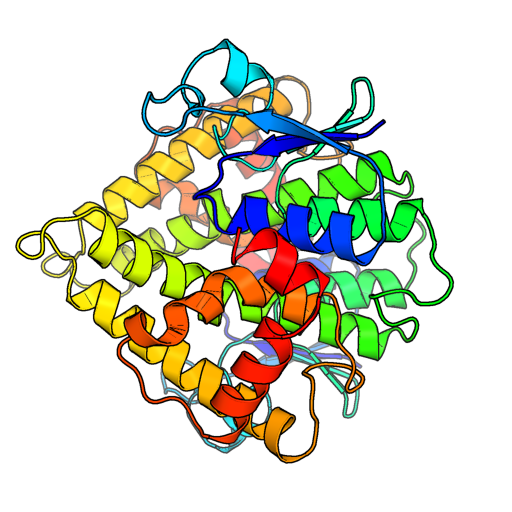 3010 C CA . GLN B 1 157 ? -14.297 16.859 1.761 1 92.38 157 GLN B CA 1
ATOM 3011 C C . GLN B 1 157 ? -13.094 16.188 2.404 1 92.38 157 GLN B C 1
ATOM 3013 O O . GLN B 1 157 ? -12.492 15.281 1.815 1 92.38 157 GLN B O 1
ATOM 3018 N N . PHE B 1 158 ? -12.766 16.703 3.629 1 96 158 PHE B N 1
ATOM 3019 C CA . PHE B 1 158 ? -11.727 16.047 4.414 1 96 158 PHE B CA 1
ATOM 3020 C C . PHE B 1 158 ? -12.062 14.586 4.641 1 96 158 PHE B C 1
ATOM 3022 O O . PHE B 1 158 ? -13.195 14.258 5.016 1 96 158 PHE B O 1
ATOM 3029 N N . GLY B 1 159 ? -11.102 13.75 4.355 1 95.5 159 GLY B N 1
ATOM 3030 C CA . GLY B 1 159 ? -11.375 12.32 4.465 1 95.5 159 GLY B CA 1
ATOM 3031 C C . GLY B 1 159 ? -10.133 11.492 4.73 1 95.5 159 GLY B C 1
ATOM 3032 O O . GLY B 1 159 ? -9.148 11.992 5.285 1 95.5 159 GLY B O 1
ATOM 3033 N N . LEU B 1 160 ? -10.195 10.258 4.43 1 96.12 160 LEU B N 1
ATOM 3034 C CA . LEU B 1 160 ? -9.156 9.297 4.766 1 96.12 160 LEU B CA 1
ATOM 3035 C C . LEU B 1 160 ? -7.844 9.648 4.074 1 96.12 160 LEU B C 1
ATOM 3037 O O . LEU B 1 160 ? -6.77 9.531 4.668 1 96.12 160 LEU B O 1
ATOM 3041 N N . LEU B 1 161 ? -7.949 10.039 2.811 1 96.88 161 LEU B N 1
ATOM 3042 C CA . LEU B 1 161 ? -6.719 10.367 2.094 1 96.88 161 LEU B CA 1
ATOM 3043 C C . LEU B 1 161 ? -5.98 11.516 2.777 1 96.88 161 LEU B C 1
ATOM 3045 O O . LEU B 1 161 ? -4.754 11.469 2.92 1 96.88 161 LEU B O 1
ATOM 3049 N N . GLU B 1 162 ? -6.727 12.562 3.184 1 98.06 162 GLU B N 1
ATOM 3050 C CA . GLU B 1 162 ? -6.086 13.664 3.891 1 98.06 162 GLU B CA 1
ATOM 3051 C C . GLU B 1 162 ? -5.422 13.188 5.18 1 98.06 162 GLU B C 1
ATOM 3053 O O . GLU B 1 162 ? -4.336 13.648 5.531 1 98.06 162 GLU B O 1
ATOM 3058 N N . ILE B 1 163 ? -6.082 12.25 5.832 1 98.06 163 ILE B N 1
ATOM 3059 C CA . ILE B 1 163 ? -5.531 11.688 7.059 1 98.06 163 ILE B CA 1
ATOM 3060 C C . ILE B 1 163 ? -4.227 10.961 6.754 1 98.06 163 ILE B C 1
ATOM 3062 O O . ILE B 1 163 ? -3.252 11.078 7.5 1 98.06 163 ILE B O 1
ATOM 3066 N N . LEU B 1 164 ? -4.164 10.25 5.66 1 97.44 164 LEU B N 1
ATOM 3067 C CA . LEU B 1 164 ? -2.967 9.508 5.277 1 97.44 164 LEU B CA 1
ATOM 3068 C C . LEU B 1 164 ? -1.83 10.453 4.914 1 97.44 164 LEU B C 1
ATOM 3070 O O . LEU B 1 164 ? -0.667 10.18 5.219 1 97.44 164 LEU B O 1
ATOM 3074 N N . TYR B 1 165 ? -2.148 11.586 4.32 1 97.44 165 TYR B N 1
ATOM 3075 C CA . TYR B 1 165 ? -1.155 12.539 3.844 1 97.44 165 TYR B CA 1
ATOM 3076 C C . TYR B 1 165 ? -0.635 13.406 4.984 1 97.44 165 TYR B C 1
ATOM 3078 O O . TYR B 1 165 ? 0.524 13.82 4.977 1 97.44 165 TYR B O 1
ATOM 3086 N N . ALA B 1 166 ? -1.423 13.695 5.918 1 97.44 166 ALA B N 1
ATOM 3087 C CA . ALA B 1 166 ? -1.246 14.805 6.855 1 97.44 166 ALA B CA 1
ATOM 3088 C C . ALA B 1 166 ? 0.109 14.719 7.551 1 97.44 166 ALA B C 1
ATOM 3090 O O . ALA B 1 166 ? 0.885 15.68 7.531 1 97.44 166 ALA B O 1
ATOM 3091 N N . PRO B 1 167 ? 0.487 13.555 8.086 1 95.62 167 PRO B N 1
ATOM 3092 C CA . PRO B 1 167 ? 1.759 13.547 8.812 1 95.62 167 P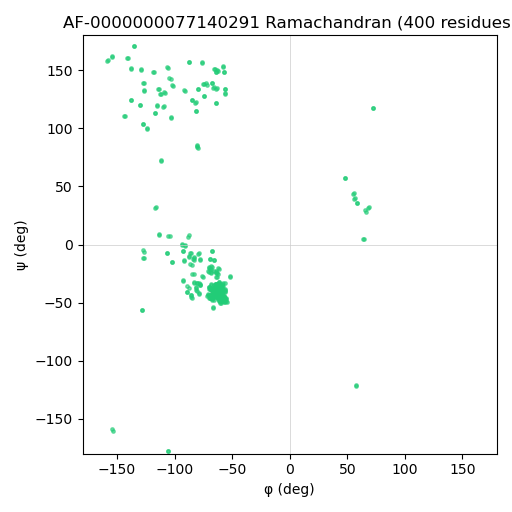RO B CA 1
ATOM 3093 C C . PRO B 1 167 ? 2.965 13.727 7.898 1 95.62 167 PRO B C 1
ATOM 3095 O O . PRO B 1 167 ? 4.043 14.109 8.359 1 95.62 167 PRO B O 1
ATOM 3098 N N . PHE B 1 168 ? 2.775 13.445 6.652 1 94.12 168 PHE B N 1
ATOM 3099 C CA . PHE B 1 168 ? 3.877 13.523 5.699 1 94.12 168 PHE B CA 1
ATOM 3100 C C . PHE B 1 168 ? 3.975 14.922 5.105 1 94.12 168 PHE B C 1
ATOM 3102 O O . PHE B 1 168 ? 5.07 15.469 4.961 1 94.12 168 PHE B O 1
ATOM 3109 N N . ILE B 1 169 ? 2.848 15.484 4.805 1 95.44 169 ILE B N 1
ATOM 3110 C CA . ILE B 1 169 ? 2.863 16.781 4.141 1 95.44 169 ILE B CA 1
ATOM 3111 C C . ILE B 1 169 ? 3.164 17.891 5.16 1 95.44 169 ILE B C 1
ATOM 3113 O O . ILE B 1 169 ? 3.436 19.031 4.785 1 95.44 169 ILE B O 1
ATOM 3117 N N . GLU B 1 170 ? 3.092 17.547 6.422 1 93.38 170 GLU B N 1
ATOM 3118 C CA . GLU B 1 170 ? 3.582 18.469 7.441 1 93.38 170 GLU B CA 1
ATOM 3119 C C . GLU B 1 170 ? 5.004 18.922 7.137 1 93.38 170 GLU B C 1
ATOM 3121 O O . GLU B 1 170 ? 5.387 20.047 7.465 1 93.38 170 GLU B O 1
ATOM 3126 N N . HIS B 1 171 ? 5.766 18.109 6.438 1 90.88 171 HIS B N 1
ATOM 3127 C CA . HIS B 1 171 ? 7.176 18.359 6.16 1 90.88 171 HIS B CA 1
ATOM 3128 C C . HIS B 1 171 ? 7.43 18.516 4.664 1 90.88 171 HIS B C 1
ATOM 3130 O O . HIS B 1 171 ? 8.484 18.125 4.164 1 90.88 171 HIS B O 1
ATOM 3136 N N . TYR B 1 172 ? 6.441 19.047 3.971 1 92.44 172 TYR B N 1
ATOM 3137 C CA . TYR B 1 172 ? 6.551 19.094 2.516 1 92.44 172 TYR B CA 1
ATOM 3138 C C . TYR B 1 172 ? 7.742 19.938 2.084 1 92.44 172 TYR B C 1
ATOM 3140 O O . TYR B 1 172 ? 8.297 19.734 1.002 1 92.44 172 TYR B O 1
ATOM 3148 N N . GLU B 1 173 ? 8.242 20.828 2.943 1 92.56 173 GLU B N 1
ATOM 3149 C CA . GLU B 1 173 ? 9.359 21.688 2.611 1 92.56 173 GLU B CA 1
ATOM 3150 C C . GLU B 1 173 ? 10.664 20.906 2.502 1 92.56 173 GLU B C 1
ATOM 3152 O O . GLU B 1 173 ? 11.617 21.359 1.869 1 92.56 173 GLU B O 1
ATOM 3157 N N . MET B 1 174 ? 10.688 19.781 3.057 1 92.06 174 MET B N 1
ATOM 3158 C CA . MET B 1 174 ? 11.875 18.938 3.035 1 92.06 174 MET B CA 1
ATOM 3159 C C . MET B 1 174 ? 11.953 18.141 1.743 1 92.06 174 MET B C 1
ATOM 3161 O O . MET B 1 174 ? 12.992 17.547 1.431 1 92.06 174 MET B O 1
ATOM 3165 N N . MET B 1 175 ? 10.914 18.062 0.865 1 91.81 175 MET B N 1
ATOM 3166 C CA . MET B 1 175 ? 10.805 17.125 -0.249 1 91.81 175 MET B CA 1
ATOM 3167 C C . MET B 1 175 ? 11.641 17.594 -1.437 1 91.81 175 MET B C 1
ATOM 3169 O O . MET B 1 175 ? 11.844 16.844 -2.389 1 91.81 175 MET B O 1
ATOM 3173 N N . ASP B 1 176 ? 12.219 18.797 -1.396 1 91.56 176 ASP B N 1
ATOM 3174 C CA . ASP B 1 176 ? 13.148 19.312 -2.393 1 91.56 176 ASP B CA 1
ATOM 3175 C C . ASP B 1 176 ? 12.531 19.281 -3.789 1 91.56 176 ASP B C 1
ATOM 3177 O O . ASP B 1 176 ? 13.133 18.766 -4.73 1 91.56 176 ASP B O 1
ATOM 3181 N N . THR B 1 177 ? 11.266 19.594 -3.914 1 95.06 177 THR B N 1
ATOM 3182 C CA . THR B 1 177 ? 10.555 19.688 -5.184 1 95.06 177 THR B CA 1
ATOM 3183 C C . THR B 1 177 ? 9.594 20.875 -5.18 1 95.06 177 THR B C 1
ATOM 3185 O O . THR B 1 177 ? 9.305 21.438 -4.121 1 95.06 177 THR B O 1
ATOM 3188 N N . LYS B 1 178 ? 9.211 21.297 -6.355 1 95.25 178 LYS B N 1
ATOM 3189 C CA . LYS B 1 178 ? 8.227 22.375 -6.48 1 95.25 178 LYS B CA 1
ATOM 3190 C C . LYS B 1 178 ? 6.855 21.922 -5.992 1 95.25 178 LYS B C 1
ATOM 3192 O O . LYS B 1 178 ? 6.441 20.781 -6.246 1 95.25 178 LYS B O 1
ATOM 3197 N N . VAL B 1 179 ? 6.203 22.797 -5.297 1 96.81 179 VAL B N 1
ATOM 3198 C CA . VAL B 1 179 ? 4.84 22.562 -4.824 1 96.81 179 VAL B CA 1
ATOM 3199 C C . VAL B 1 179 ? 3.893 23.578 -5.453 1 96.81 179 VAL B C 1
ATOM 3201 O O . VAL B 1 179 ? 3.973 24.781 -5.164 1 96.81 179 VAL B O 1
ATOM 3204 N N . PRO B 1 180 ? 3.033 23.047 -6.289 1 97.69 180 PRO B N 1
ATOM 3205 C CA . PRO B 1 180 ? 2.068 23.969 -6.883 1 97.69 180 PRO B CA 1
ATOM 3206 C C . PRO B 1 180 ? 1.231 24.703 -5.84 1 97.69 180 PRO B C 1
ATOM 3208 O O . PRO B 1 180 ? 0.964 24.156 -4.766 1 97.69 180 PRO B O 1
ATOM 3211 N N . LYS B 1 181 ? 0.733 25.906 -6.141 1 97.56 181 LYS B N 1
ATOM 3212 C CA . LYS B 1 181 ? -0.009 26.75 -5.207 1 97.56 181 LYS B CA 1
ATOM 3213 C C . LYS B 1 181 ? -1.268 26.047 -4.711 1 97.56 181 LYS B C 1
ATOM 3215 O O . LYS B 1 181 ? -1.578 26.078 -3.518 1 97.56 181 LYS B O 1
ATOM 3220 N N . SER B 1 182 ? -1.984 25.391 -5.586 1 98 182 SER B N 1
ATOM 3221 C CA . SER B 1 182 ? -3.215 24.719 -5.191 1 98 182 SER B CA 1
ATOM 3222 C C . SER B 1 182 ? -2.934 23.594 -4.199 1 98 182 SER B C 1
ATOM 3224 O O . SER B 1 182 ? -3.742 23.328 -3.305 1 98 182 SER B O 1
ATOM 3226 N N . VAL B 1 183 ? -1.789 22.938 -4.363 1 98.19 183 VAL B N 1
ATOM 3227 C CA . VAL B 1 183 ? -1.383 21.875 -3.443 1 98.19 183 VAL B CA 1
ATOM 3228 C C . VAL B 1 183 ? -0.988 22.484 -2.1 1 98.19 183 VAL B C 1
ATOM 3230 O O . VAL B 1 183 ? -1.353 21.953 -1.044 1 98.19 183 VAL B O 1
ATOM 3233 N N . GLU B 1 184 ? -0.262 23.562 -2.164 1 97.69 184 GLU B N 1
ATOM 3234 C CA . GLU B 1 184 ? 0.11 24.25 -0.935 1 97.69 184 GLU B CA 1
ATOM 3235 C C . GLU B 1 184 ? -1.125 24.703 -0.162 1 97.69 184 GLU B C 1
ATOM 3237 O O . GLU B 1 184 ? -1.181 24.578 1.062 1 97.69 184 GLU B O 1
ATOM 3242 N N . ASP B 1 185 ? -2.049 25.25 -0.878 1 98 185 ASP B N 1
ATOM 3243 C CA . ASP B 1 185 ? -3.299 25.656 -0.248 1 98 185 ASP B CA 1
ATOM 3244 C C . ASP B 1 185 ? -4.004 24.469 0.402 1 98 185 ASP B C 1
ATOM 3246 O O . ASP B 1 185 ? -4.547 24.594 1.503 1 98 185 ASP B O 1
ATOM 3250 N N . TRP B 1 186 ? -4.02 23.359 -0.31 1 98.44 186 TRP B N 1
ATOM 3251 C CA . TRP B 1 186 ? -4.609 22.125 0.202 1 98.44 186 TRP B CA 1
ATOM 3252 C C . TRP B 1 186 ? -3.891 21.656 1.467 1 98.44 186 TRP B C 1
ATOM 3254 O O . TRP B 1 186 ? -4.535 21.281 2.447 1 98.44 186 TRP B O 1
ATOM 3264 N N . ILE B 1 187 ? -2.562 21.766 1.456 1 97.81 187 ILE B N 1
ATOM 3265 C CA . ILE B 1 187 ? -1.765 21.375 2.617 1 97.81 187 ILE B CA 1
ATOM 3266 C C . ILE B 1 187 ? -2.16 22.234 3.818 1 97.81 187 ILE B C 1
ATOM 3268 O O . ILE B 1 187 ? -2.391 21.719 4.91 1 97.81 187 ILE B O 1
ATOM 3272 N N . HIS B 1 188 ? -2.287 23.484 3.602 1 97.38 188 HIS B N 1
ATOM 3273 C CA . HIS B 1 188 ? -2.668 24.391 4.68 1 97.38 188 HIS B CA 1
ATOM 3274 C C . HIS B 1 188 ? -4.055 24.047 5.219 1 97.38 188 HIS B C 1
ATOM 3276 O O . HIS B 1 188 ? -4.27 24.062 6.434 1 97.38 188 HIS B O 1
ATOM 3282 N N . ARG B 1 189 ? -4.988 23.766 4.336 1 97.69 189 ARG B N 1
ATOM 3283 C CA . ARG B 1 189 ? -6.34 23.391 4.75 1 97.69 189 ARG B CA 1
ATOM 3284 C C . ARG B 1 189 ? -6.324 22.109 5.586 1 97.69 189 ARG B C 1
ATOM 3286 O O . ARG B 1 189 ? -7.004 22.031 6.609 1 97.69 189 ARG B O 1
ATOM 3293 N N . VAL B 1 190 ? -5.566 21.141 5.141 1 98 190 VAL B N 1
ATOM 3294 C CA . VAL B 1 190 ? -5.477 19.859 5.84 1 98 190 VAL B CA 1
ATOM 3295 C C . VAL B 1 190 ? -4.867 20.078 7.223 1 98 190 VAL B C 1
ATOM 3297 O O . VAL B 1 190 ? -5.367 19.531 8.211 1 98 190 VAL B O 1
ATOM 3300 N N . MET B 1 191 ? -3.787 20.922 7.285 1 97.44 191 MET B N 1
ATOM 3301 C CA . MET B 1 191 ? -3.078 21.156 8.539 1 97.44 191 MET B CA 1
ATOM 3302 C C . MET B 1 191 ? -3.959 21.906 9.539 1 97.44 191 MET B C 1
ATOM 3304 O O . MET B 1 191 ? -3.74 21.828 10.742 1 97.44 191 MET B O 1
ATOM 3308 N N . GLU B 1 192 ? -4.988 22.547 9.047 1 96.94 192 GLU B N 1
ATOM 3309 C CA . GLU B 1 192 ? -5.852 23.359 9.906 1 96.94 192 GLU B CA 1
ATOM 3310 C C . GLU B 1 192 ? -7.023 22.531 10.438 1 96.94 192 GLU B C 1
ATOM 3312 O O . GLU B 1 192 ? -7.746 22.984 11.328 1 96.94 192 GLU B O 1
ATOM 3317 N N . GLU B 1 193 ? -7.254 21.391 9.859 1 97.31 193 GLU B N 1
ATOM 3318 C CA . GLU B 1 193 ? -8.305 20.531 10.383 1 97.31 193 GLU B CA 1
ATOM 3319 C C . GLU B 1 193 ? -8.086 20.219 11.859 1 97.31 193 GLU B C 1
ATOM 3321 O O . GLU B 1 193 ? -6.98 19.859 12.266 1 97.31 193 GLU B O 1
ATOM 3326 N N . PRO B 1 194 ? -9.047 20.297 12.711 1 97.62 194 PRO B N 1
ATOM 3327 C CA . PRO B 1 194 ? -8.891 20.234 14.164 1 97.62 194 PRO B CA 1
ATOM 3328 C C . PRO B 1 194 ? -8.203 18.938 14.617 1 97.62 194 PRO B C 1
ATOM 3330 O O . PRO B 1 194 ? -7.297 18.984 15.453 1 97.62 194 PRO B O 1
ATOM 3333 N N . SER B 1 195 ? -8.578 17.828 14.102 1 97.69 195 SER B N 1
ATOM 3334 C CA . SER B 1 195 ? -7.977 16.562 14.508 1 97.69 195 SER B CA 1
ATOM 3335 C C . SER B 1 195 ? -6.504 16.5 14.117 1 97.69 195 SER B C 1
ATOM 3337 O O . SER B 1 195 ? -5.684 15.945 14.852 1 97.69 195 SER B O 1
ATOM 3339 N N . VAL B 1 196 ? -6.145 17.109 12.969 1 98.12 196 VAL B N 1
ATOM 3340 C CA . VAL B 1 196 ? -4.762 17.156 12.5 1 98.12 196 VAL B CA 1
ATOM 3341 C C . VAL B 1 196 ? -3.941 18.078 13.398 1 98.12 196 VAL B C 1
ATOM 3343 O O . VAL B 1 196 ? -2.869 1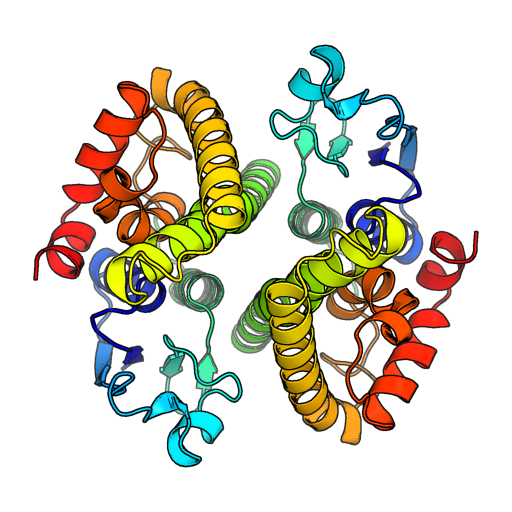7.703 13.875 1 98.12 196 VAL B O 1
ATOM 3346 N N . LYS B 1 197 ? -4.469 19.219 13.703 1 97.06 197 LYS B N 1
ATOM 3347 C CA . LYS B 1 197 ? -3.799 20.203 14.555 1 97.06 197 LYS B CA 1
ATOM 3348 C C . LYS B 1 197 ? -3.539 19.625 15.945 1 97.06 197 LYS B C 1
ATOM 3350 O O . LYS B 1 197 ? -2.465 19.828 16.516 1 97.06 197 LYS B O 1
ATOM 3355 N N . LYS B 1 198 ? -4.508 18.984 16.406 1 96 198 LYS B N 1
ATOM 3356 C CA . LYS B 1 198 ? -4.402 18.422 17.75 1 96 198 LYS B CA 1
ATOM 3357 C C . LYS B 1 198 ? -3.271 17.406 17.828 1 96 198 LYS B C 1
ATOM 3359 O O . LYS B 1 198 ? -2.545 17.344 18.828 1 96 198 LYS B O 1
ATOM 3364 N N . VAL B 1 199 ? -3.09 16.594 16.781 1 96.94 199 VAL B N 1
ATOM 3365 C CA . VAL B 1 199 ? -2.131 15.492 16.812 1 96.94 199 VAL B CA 1
ATOM 3366 C C . VAL B 1 199 ? -0.747 16 16.422 1 96.94 199 VAL B C 1
ATOM 3368 O O . VAL B 1 199 ? 0.259 15.617 17.016 1 96.94 199 VAL B O 1
ATOM 3371 N N . LEU B 1 200 ? -0.628 16.812 15.414 1 95.12 200 LEU B N 1
ATOM 3372 C CA . LEU B 1 200 ? 0.664 17.203 14.852 1 95.12 200 LEU B CA 1
ATOM 3373 C C . LEU B 1 200 ? 1.224 18.422 15.578 1 95.12 200 LEU B C 1
ATOM 3375 O O . LEU B 1 200 ? 2.436 18.656 15.578 1 95.12 200 LEU B O 1
ATOM 3379 N N . LYS B 1 201 ? 0.507 19.406 16 1 79.94 201 LYS B N 1
ATOM 3380 C CA . LYS B 1 201 ? 1.015 20.578 16.688 1 79.94 201 LYS B CA 1
ATOM 3381 C C . LYS B 1 201 ? 1.104 20.344 18.188 1 79.94 201 LYS B C 1
ATOM 3383 O O . LYS B 1 201 ? 1.379 21.281 18.953 1 79.94 201 LYS B O 1
ATOM 3388 N N . THR B 1 202 ? 0.884 19.094 18.719 1 54.97 202 THR B N 1
ATOM 3389 C CA . THR B 1 202 ? 1.084 18.906 20.141 1 54.97 202 THR B CA 1
ATOM 3390 C C . THR B 1 202 ? 2.555 18.641 20.453 1 54.97 202 THR B C 1
ATOM 3392 O O . THR B 1 202 ? 3.246 17.969 19.688 1 54.97 202 THR B O 1
#

Nearest PDB structures (foldseek):
  5a5k-assembly4_N  TM=8.678E-01  e=5.320E-12  Arabidopsis thaliana
  5a4w-assembly1_F  TM=8.462E-01  e=5.882E-12  Arabidopsis thaliana
  6keq-assembly1_BA  TM=8.462E-01  e=3.816E-10  Drosophila melanogaster
  7day-assembly1_A  TM=8.624E-01  e=6.975E-10  Drosophila melanogaster
  4gf0-assembly1_A  TM=7.982E-01  e=1.888E-10  Sulfitobacter sp. NAS-14.1

pLDDT: mean 95.42, std 4.15, range [54.5, 98.94]

Secondary structure (DSSP, 8-state):
-EEEEE-TT-HHHHHHHHHHHHTT--EEEEE--GGGTGGGSHHHHTT-TT--S-EEEETTEEEESHHHHHHHHHHHHT-SS-SS-SSHHHHHHHHHHHHHIIIIIIHHHHHHHHHHHHS-GGG--HHHHHHHHHHHHHHHHHHHHHHTT-SSSSTTS--HHHHHHHHHHTTGGGG-S---HHHHHHHHHHHHSHHHHHHH--/-EEEEE-TT-HHHHHHHHHHHHTT--EEEEE--GGGTGGGSHHHHTT-TT--S-EEEETTEEEESHHHHHHHHHHHHT-SS-SS-SSHHHHHHHHHHHHHIIIIIIHHHHHHHHHHHHS-GGG--HHHHHHHHHHHHHHHHHHHHHHTT-SSSSTTS--HHHHHHHHHHTTGGGG-S---HHHHHHHHHHHHSHHHHHHH--

Organism: Leptospira biflexa serovar Patoc (strain Patoc 1 / ATCC 23582 / Paris) (NCBI:txid456481)